Protein 2PH7 (pdb70)

Nearest PDB structures (foldseek):
  2ph7-assembly1_A  TM=1.004E+00  e=4.718E-42  Archaeoglobus fulgidus DSM 4304
  2ph7-assembly2_B  TM=9.922E-01  e=2.867E-37  Archaeoglobus fulgidus DSM 4304
  6vjm-assembly1_A  TM=3.193E-01  e=5.168E+00  Homo sapiens
  2ph7-assembly2_B  TM=1.005E+00  e=1.019E-39  Archaeoglobus fulgidus DSM 4304
  2ph7-assembly1_A  TM=9.956E-01  e=1.550E-36  Archaeoglobus fulgidus DSM 4304

Solvent-accessible surface area: 22217 Å² total

Foldseek 3Di:
DQVQLLVVLPVCPPAFKAALLLSLQSSLVSVCVVPPCQLVDDCVSSVVSSCVADCCHFDDWDDDPPTIMTGDDPRDDDPVSVVVNVVSNVQRVVLVVLQVLCVLVPVLQPPFPWTGRCIWGHDPNAIEAEHEDALQSCLVCVVSQLVCVPDRHGYEYEHEDDDDDCSLVVCCVPPQVVCVVSQYWYWYAHSVVSFIATPHHDHPDVVSVVRHDD/DLVQLLVQVLCCPPAFKAALLLLLQSSLVSVPLCDPCQLQDDPVSSVVSSVVQLSQQPDWDDDDPTIITGHPPRDDDPVSVVVRVVSNVVSCVQVVLQVLCVLVPLLQPPFDWTGRCTWTHDPNAIEAEHEHALQSCLVCVVSQLVCVVDDHAYEYEHEDDPDDVSLVVCCVPPQVVCQVSQYWYWYAHSVVSFIATPHHDDPPVVSVVSHDD

Secondary structure (DSSP, 8-state):
--HHHHHHHH--TT-S-B-HHHHHHHHHHHHHH--GGGGG--HHHHHHHHTTS------EEEEETTEEEEE-SS----HHHHHHHHHHHHHHHHHHHHTT--HHHHHHTTTSEEE----EEESSS-EEEEEE--HHHHHHTHHHHH---SSSSEEEEEEE--SSSHHHHHHHHHHHHHHHHHT-EEEEEETTTTEEEEEE---S-GGGGGGS--/--HHHHHHHH--TT-S-B-HHHHHHHHHHHHHH--GGGGG--HHHHHHHHTTT-----EEEEETTEEEEE-TTPPP-HHHHHHHHHHHHHHHHHHHHS---HHHHHHTTTSEEE----EEESSS-EEEEEE--HHHHHHTHHHHH---SSSSEEEEEEE--SSSHHHHHHHHHHHHHHHHHT-EEEEEETTTTEEEEEE---S-GGGGGGS--

B-factor: mean 48.29, std 9.59, range [26.82, 80.54]

InterPro domains:
  IPR023291 Af2093, N-terminal [G3DSA:1.10.3400.10] (1-130)
  IPR049264 Domain of unknown function DUF6846 [PF20897] (4-95)
  IPR049265 Domain of unknown function DUF6834 [PF20755] (97-226)
  IPR049266 AF2093-like, C-terminal domain superfamily [G3DSA:3.40.50.10670] (131-226)
  IPR049429 AF2093-like [cd22184] (4-238)

Structure (mmCIF, N/CA/C/O backbone):
data_2PH7
#
_entry.id   2PH7
#
_cell.length_a   206.536
_cell.length_b   206.536
_cell.length_c   206.536
_cell.angle_alpha   90.00
_cell.angle_beta   90.00
_cell.angle_gamma   90.00
#
_symmetry.space_group_name_H-M   'F 2 3'
#
loop_
_entity.id
_entity.type
_entity.pdbx_description
1 polymer 'Uncharacterized protein AF_2093'
2 water water
#
loop_
_atom_site.group_PDB
_atom_site.id
_atom_site.type_symbol
_atom_site.label_atom_id
_atom_site.label_alt_id
_atom_site.label_comp_id
_atom_site.label_asym_id
_atom_site.label_entity_id
_atom_site.label_seq_id
_atom_site.pdbx_PDB_ins_code
_atom_site.Cartn_x
_atom_site.Cartn_y
_atom_site.Cartn_z
_atom_site.occupancy
_atom_site.B_iso_or_equiv
_atom_site.auth_seq_id
_atom_site.auth_comp_id
_atom_site.auth_asym_id
_atom_site.auth_atom_id
_atom_site.pdbx_PDB_model_num
ATOM 1 N N . GLY A 1 1 ? 97.787 76.916 50.996 1.00 74.59 0 GLY A N 1
ATOM 2 C CA . GLY A 1 1 ? 97.092 76.011 50.028 1.00 75.06 0 GLY A CA 1
ATOM 3 C C . GLY A 1 1 ? 96.010 76.738 49.243 1.00 75.14 0 GLY A C 1
ATOM 4 O O . GLY A 1 1 ? 95.754 77.918 49.500 1.00 75.43 0 GLY A O 1
ATOM 13 N N . ASP A 1 3 ? 96.382 72.993 46.591 1.00 73.19 2 ASP A N 1
ATOM 14 C CA . ASP A 1 3 ? 96.852 72.501 45.297 1.00 72.51 2 ASP A CA 1
ATOM 15 C C . ASP A 1 3 ? 95.825 72.770 44.190 1.00 71.67 2 ASP A C 1
ATOM 16 O O . ASP A 1 3 ? 96.201 73.066 43.056 1.00 71.67 2 ASP A O 1
ATOM 21 N N . VAL A 1 4 ? 94.541 72.676 44.543 1.00 70.47 3 VAL A N 1
ATOM 22 C CA . VAL A 1 4 ? 93.419 72.928 43.635 1.00 69.34 3 VAL A CA 1
ATOM 23 C C . VAL A 1 4 ? 93.377 74.395 43.178 1.00 68.59 3 VAL A C 1
ATOM 24 O O . VAL A 1 4 ? 93.151 74.676 42.004 1.00 68.37 3 VAL A O 1
ATOM 28 N N . GLU A 1 5 ? 93.611 75.314 44.112 1.00 67.73 4 GLU A N 1
ATOM 29 C CA . GLU A 1 5 ? 93.581 76.753 43.842 1.00 67.09 4 GLU A CA 1
ATOM 30 C C . GLU A 1 5 ? 94.746 77.215 42.955 1.00 66.35 4 GLU A C 1
ATOM 31 O O . GLU A 1 5 ? 94.596 78.162 42.185 1.00 66.05 4 GLU A O 1
ATOM 37 N N . ILE A 1 6 ? 95.897 76.546 43.084 1.00 65.69 5 ILE A N 1
ATOM 38 C CA . ILE A 1 6 ? 97.082 76.781 42.236 1.00 64.91 5 ILE A CA 1
ATOM 39 C C . ILE A 1 6 ? 96.833 76.280 40.815 1.00 64.67 5 ILE A C 1
ATOM 40 O O . ILE A 1 6 ? 97.165 76.964 39.849 1.00 64.53 5 ILE A O 1
ATOM 45 N N . VAL A 1 7 ? 96.239 75.091 40.708 1.00 64.49 6 VAL A N 1
ATOM 46 C CA . VAL A 1 7 ? 95.822 74.504 39.430 1.00 64.32 6 VAL A CA 1
ATOM 47 C C . VAL A 1 7 ? 94.754 75.356 38.736 1.00 64.46 6 VAL A C 1
ATOM 48 O O . VAL A 1 7 ? 94.637 75.329 37.511 1.00 64.78 6 VAL A O 1
ATOM 52 N N . GLU A 1 8 ? 93.990 76.116 39.516 1.00 64.39 7 GLU A N 1
ATOM 53 C CA . GLU A 1 8 ? 92.989 77.029 38.963 1.00 64.54 7 GLU A CA 1
ATOM 54 C C . GLU A 1 8 ? 93.620 78.318 38.447 1.00 64.21 7 GLU A C 1
ATOM 55 O O . GLU A 1 8 ? 93.187 78.862 37.436 1.00 64.01 7 GLU A O 1
ATOM 61 N N . GLU A 1 9 ? 94.648 78.794 39.147 1.00 64.12 8 GLU A N 1
ATOM 62 C CA . GLU A 1 9 ? 95.409 79.970 38.729 1.00 64.11 8 GLU A CA 1
ATOM 63 C C . GLU A 1 9 ? 96.234 79.700 37.465 1.00 63.91 8 GLU A C 1
ATOM 64 O O . GLU A 1 9 ? 96.319 80.553 36.573 1.00 63.64 8 GLU A O 1
ATOM 70 N N . LEU A 1 10 ? 96.824 78.504 37.403 1.00 63.90 9 LEU A N 1
ATOM 71 C CA . LEU A 1 10 ? 97.606 78.039 36.257 1.00 63.93 9 LEU A CA 1
ATOM 72 C C . LEU A 1 10 ? 96.737 77.918 35.012 1.00 64.11 9 LEU A C 1
ATOM 73 O O . LEU A 1 10 ? 97.170 78.265 33.907 1.00 64.14 9 LEU A O 1
ATOM 78 N N . SER A 1 11 ? 95.508 77.440 35.202 1.00 64.29 10 SER A N 1
ATOM 79 C CA . SER A 1 11 ? 94.550 77.262 34.108 1.00 64.46 10 SER A CA 1
ATOM 80 C C . SER A 1 11 ? 94.000 78.579 33.552 1.00 64.88 10 SER A C 1
ATOM 81 O O . SER A 1 11 ? 93.431 78.599 32.456 1.00 65.25 10 SER A O 1
ATOM 84 N N . LYS A 1 12 ? 94.163 79.666 34.307 1.00 65.18 11 LYS A N 1
ATOM 85 C CA . LYS A 1 12 ? 93.801 81.012 33.846 1.00 65.63 11 LYS A CA 1
ATOM 86 C C . LYS A 1 12 ? 94.871 81.591 32.915 1.00 65.55 11 LYS A C 1
ATOM 87 O O . LYS A 1 12 ? 94.554 82.266 31.931 1.00 65.73 11 LYS A O 1
ATOM 101 N N . LEU A 1 14 ? 96.860 79.959 31.019 1.00 64.63 13 LEU A N 1
ATOM 102 C CA . LEU A 1 14 ? 97.029 79.123 29.835 1.00 64.37 13 LEU A CA 1
ATOM 103 C C . LEU A 1 14 ? 95.764 79.011 28.993 1.00 64.32 13 LEU A C 1
ATOM 104 O O . LEU A 1 14 ? 95.663 78.140 28.123 1.00 64.49 13 LEU A O 1
ATOM 109 N N . ALA A 1 15 ? 94.806 79.901 29.245 1.00 64.20 14 ALA A N 1
ATOM 110 C CA . ALA A 1 15 ? 93.534 79.891 28.526 1.00 63.80 14 ALA A CA 1
ATOM 111 C C . ALA A 1 15 ? 93.720 80.297 27.061 1.00 63.42 14 ALA A C 1
ATOM 112 O O . ALA A 1 15 ? 94.287 81.356 26.764 1.00 63.56 14 ALA A O 1
ATOM 114 N N . GLY A 1 16 ? 93.252 79.436 26.157 1.00 62.77 15 GLY A N 1
ATOM 115 C CA . GLY A 1 16 ? 93.306 79.703 24.717 1.00 61.88 15 GLY A CA 1
ATOM 116 C C . GLY A 1 16 ? 94.548 79.156 24.031 1.00 60.95 15 GLY A C 1
ATOM 117 O O . GLY A 1 16 ? 94.664 79.222 22.799 1.00 61.27 15 GLY A O 1
ATOM 118 N N . ARG A 1 17 ? 95.473 78.624 24.833 1.00 59.60 16 ARG A N 1
ATOM 119 C CA . ARG A 1 17 ? 96.709 78.026 24.342 1.00 57.97 16 ARG A CA 1
ATOM 120 C C . ARG A 1 17 ? 96.465 76.668 23.697 1.00 57.29 16 ARG A C 1
ATOM 121 O O . ARG A 1 17 ? 95.741 75.831 24.244 1.00 57.42 16 ARG A O 1
ATOM 129 N N . LYS A 1 18 ? 97.074 76.450 22.532 1.00 56.15 17 LYS A N 1
ATOM 130 C CA . LYS A 1 18 ? 96.903 75.189 21.811 1.00 55.04 17 LYS A CA 1
ATOM 131 C C . LYS A 1 18 ? 98.084 74.232 22.006 1.00 53.80 17 LYS A C 1
ATOM 132 O O . LYS A 1 18 ? 98.009 73.064 21.622 1.00 53.88 17 LYS A O 1
ATOM 138 N N . ALA A 1 19 ? 99.169 74.731 22.594 1.00 52.22 18 ALA A N 1
ATOM 139 C CA . ALA A 1 19 ? 100.338 73.902 22.905 1.00 50.63 18 ALA A CA 1
ATOM 140 C C . ALA A 1 19 ? 101.140 74.450 24.093 1.00 49.35 18 ALA A C 1
ATOM 141 O O . ALA A 1 19 ? 101.279 75.661 24.250 1.00 49.13 18 ALA A O 1
ATOM 143 N N . VAL A 1 20 ? 101.653 73.544 24.920 1.00 47.83 19 VAL A N 1
ATOM 144 C CA . VAL A 1 20 ? 102.478 73.892 26.077 1.00 46.92 19 VAL A CA 1
ATOM 145 C C . VAL A 1 20 ? 103.562 72.843 26.252 1.00 46.76 19 VAL A C 1
ATOM 146 O O . VAL A 1 20 ? 103.529 71.790 25.621 1.00 46.53 19 VAL A O 1
ATOM 150 N N . THR A 1 21 ? 104.529 73.142 27.109 1.00 46.68 20 THR A N 1
ATOM 151 C CA . THR A 1 21 ? 105.518 72.159 27.521 1.00 46.63 20 THR A CA 1
ATOM 152 C C . THR A 1 21 ? 105.382 71.956 29.022 1.00 47.06 20 THR A C 1
ATOM 153 O O . THR A 1 21 ? 104.803 72.797 29.709 1.00 46.50 20 THR A O 1
ATOM 157 N N . GLU A 1 22 ? 105.902 70.825 29.503 1.00 47.70 21 GLU A N 1
ATOM 158 C CA . GLU A 1 22 ? 105.969 70.492 30.916 1.00 48.25 21 GLU A CA 1
ATOM 159 C C . GLU A 1 22 ? 106.805 71.492 31.698 1.00 48.18 21 GLU A C 1
ATOM 160 O O . GLU A 1 22 ? 106.480 71.806 32.842 1.00 48.41 21 GLU A O 1
ATOM 166 N N . GLU A 1 23 ? 107.889 71.973 31.096 1.00 47.94 22 GLU A N 1
ATOM 167 C CA . GLU A 1 23 ? 108.769 72.935 31.771 1.00 47.84 22 GLU A CA 1
ATOM 168 C C . GLU A 1 23 ? 108.129 74.317 31.928 1.00 47.28 22 GLU A C 1
ATOM 169 O O . GLU A 1 23 ? 108.346 74.982 32.944 1.00 47.04 22 GLU A O 1
ATOM 175 N N . GLU A 1 24 ? 107.324 74.725 30.949 1.00 46.38 23 GLU A N 1
ATOM 176 C CA . GLU A 1 24 ? 106.519 75.927 31.093 1.00 46.41 23 GLU A CA 1
ATOM 177 C C . GLU A 1 24 ? 105.463 75.793 32.201 1.00 46.71 23 GLU A C 1
ATOM 178 O O . GLU A 1 24 ? 105.247 76.732 32.967 1.00 46.78 23 GLU A O 1
ATOM 184 N N . ILE A 1 25 ? 104.804 74.638 32.272 1.00 46.94 24 ILE A N 1
ATOM 185 C CA . ILE A 1 25 ? 103.765 74.406 33.271 1.00 46.99 24 ILE A CA 1
ATOM 186 C C . ILE A 1 25 ? 104.414 74.433 34.640 1.00 47.07 24 ILE A C 1
ATOM 187 O O . ILE A 1 25 ? 103.944 75.126 35.528 1.00 47.22 24 ILE A O 1
ATOM 192 N N . ARG A 1 26 ? 105.511 73.695 34.776 1.00 47.17 25 ARG A N 1
ATOM 193 C CA . ARG A 1 26 ? 106.311 73.623 35.998 1.00 47.47 25 ARG A CA 1
ATOM 194 C C . ARG A 1 26 ? 106.791 74.980 36.526 1.00 47.32 25 ARG A C 1
ATOM 195 O O . ARG A 1 26 ? 106.749 75.219 37.719 1.00 47.65 25 ARG A O 1
ATOM 203 N N . ARG A 1 27 ? 107.242 75.860 35.637 1.00 47.42 26 ARG A N 1
ATOM 204 C CA . ARG A 1 27 ? 107.714 77.195 36.018 1.00 46.95 26 ARG A CA 1
ATOM 205 C C . ARG A 1 27 ? 106.578 78.117 36.508 1.00 46.78 26 ARG A C 1
ATOM 206 O O . ARG A 1 27 ? 106.750 78.873 37.484 1.00 46.68 26 ARG A O 1
ATOM 214 N N . LYS A 1 28 ? 105.434 78.052 35.827 1.00 45.77 27 LYS A N 1
ATOM 215 C CA . LYS A 1 28 ? 104.290 78.893 36.142 1.00 45.03 27 LYS A CA 1
ATOM 216 C C . LYS A 1 28 ? 103.560 78.375 37.371 1.00 44.68 27 LYS A C 1
ATOM 217 O O . LYS A 1 28 ? 102.882 79.139 38.056 1.00 44.63 27 LYS A O 1
ATOM 223 N N . ALA A 1 29 ? 103.731 77.082 37.646 1.00 44.36 28 ALA A N 1
ATOM 224 C CA . ALA A 1 29 ? 103.199 76.422 38.843 1.00 43.94 28 ALA A CA 1
ATOM 225 C C . ALA A 1 29 ? 103.892 76.895 40.130 1.00 43.65 28 ALA A C 1
ATOM 226 O O . ALA A 1 29 ? 103.268 76.960 41.190 1.00 43.30 28 ALA A O 1
ATOM 228 N N . ILE A 1 30 ? 105.187 77.195 40.023 1.00 43.33 29 ILE A N 1
ATOM 229 C CA . ILE A 1 30 ? 105.983 77.714 41.128 1.00 42.96 29 ILE A CA 1
ATOM 230 C C . ILE A 1 30 ? 105.567 79.155 41.411 1.00 43.42 29 ILE A C 1
ATOM 231 O O . ILE A 1 30 ? 105.480 79.568 42.565 1.00 43.61 29 ILE A O 1
ATOM 236 N N . ARG A 1 31 ? 105.279 79.897 40.348 1.00 43.62 30 ARG A N 1
ATOM 237 C CA . ARG A 1 31 ? 104.846 81.287 40.449 1.00 43.95 30 ARG A CA 1
ATOM 238 C C . ARG A 1 31 ? 103.411 81.460 40.968 1.00 44.36 30 ARG A C 1
ATOM 239 O O . ARG A 1 31 ? 103.106 82.470 41.607 1.00 44.67 30 ARG A O 1
ATOM 247 N N . CYS A 1 32 ? 102.536 80.504 40.660 1.00 45.00 31 CYS A N 1
ATOM 248 C CA . CYS A 1 32 ? 101.168 80.481 41.201 1.00 45.63 31 CYS A CA 1
ATOM 249 C C . CYS A 1 32 ? 101.182 80.025 42.651 1.00 45.25 31 CYS A C 1
ATOM 250 O O . CYS A 1 32 ? 100.442 80.558 43.466 1.00 45.08 31 CYS A O 1
ATOM 253 N N . ALA A 1 33 ? 102.026 79.040 42.959 1.00 45.03 32 ALA A N 1
ATOM 254 C CA . ALA A 1 33 ? 102.253 78.625 44.334 1.00 45.53 32 ALA A CA 1
ATOM 255 C C . ALA A 1 33 ? 102.692 79.795 45.219 1.00 46.07 32 ALA A C 1
ATOM 256 O O . ALA A 1 33 ? 102.224 79.909 46.342 1.00 46.29 32 ALA A O 1
ATOM 258 N N . LEU A 1 34 ? 103.568 80.662 44.704 1.00 46.61 33 LEU A N 1
ATOM 259 C CA . LEU A 1 34 ? 103.963 81.900 45.391 1.00 47.33 33 LEU A CA 1
ATOM 260 C C . LEU A 1 34 ? 102.795 82.871 45.610 1.00 47.92 33 LEU A C 1
ATOM 261 O O . LEU A 1 34 ? 102.614 83.392 46.704 1.00 47.70 33 LEU A O 1
ATOM 266 N N . LYS A 1 35 ? 102.032 83.125 44.550 1.00 49.04 34 LYS A N 1
ATOM 267 C CA . LYS A 1 35 ? 100.895 84.032 44.584 1.00 50.21 34 LYS A CA 1
ATOM 268 C C . LYS A 1 35 ? 99.885 83.627 45.665 1.00 51.03 34 LYS A C 1
ATOM 269 O O . LYS A 1 35 ? 99.323 84.478 46.353 1.00 51.27 34 LYS A O 1
ATOM 275 N N . ILE A 1 36 ? 99.692 82.321 45.822 1.00 51.91 35 ILE A N 1
ATOM 276 C CA . ILE A 1 36 ? 98.706 81.769 46.738 1.00 53.03 35 ILE A CA 1
ATOM 277 C C . ILE A 1 36 ? 99.228 81.516 48.163 1.00 53.80 35 ILE A C 1
ATOM 278 O O . ILE A 1 36 ? 98.465 81.588 49.124 1.00 54.07 35 ILE A O 1
ATOM 291 N N . GLY A 1 38 ? 102.595 82.821 49.392 1.00 54.99 37 GLY A N 1
ATOM 292 C CA . GLY A 1 38 ? 103.610 83.765 49.851 1.00 55.01 37 GLY A CA 1
ATOM 293 C C . GLY A 1 38 ? 104.723 83.108 50.655 1.00 54.82 37 GLY A C 1
ATOM 294 O O . GLY A 1 38 ? 105.323 82.134 50.211 1.00 54.63 37 GLY A O 1
ATOM 295 N N . ALA A 1 39 ? 104.966 83.630 51.855 1.00 55.10 38 ALA A N 1
ATOM 296 C CA . ALA A 1 39 ? 106.031 83.149 52.747 1.00 55.13 38 ALA A CA 1
ATOM 297 C C . ALA A 1 39 ? 105.990 81.652 53.076 1.00 55.18 38 ALA A C 1
ATOM 298 O O . ALA A 1 39 ? 107.034 81.054 53.325 1.00 55.36 38 ALA A O 1
ATOM 300 N N . ARG A 1 40 ? 104.794 81.055 53.075 1.00 55.45 39 ARG A N 1
ATOM 301 C CA . ARG A 1 40 ? 104.611 79.611 53.352 1.00 55.43 39 ARG A CA 1
ATOM 302 C C . ARG A 1 40 ? 105.238 78.708 52.285 1.00 55.44 39 ARG A C 1
ATOM 303 O O . ARG A 1 40 ? 105.300 77.489 52.451 1.00 55.18 39 ARG A O 1
ATOM 306 N N . LEU A 1 41 ? 105.693 79.317 51.190 1.00 55.74 40 LEU A N 1
ATOM 307 C CA . LEU A 1 41 ? 106.394 78.612 50.122 1.00 55.99 40 LEU A CA 1
ATOM 308 C C . LEU A 1 41 ? 107.723 77.995 50.600 1.00 56.53 40 LEU A C 1
ATOM 309 O O . LEU A 1 41 ? 108.211 77.037 49.997 1.00 56.20 40 LEU A O 1
ATOM 314 N N . VAL A 1 42 ? 108.290 78.532 51.687 1.00 57.32 41 VAL A N 1
ATOM 315 C CA . VAL A 1 42 ? 109.509 77.960 52.288 1.00 58.43 41 VAL A CA 1
ATOM 316 C C . VAL A 1 42 ? 109.308 76.511 52.765 1.00 58.83 41 VAL A C 1
ATOM 317 O O . VAL A 1 42 ? 110.257 75.725 52.783 1.00 58.89 41 VAL A O 1
ATOM 321 N N . G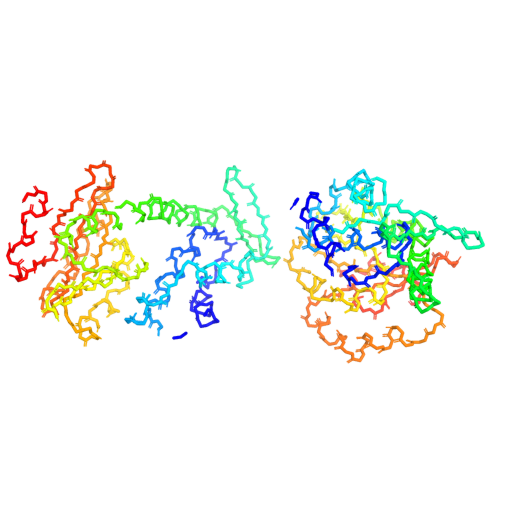LY A 1 43 ? 108.071 76.170 53.127 1.00 59.59 42 GLY A N 1
ATOM 322 C CA . GLY A 1 43 ? 107.725 74.826 53.600 1.00 60.56 42 GLY A CA 1
ATOM 323 C C . GLY A 1 43 ? 107.287 73.840 52.529 1.00 61.26 42 GLY A C 1
ATOM 324 O O . GLY A 1 43 ? 107.140 72.645 52.803 1.00 61.33 42 GLY A O 1
ATOM 325 N N . ILE A 1 44 ? 107.082 74.338 51.312 1.00 62.01 43 ILE A N 1
ATOM 326 C CA . ILE A 1 44 ? 106.654 73.520 50.172 1.00 62.79 43 ILE A CA 1
ATOM 327 C C . ILE A 1 44 ? 107.766 72.612 49.628 1.00 63.41 43 ILE A C 1
ATOM 328 O O . ILE A 1 44 ? 108.902 73.055 49.430 1.00 63.61 43 ILE A O 1
ATOM 333 N N . ASP A 1 45 ? 107.432 71.342 49.396 1.00 64.00 44 ASP A N 1
ATOM 334 C CA . ASP A 1 45 ? 108.358 70.408 48.744 1.00 64.70 44 ASP A CA 1
ATOM 335 C C . ASP A 1 45 ? 108.101 70.311 47.240 1.00 64.74 44 ASP A C 1
ATOM 336 O O . ASP A 1 45 ? 107.075 70.784 46.741 1.00 64.95 44 ASP A O 1
ATOM 341 N N . ALA A 1 46 ? 109.041 69.704 46.523 1.00 64.77 45 ALA A N 1
ATOM 342 C CA . ALA A 1 46 ? 108.920 69.533 45.075 1.00 64.77 45 ALA A CA 1
ATOM 343 C C . ALA A 1 46 ? 107.698 68.698 44.662 1.00 64.66 45 ALA A C 1
ATOM 344 O O . ALA A 1 46 ? 107.285 68.740 43.504 1.00 64.73 45 ALA A O 1
ATOM 346 N N . GLU A 1 47 ? 107.124 67.961 45.613 1.00 64.50 46 GLU A N 1
ATOM 347 C CA . GLU A 1 47 ? 105.998 67.069 45.340 1.00 64.49 46 GLU A CA 1
ATOM 348 C C . GLU A 1 47 ? 104.680 67.800 45.112 1.00 64.19 46 GLU A C 1
ATOM 349 O O . GLU A 1 47 ? 103.798 67.283 44.431 1.00 64.36 46 GLU A O 1
ATOM 355 N N . LEU A 1 48 ? 104.548 69.000 45.674 1.00 63.88 47 LEU A N 1
ATOM 356 C CA . LEU A 1 48 ? 103.394 69.842 45.384 1.00 63.37 47 LEU A CA 1
ATOM 357 C C . LEU A 1 48 ? 103.429 70.245 43.919 1.00 63.00 47 LEU A C 1
ATOM 358 O O . LEU A 1 48 ? 102.425 70.137 43.228 1.00 63.15 47 LEU A O 1
ATOM 363 N N . ILE A 1 49 ? 104.595 70.701 43.462 1.00 62.75 48 ILE A N 1
ATOM 364 C CA . ILE A 1 49 ? 104.788 71.145 42.085 1.00 62.44 48 ILE A CA 1
ATOM 365 C C . ILE A 1 49 ? 104.645 69.990 41.092 1.00 62.57 48 ILE A C 1
ATOM 366 O O . ILE A 1 49 ? 104.112 70.186 40.009 1.00 62.23 48 ILE A O 1
ATOM 371 N N . GLU A 1 50 ? 105.092 68.792 41.475 1.00 62.97 49 GLU A N 1
ATOM 372 C CA . GLU A 1 50 ? 104.880 67.586 40.664 1.00 63.77 49 GLU A CA 1
ATOM 373 C C . GLU A 1 50 ? 103.395 67.323 40.459 1.00 63.71 49 GLU A C 1
ATOM 374 O O . GLU A 1 50 ? 102.959 67.028 39.348 1.00 63.97 49 GLU A O 1
ATOM 380 N N . ASP A 1 51 ? 102.627 67.425 41.540 1.00 63.64 50 ASP A N 1
ATOM 381 C CA . ASP A 1 51 ? 101.199 67.143 41.504 1.00 63.63 50 ASP A CA 1
ATOM 382 C C . ASP A 1 51 ? 100.400 68.185 40.729 1.00 62.99 50 ASP A C 1
ATOM 383 O O . ASP A 1 51 ? 99.447 67.849 40.025 1.00 62.82 50 ASP A O 1
ATOM 388 N N . VAL A 1 52 ? 100.810 69.443 40.854 1.00 62.45 51 VAL A N 1
ATOM 389 C CA . VAL A 1 52 ? 100.205 70.546 40.112 1.00 61.87 51 VAL A CA 1
ATOM 390 C C . VAL A 1 52 ? 100.460 70.393 38.611 1.00 61.65 51 VAL A C 1
ATOM 391 O O . VAL A 1 52 ? 99.526 70.481 37.817 1.00 61.67 51 VAL A O 1
ATOM 395 N N . THR A 1 53 ? 101.713 70.144 38.228 1.00 61.13 52 THR A N 1
ATOM 396 C CA . THR A 1 53 ? 102.057 70.010 36.808 1.00 60.63 52 THR A CA 1
ATOM 397 C C . THR A 1 53 ? 101.328 68.841 36.167 1.00 60.07 52 THR A C 1
ATOM 398 O O . THR A 1 53 ? 100.819 68.972 35.062 1.00 60.02 52 THR A O 1
ATOM 402 N N . CYS A 1 54 ? 101.268 67.711 36.872 1.00 59.30 53 CYS A N 1
ATOM 403 C CA . CYS A 1 54 ? 100.510 66.532 36.418 1.00 58.68 53 CYS A CA 1
ATOM 404 C C . CYS A 1 54 ? 98.999 66.746 36.422 1.00 56.96 53 CYS A C 1
ATOM 405 O O . CYS A 1 54 ? 98.241 65.826 36.090 1.00 57.43 53 CYS A O 1
ATOM 408 N N . SER A 1 55 ? 98.573 67.965 36.803 1.00 54.86 54 SER A N 1
ATOM 409 C CA . SER A 1 55 ? 97.187 68.397 36.628 1.00 54.26 54 SER A CA 1
ATOM 410 C C . SER A 1 55 ? 96.853 68.572 35.063 1.00 55.05 54 SER A C 1
ATOM 411 O O . SER A 1 55 ? 95.672 68.696 34.673 1.00 55.34 54 SER A O 1
ATOM 414 N N . LEU A 1 56 ? 97.881 68.811 34.301 1.00 55.88 55 LEU A N 1
ATOM 415 C CA . LEU A 1 56 ? 97.691 69.653 33.182 1.00 56.24 55 LEU A CA 1
ATOM 416 C C . LEU A 1 56 ? 98.235 68.872 32.085 1.00 56.74 55 LEU A C 1
ATOM 417 O O . LEU A 1 56 ? 98.166 69.294 30.985 1.00 56.72 55 LEU A O 1
ATOM 422 N N . ILE A 1 57 ? 98.762 67.698 32.382 1.00 35.34 56 ILE A N 1
ATOM 423 C CA . ILE A 1 57 ? 99.602 67.029 31.305 1.00 33.72 56 ILE A CA 1
ATOM 424 C C . ILE A 1 57 ? 99.668 65.732 32.097 1.00 33.51 56 ILE A C 1
ATOM 425 O O . ILE A 1 57 ? 100.357 65.651 33.048 1.00 32.75 56 ILE A O 1
ATOM 430 N N . ASP A 1 58 ? 98.757 64.702 31.959 1.00 32.75 57 ASP A N 1
ATOM 431 C CA . ASP A 1 58 ? 98.863 63.351 32.594 1.00 32.96 57 ASP A CA 1
ATOM 432 C C . ASP A 1 58 ? 97.888 63.288 33.772 1.00 32.91 57 ASP A C 1
ATOM 433 O O . ASP A 1 58 ? 96.668 63.592 33.580 1.00 32.23 57 ASP A O 1
ATOM 438 N N . LEU A 1 66 ? 90.653 72.895 31.811 1.00 66.93 65 LEU A N 1
ATOM 439 C CA . LEU A 1 66 ? 91.697 72.873 30.791 1.00 66.98 65 LEU A CA 1
ATOM 440 C C . LEU A 1 66 ? 92.664 71.706 31.026 1.00 66.78 65 LEU A C 1
ATOM 441 O O . LEU A 1 66 ? 93.079 71.449 32.169 1.00 66.72 65 LEU A O 1
ATOM 446 N N . HIS A 1 67 ? 93.022 71.016 29.938 1.00 66.20 66 HIS A N 1
ATOM 447 C CA . HIS A 1 67 ? 93.727 69.736 30.018 1.00 65.48 66 HIS A CA 1
ATOM 448 C C . HIS A 1 67 ? 94.499 69.422 28.729 1.00 64.75 66 HIS A C 1
ATOM 449 O O . HIS A 1 67 ? 93.908 69.111 27.688 1.00 64.85 66 HIS A O 1
ATOM 456 N N . PHE A 1 68 ? 95.825 69.499 28.812 1.00 63.57 67 PHE A N 1
ATOM 457 C CA . PHE A 1 68 ? 96.699 69.222 27.675 1.00 62.10 67 PHE A CA 1
ATOM 458 C C . PHE A 1 68 ? 97.140 67.766 27.734 1.00 61.70 67 PHE A C 1
ATOM 459 O O . PHE A 1 68 ? 98.224 67.445 28.212 1.00 61.62 67 PHE A O 1
ATOM 467 N N . SER A 1 69 ? 96.278 66.882 27.246 1.00 61.55 68 SER A N 1
ATOM 468 C CA . SER A 1 69 ? 96.493 65.437 27.367 1.00 61.28 68 SER A CA 1
ATOM 469 C C . SER A 1 69 ? 97.372 64.831 26.275 1.00 60.66 68 SER A C 1
ATOM 470 O O . SER A 1 69 ? 98.103 63.871 26.529 1.00 60.49 68 SER A O 1
ATOM 473 N N . GLU A 1 70 ? 97.300 65.392 25.070 1.00 59.74 69 GLU A N 1
ATOM 474 C CA . GLU A 1 70 ? 97.889 64.746 23.899 1.00 58.98 69 GLU A CA 1
ATOM 475 C C . GLU A 1 70 ? 99.263 65.273 23.465 1.00 57.78 69 GLU A C 1
ATOM 476 O O . GLU A 1 70 ? 99.454 66.476 23.278 1.00 57.61 69 GLU A O 1
ATOM 482 N N . LYS A 1 71 ? 100.205 64.340 23.314 1.00 56.37 70 LYS A N 1
ATOM 483 C CA . LYS A 1 71 ? 101.617 64.622 23.042 1.00 55.20 70 LYS A CA 1
ATOM 484 C C . LYS A 1 71 ? 101.986 64.754 21.551 1.00 54.40 70 LYS A C 1
ATOM 485 O O . LYS A 1 71 ? 101.561 63.948 20.720 1.00 54.62 70 LYS A O 1
ATOM 491 N N . VAL A 1 72 ? 102.790 65.766 21.234 1.00 53.10 71 VAL A N 1
ATOM 492 C CA . VAL A 1 72 ? 103.445 65.897 19.922 1.00 51.78 71 VAL A CA 1
ATOM 493 C C . VAL A 1 72 ? 104.923 66.253 20.102 1.00 50.54 71 VAL A C 1
ATOM 494 O O . VAL A 1 72 ? 105.259 67.271 20.690 1.00 50.12 71 VAL A O 1
ATOM 498 N N . LYS A 1 73 ? 105.798 65.393 19.598 1.00 49.52 72 LYS A N 1
ATOM 499 C CA . LYS A 1 73 ? 107.237 65.572 19.739 1.00 48.58 72 LYS A CA 1
ATOM 500 C C . LYS A 1 73 ? 107.808 66.327 18.538 1.00 47.82 72 LYS A C 1
ATOM 501 O O . LYS A 1 73 ? 107.636 65.903 17.395 1.00 47.48 72 LYS A O 1
ATOM 507 N N . ILE A 1 74 ? 108.451 67.464 18.814 1.00 47.10 73 ILE A N 1
ATOM 508 C CA . ILE A 1 74 ? 109.109 68.288 17.795 1.00 46.36 73 ILE A CA 1
ATOM 509 C C . ILE A 1 74 ? 110.574 68.422 18.174 1.00 46.30 73 ILE A C 1
ATOM 510 O O . ILE A 1 74 ? 110.906 69.079 19.164 1.00 46.38 73 ILE A O 1
ATOM 515 N N . GLY A 1 75 ? 111.442 67.789 17.387 1.00 45.93 74 GLY A N 1
ATOM 516 C CA . GLY A 1 75 ? 112.823 67.563 17.786 1.00 45.88 74 GLY A CA 1
ATOM 517 C C . GLY A 1 75 ? 112.921 66.864 19.129 1.00 46.20 74 GLY A C 1
ATOM 518 O O . GLY A 1 75 ? 112.328 65.811 19.332 1.00 45.82 74 GLY A O 1
ATOM 519 N N . ASP A 1 76 ? 113.671 67.475 20.042 1.00 46.58 75 ASP A N 1
ATOM 520 C CA . ASP A 1 76 ? 113.879 66.961 21.394 1.00 47.01 75 ASP A CA 1
ATOM 521 C C . ASP A 1 76 ? 112.888 67.556 22.419 1.00 46.75 75 ASP A C 1
ATOM 522 O O . ASP A 1 76 ? 113.040 67.346 23.618 1.00 46.66 75 ASP A O 1
ATOM 527 N N . VAL A 1 77 ? 111.884 68.285 21.938 1.00 46.31 76 VAL A N 1
ATOM 528 C CA . VAL A 1 77 ? 110.927 68.971 22.800 1.00 46.06 76 VAL A CA 1
ATOM 529 C C . VAL A 1 77 ? 109.539 68.313 22.729 1.00 46.00 76 VAL A C 1
ATOM 530 O O . VAL A 1 77 ? 108.964 68.148 21.642 1.00 45.59 76 VAL A O 1
ATOM 534 N N . LEU A 1 78 ? 109.012 67.942 23.893 1.00 45.54 77 LEU A N 1
ATOM 535 C CA . LEU A 1 78 ? 107.671 67.396 23.984 1.00 45.59 77 LEU A CA 1
ATOM 536 C C . LEU A 1 78 ? 106.637 68.487 24.246 1.00 45.61 77 LEU A C 1
ATOM 537 O O . LEU A 1 78 ? 106.634 69.117 25.303 1.00 45.14 77 LEU A O 1
ATOM 542 N N . PHE A 1 79 ? 105.769 68.702 23.265 1.00 45.88 78 PHE A N 1
ATOM 543 C CA . PHE A 1 79 ? 104.633 69.606 23.408 1.00 46.61 78 PHE A CA 1
ATOM 544 C C . PHE A 1 79 ? 103.363 68.835 23.801 1.00 47.33 78 PHE A C 1
ATOM 545 O O . PHE A 1 79 ? 103.262 67.617 23.580 1.00 47.04 78 PHE A O 1
ATOM 553 N N . TYR A 1 80 ? 102.408 69.554 24.390 1.00 47.92 79 TYR A N 1
ATOM 554 C CA . TYR A 1 80 ? 101.125 68.982 24.779 1.00 48.69 79 TYR A CA 1
ATOM 555 C C . TYR A 1 80 ? 99.986 69.855 24.273 1.00 50.01 79 TYR A C 1
ATOM 556 O O . TYR A 1 80 ? 100.048 71.084 24.372 1.00 49.98 79 TYR A O 1
ATOM 565 N N . HIS A 1 81 ? 98.944 69.222 23.736 1.00 51.62 80 HIS A N 1
ATOM 566 C CA . HIS A 1 81 ? 97.770 69.961 23.272 1.00 53.85 80 HIS A CA 1
ATOM 567 C C . HIS A 1 81 ? 96.449 69.327 23.742 1.00 55.12 80 HIS A C 1
ATOM 568 O O . HIS A 1 81 ? 96.424 68.152 24.111 1.00 54.84 80 HIS A O 1
ATOM 575 N N . PRO A 1 82 ? 95.358 70.120 23.767 1.00 56.82 81 PRO A N 1
ATOM 576 C CA . PRO A 1 82 ? 94.017 69.606 24.090 1.00 58.57 81 PRO A CA 1
ATOM 577 C C . PRO A 1 82 ? 93.515 68.520 23.120 1.00 60.41 81 PRO A C 1
ATOM 578 O O . PRO A 1 82 ? 94.243 68.135 22.207 1.00 61.09 81 PRO A O 1
ATOM 582 N N . HIS A 1 83 ? 92.287 68.034 23.320 1.00 62.43 82 HIS A N 1
ATOM 583 C CA . HIS A 1 83 ? 91.853 66.749 22.744 1.00 63.94 82 HIS A CA 1
ATOM 584 C C . HIS A 1 83 ? 91.701 66.692 21.217 1.00 64.55 82 HIS A C 1
ATOM 585 O O . HIS A 1 83 ? 92.326 65.846 20.559 1.00 64.80 82 HIS A O 1
ATOM 592 N N . VAL A 1 84 ? 90.856 67.552 20.655 1.00 65.11 83 VAL A N 1
ATOM 593 C CA . VAL A 1 84 ? 90.800 67.693 19.198 1.00 65.65 83 VAL A CA 1
ATOM 594 C C . VAL A 1 84 ? 91.022 69.158 18.845 1.00 65.88 83 VAL A C 1
ATOM 595 O O . VAL A 1 84 ? 90.428 69.702 17.912 1.00 66.28 83 VAL A O 1
ATOM 599 N N . ILE A 1 85 ? 91.885 69.798 19.623 1.00 66.13 84 ILE A N 1
ATOM 600 C CA . ILE A 1 85 ? 92.379 71.124 19.287 1.00 66.12 84 ILE A CA 1
ATOM 601 C C . ILE A 1 85 ? 93.756 70.916 18.672 1.00 66.02 84 ILE A C 1
ATOM 602 O O . ILE A 1 85 ? 94.611 70.245 19.256 1.00 66.20 84 ILE A O 1
ATOM 607 N N . LYS A 1 86 ? 93.946 71.465 17.476 1.00 65.77 85 LYS A N 1
ATOM 608 C CA . LYS A 1 86 ? 95.151 71.222 16.698 1.00 65.43 85 LYS A CA 1
ATOM 609 C C . LYS A 1 86 ? 96.068 72.444 16.714 1.00 64.82 85 LYS A C 1
ATOM 610 O O . LYS A 1 86 ? 95.678 73.522 16.242 1.00 64.87 85 LYS A O 1
ATOM 616 N N . PRO A 1 87 ? 97.287 72.283 17.271 1.00 64.22 86 PRO A N 1
ATOM 617 C CA . PRO A 1 87 ? 98.248 73.389 17.269 1.00 63.71 86 PRO A CA 1
ATOM 618 C C . PRO A 1 87 ? 98.796 73.687 15.869 1.00 63.33 86 PRO A C 1
ATOM 619 O O . PRO A 1 87 ? 99.278 72.783 15.174 1.00 63.19 86 PRO A O 1
ATOM 623 N N . GLU A 1 88 ? 98.680 74.950 15.462 1.00 62.69 87 GLU A N 1
ATOM 624 C CA . GLU A 1 88 ? 99.292 75.438 14.232 1.00 62.02 87 GLU A CA 1
ATOM 625 C C . GLU A 1 88 ? 100.689 76.003 14.525 1.00 61.51 87 GLU A C 1
ATOM 626 O O . GLU A 1 88 ? 101.127 76.023 15.674 1.00 61.25 87 GLU A O 1
ATOM 628 N N . LYS A 1 89 ? 101.383 76.453 13.481 1.00 60.98 88 LYS A N 1
ATOM 629 C CA . LYS A 1 89 ? 102.738 76.993 13.602 1.00 60.25 88 LYS A CA 1
ATOM 630 C C . LYS A 1 89 ? 102.843 78.059 14.701 1.00 59.78 88 LYS A C 1
ATOM 631 O O . LYS A 1 89 ? 103.743 77.997 15.540 1.00 60.04 88 LYS A O 1
ATOM 637 N N . GLU A 1 90 ? 101.911 79.013 14.696 1.00 59.06 89 GLU A N 1
ATOM 638 C CA . GLU A 1 90 ? 101.912 80.140 15.637 1.00 58.41 89 GLU A CA 1
ATOM 639 C C . GLU A 1 90 ? 101.828 79.746 17.118 1.00 57.54 89 GLU A C 1
ATOM 640 O O . GLU A 1 90 ? 102.402 80.422 17.974 1.00 57.56 89 GLU A O 1
ATOM 643 N N . ASP A 1 91 ? 101.116 78.654 17.398 1.00 56.58 90 ASP A N 1
ATOM 644 C CA . ASP A 1 91 ? 100.955 78.114 18.751 1.00 55.32 90 ASP A CA 1
ATOM 645 C C . ASP A 1 91 ? 102.203 77.385 19.218 1.00 54.31 90 ASP A C 1
ATOM 646 O O . ASP A 1 91 ? 102.550 77.449 20.393 1.00 54.28 90 ASP A O 1
ATOM 651 N N . PHE A 1 92 ? 102.849 76.668 18.300 1.00 53.18 91 PHE A N 1
ATOM 652 C CA . PHE A 1 92 ? 104.134 76.034 18.564 1.00 52.31 91 PHE A CA 1
ATOM 653 C C . PHE A 1 92 ? 105.212 77.081 18.825 1.00 52.15 91 PHE A C 1
ATOM 654 O O . PHE A 1 92 ? 106.051 76.898 19.702 1.00 51.92 91 PHE A O 1
ATOM 662 N N . GLU A 1 93 ? 105.181 78.165 18.049 1.00 52.01 92 GLU A N 1
ATOM 663 C CA . GLU A 1 93 ? 106.139 79.268 18.182 1.00 52.20 92 GLU A CA 1
ATOM 664 C C . GLU A 1 93 ? 106.065 79.969 19.544 1.00 51.51 92 GLU A C 1
ATOM 665 O O . GLU A 1 93 ? 107.094 80.353 20.102 1.00 51.36 92 GLU A O 1
ATOM 671 N N . GLN A 1 94 ? 104.848 80.131 20.063 1.00 51.07 93 GLN A N 1
ATOM 672 C CA . GLN A 1 94 ? 104.639 80.704 21.390 1.00 50.30 93 GLN A CA 1
ATOM 673 C C . GLN A 1 94 ? 104.995 79.710 22.481 1.00 49.61 93 GLN A C 1
ATOM 674 O O . GLN A 1 94 ? 105.656 80.070 23.454 1.00 49.99 93 GLN A O 1
ATOM 680 N N . ALA A 1 95 ? 104.557 78.460 22.315 1.00 48.57 94 ALA A N 1
ATOM 681 C CA . ALA A 1 95 ? 104.931 77.371 23.218 1.00 47.46 94 ALA A CA 1
ATOM 682 C C . ALA A 1 95 ? 106.450 77.198 23.305 1.00 46.74 94 ALA A C 1
ATOM 683 O O . ALA A 1 95 ? 106.981 76.861 24.363 1.00 46.73 94 ALA A O 1
ATOM 685 N N . TYR A 1 96 ? 107.131 77.445 22.187 1.00 46.10 95 TYR A N 1
ATOM 686 C CA . TYR A 1 96 ? 108.580 77.306 22.077 1.00 45.58 95 TYR A CA 1
ATOM 687 C C . TYR A 1 96 ? 109.331 78.462 22.748 1.00 45.78 95 TYR A C 1
ATOM 688 O O . TYR A 1 96 ? 110.325 78.250 23.449 1.00 45.24 95 TYR A O 1
ATOM 697 N N . PHE A 1 97 ? 108.834 79.678 22.537 1.00 46.32 96 PHE A N 1
ATOM 698 C CA . PHE A 1 97 ? 109.342 80.859 23.224 1.00 46.99 96 PHE A CA 1
ATOM 699 C C . PHE A 1 97 ? 109.232 80.711 24.749 1.00 46.82 96 PHE A C 1
ATOM 700 O O . PHE A 1 97 ? 110.124 81.118 25.486 1.00 47.43 96 PHE A O 1
ATOM 708 N N . GLU A 1 98 ? 108.139 80.116 25.206 1.00 46.61 97 GLU A N 1
ATOM 709 C CA . GLU A 1 98 ? 107.913 79.888 26.624 1.00 46.54 97 GLU A CA 1
ATOM 710 C C . GLU A 1 98 ? 108.758 78.754 27.165 1.00 46.11 97 GLU A C 1
ATOM 711 O O . GLU A 1 98 ? 109.139 78.776 28.329 1.00 46.38 97 GLU A O 1
ATOM 717 N N . TYR A 1 99 ? 109.043 77.763 26.321 1.00 45.63 98 TYR A N 1
ATOM 718 C CA . TYR A 1 99 ? 109.897 76.633 26.695 1.00 45.06 98 TYR A CA 1
ATOM 719 C C . TYR A 1 99 ? 111.348 77.078 26.935 1.00 45.66 98 TYR A C 1
ATOM 720 O O . TYR A 1 99 ? 111.996 76.611 27.874 1.00 44.64 98 TYR A O 1
ATOM 729 N N . LYS A 1 100 ? 111.842 77.965 26.067 1.00 46.89 99 LYS A N 1
ATOM 730 C CA . LYS A 1 100 ? 113.203 78.499 26.168 1.00 48.50 99 LYS A CA 1
ATOM 731 C C . LYS A 1 100 ? 113.363 79.259 27.482 1.00 49.03 99 LYS A C 1
ATOM 732 O O . LYS A 1 100 ? 114.256 78.952 28.273 1.00 49.15 99 LYS A O 1
ATOM 738 N N . GLN A 1 101 ? 112.470 80.226 27.703 1.00 49.99 100 GLN A N 1
ATOM 739 C CA . GLN A 1 101 ? 112.371 80.987 28.950 1.00 50.77 100 GLN A CA 1
ATOM 740 C C . GLN A 1 101 ? 112.369 80.106 30.190 1.00 50.77 100 GLN A C 1
ATOM 741 O O . GLN A 1 101 ? 113.066 80.400 31.159 1.00 51.39 100 GLN A O 1
ATOM 747 N N . SER A 1 102 ? 111.581 79.032 30.147 1.00 50.59 101 SER A N 1
ATOM 748 C CA . SER A 1 102 ? 111.365 78.162 31.296 1.00 50.27 101 SER A CA 1
ATOM 749 C C . SER A 1 102 ? 112.550 77.263 31.559 1.00 50.83 101 SER A C 1
ATOM 750 O O . SER A 1 102 ? 112.885 76.997 32.715 1.00 50.77 101 SER A O 1
ATOM 753 N N . LYS A 1 103 ? 113.175 76.798 30.478 1.00 51.43 102 LYS A N 1
ATOM 754 C CA . LYS A 1 103 ? 114.301 75.886 30.559 1.00 52.07 102 LYS A CA 1
ATOM 755 C C . LYS A 1 103 ? 115.520 76.631 31.074 1.00 52.06 102 LYS A C 1
ATOM 756 O O . LYS A 1 103 ? 116.314 76.083 31.825 1.00 52.36 102 LYS A O 1
ATOM 762 N N . LYS A 1 104 ? 115.656 77.885 30.662 1.00 52.29 103 LYS A N 1
ATOM 763 C CA . LYS A 1 104 ? 116.739 78.742 31.116 1.00 52.60 103 LYS A CA 1
ATOM 764 C C . LYS A 1 104 ? 116.699 78.922 32.642 1.00 52.63 103 LYS A C 1
ATOM 765 O O . LYS A 1 104 ? 117.714 78.718 33.308 1.00 53.15 103 LYS A O 1
ATOM 771 N N . PHE A 1 105 ? 115.532 79.274 33.187 1.00 52.25 104 PHE A N 1
ATOM 772 C CA . PHE A 1 105 ? 115.314 79.305 34.643 1.00 51.90 104 PHE A CA 1
ATOM 773 C C . PHE A 1 105 ? 115.614 77.973 35.324 1.00 51.73 104 PHE A C 1
ATOM 774 O O . PHE A 1 105 ? 116.374 77.924 36.299 1.00 51.82 104 PHE A O 1
ATOM 782 N N . LEU A 1 106 ? 115.008 76.905 34.803 1.00 51.59 105 LEU A N 1
ATOM 783 C CA . LEU A 1 106 ? 115.154 75.541 35.333 1.00 51.29 105 LEU A CA 1
ATOM 784 C C . LEU A 1 106 ? 116.565 74.975 35.281 1.00 51.24 105 LEU A C 1
ATOM 785 O O . LEU A 1 106 ? 116.956 74.215 36.172 1.00 51.53 105 LEU A O 1
ATOM 790 N N . ASP A 1 107 ? 117.313 75.322 34.238 1.00 51.26 106 ASP A N 1
ATOM 791 C CA . ASP A 1 107 ? 118.727 74.938 34.137 1.00 51.82 106 ASP A CA 1
ATOM 792 C C . ASP A 1 107 ? 119.593 75.701 35.143 1.00 51.48 106 ASP A C 1
ATOM 793 O O . ASP A 1 107 ? 120.524 75.136 35.724 1.00 51.61 106 ASP A O 1
A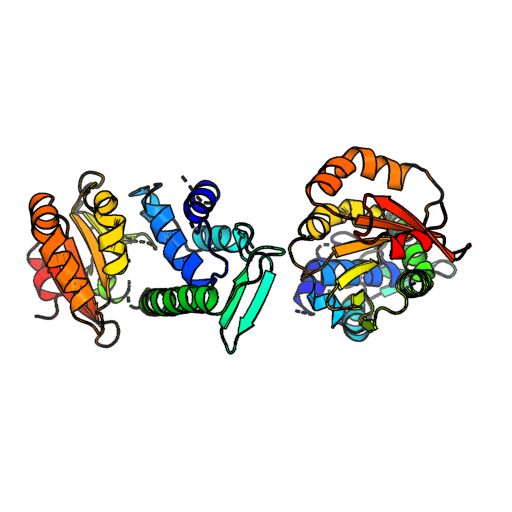TOM 798 N N . ALA A 1 108 ? 119.270 76.977 35.343 1.00 51.16 107 ALA A N 1
ATOM 799 C CA . ALA A 1 108 ? 119.985 77.836 36.288 1.00 50.93 107 ALA A CA 1
ATOM 800 C C . ALA A 1 108 ? 119.604 77.568 37.745 1.00 51.06 107 ALA A C 1
ATOM 801 O O . ALA A 1 108 ? 120.390 77.838 38.640 1.00 50.93 107 ALA A O 1
ATOM 803 N N . PHE A 1 109 ? 118.410 77.019 37.970 1.00 51.42 108 PHE A N 1
ATOM 804 C CA . PHE A 1 109 ? 117.814 76.936 39.310 1.00 51.96 108 PHE A CA 1
ATOM 805 C C . PHE A 1 109 ? 118.754 76.464 40.433 1.00 52.49 108 PHE A C 1
ATOM 806 O O . PHE A 1 109 ? 118.886 77.144 41.453 1.00 52.59 108 PHE A O 1
ATOM 814 N N . ASP A 1 110 ? 119.402 75.317 40.250 1.00 53.00 109 ASP A N 1
ATOM 815 C CA . ASP A 1 110 ? 120.214 74.719 41.318 1.00 53.56 109 ASP A CA 1
ATOM 816 C C . ASP A 1 110 ? 121.542 75.426 41.550 1.00 53.51 109 ASP A C 1
ATOM 817 O O . ASP A 1 110 ? 122.060 75.423 42.667 1.00 53.41 109 ASP A O 1
ATOM 822 N N . ILE A 1 111 ? 122.077 76.041 40.499 1.00 53.73 110 ILE A N 1
ATOM 823 C CA . ILE A 1 111 ? 123.285 76.859 40.616 1.00 53.72 110 ILE A CA 1
ATOM 824 C C . ILE A 1 111 ? 122.993 78.145 41.394 1.00 53.81 110 ILE A C 1
ATOM 825 O O . ILE A 1 111 ? 123.819 78.586 42.204 1.00 53.83 110 ILE A O 1
ATOM 838 N N . ARG A 1 113 ? 120.746 78.487 43.781 1.00 53.17 112 ARG A N 1
ATOM 839 C CA . ARG A 1 113 ? 120.652 78.123 45.190 1.00 53.41 112 ARG A CA 1
ATOM 840 C C . ARG A 1 113 ? 122.013 77.775 45.799 1.00 53.26 112 ARG A C 1
ATOM 841 O O . ARG A 1 113 ? 122.192 77.884 47.005 1.00 53.60 112 ARG A O 1
ATOM 849 N N . GLU A 1 114 ? 122.960 77.363 44.962 1.00 53.04 113 GLU A N 1
ATOM 850 C CA . GLU A 1 114 ? 124.328 77.112 45.396 1.00 52.84 113 GLU A CA 1
ATOM 851 C C . GLU A 1 114 ? 125.056 78.428 45.672 1.00 52.04 113 GLU A C 1
ATOM 852 O O . GLU A 1 114 ? 125.665 78.598 46.719 1.00 52.14 113 GLU A O 1
ATOM 858 N N . VAL A 1 115 ? 124.988 79.337 44.705 1.00 51.29 114 VAL A N 1
ATOM 859 C CA . VAL A 1 115 ? 125.603 80.656 44.780 1.00 50.68 114 VAL A CA 1
ATOM 860 C C . VAL A 1 115 ? 125.019 81.504 45.928 1.00 50.22 114 VAL A C 1
ATOM 861 O O . VAL A 1 115 ? 125.746 82.223 46.609 1.00 50.20 114 VAL A O 1
ATOM 865 N N . THR A 1 116 ? 123.714 81.380 46.152 1.00 49.58 115 THR A N 1
ATOM 866 C CA . THR A 1 116 ? 123.019 82.125 47.202 1.00 48.66 115 THR A CA 1
ATOM 867 C C . THR A 1 116 ? 123.335 81.570 48.594 1.00 48.18 115 THR A C 1
ATOM 868 O O . THR A 1 116 ? 123.487 82.330 49.539 1.00 47.88 115 THR A O 1
ATOM 872 N N . ASP A 1 117 ? 123.456 80.252 48.706 1.00 48.07 116 ASP A N 1
ATOM 873 C CA . ASP A 1 117 ? 123.942 79.616 49.935 1.00 48.26 116 ASP A CA 1
ATOM 874 C C . ASP A 1 117 ? 125.350 80.072 50.309 1.00 48.39 116 ASP A C 1
ATOM 875 O O . ASP A 1 117 ? 125.616 80.368 51.457 1.00 48.83 116 ASP A O 1
ATOM 880 N N . ARG A 1 118 ? 126.238 80.107 49.320 1.00 48.60 117 ARG A N 1
ATOM 881 C CA . ARG A 1 118 ? 127.619 80.553 49.472 1.00 48.67 117 ARG A CA 1
ATOM 882 C C . ARG A 1 118 ? 127.700 82.027 49.902 1.00 48.03 117 ARG A C 1
ATOM 883 O O . ARG A 1 118 ? 128.556 82.402 50.703 1.00 47.92 117 ARG A O 1
ATOM 888 N N . PHE A 1 119 ? 126.812 82.854 49.357 1.00 47.71 118 PHE A N 1
ATOM 889 C CA . PHE A 1 119 ? 126.700 84.261 49.752 1.00 47.08 118 PHE A CA 1
ATOM 890 C C . PHE A 1 119 ? 126.294 84.363 51.225 1.00 47.65 118 PHE A C 1
ATOM 891 O O . PHE A 1 119 ? 126.792 85.227 51.960 1.00 47.50 118 PHE A O 1
ATOM 899 N N . PHE A 1 120 ? 125.405 83.457 51.632 1.00 48.12 119 PHE A N 1
ATOM 900 C CA . PHE A 1 120 ? 124.820 83.435 52.965 1.00 48.91 119 PHE A CA 1
ATOM 901 C C . PHE A 1 120 ? 125.429 82.332 53.816 1.00 49.85 119 PHE A C 1
ATOM 902 O O . PHE A 1 120 ? 124.712 81.527 54.398 1.00 50.07 119 PHE A O 1
ATOM 910 N N . GLU A 1 121 ? 126.749 82.260 53.886 1.00 51.47 120 GLU A N 1
ATOM 911 C CA . GLU A 1 121 ? 127.341 81.371 54.882 1.00 52.98 120 GLU A CA 1
ATOM 912 C C . GLU A 1 121 ? 127.751 82.178 56.122 1.00 52.86 120 GLU A C 1
ATOM 913 O O . GLU A 1 121 ? 127.989 83.385 56.033 1.00 53.01 120 GLU A O 1
ATOM 919 N N . GLY A 1 122 ? 127.734 81.558 57.297 1.00 52.86 121 GLY A N 1
ATOM 920 C CA . GLY A 1 122 ? 126.967 80.355 57.522 1.00 53.21 121 GLY A CA 1
ATOM 921 C C . GLY A 1 122 ? 125.684 80.807 58.212 1.00 53.28 121 GLY A C 1
ATOM 922 O O . GLY A 1 122 ? 125.560 80.732 59.439 1.00 53.33 121 GLY A O 1
ATOM 923 N N . TYR A 1 123 ? 124.753 81.324 57.411 1.00 53.24 122 TYR A N 1
ATOM 924 C CA . TYR A 1 123 ? 123.363 81.384 57.829 1.00 53.06 122 TYR A CA 1
ATOM 925 C C . TYR A 1 123 ? 122.849 79.966 57.681 1.00 53.72 122 TYR A C 1
ATOM 926 O O . TYR A 1 123 ? 123.272 79.247 56.776 1.00 54.11 122 TYR A O 1
ATOM 935 N N . GLU A 1 124 ? 121.966 79.549 58.581 1.00 54.36 123 GLU A N 1
ATOM 936 C CA . GLU A 1 124 ? 121.235 78.298 58.395 1.00 55.01 123 GLU A CA 1
ATOM 937 C C . GLU A 1 124 ? 120.199 78.492 57.279 1.00 55.35 123 GLU A C 1
ATOM 938 O O . GLU A 1 124 ? 119.665 79.591 57.107 1.00 54.98 123 GLU A O 1
ATOM 940 N N . ALA A 1 125 ? 119.926 77.422 56.529 1.00 55.77 124 ALA A N 1
ATOM 941 C CA . ALA A 1 125 ? 119.088 77.491 55.335 1.00 55.83 124 ALA A CA 1
ATOM 942 C C . ALA A 1 125 ? 118.000 76.421 55.296 1.00 56.24 124 ALA A C 1
ATOM 943 O O . ALA A 1 125 ? 118.242 75.256 55.616 1.00 56.59 124 ALA A O 1
ATOM 945 N N . GLU A 1 126 ? 116.802 76.836 54.896 1.00 56.27 125 GLU A N 1
ATOM 946 C CA . GLU A 1 126 ? 115.662 75.941 54.699 1.00 56.44 125 GLU A CA 1
ATOM 947 C C . GLU A 1 126 ? 114.811 76.419 53.514 1.00 55.82 125 GLU A C 1
ATOM 948 O O . GLU A 1 126 ? 114.644 77.625 53.292 1.00 55.29 125 GLU A O 1
ATOM 954 N N . GLY A 1 127 ? 114.282 75.461 52.762 1.00 55.32 126 GLY A N 1
ATOM 955 C CA . GLY A 1 127 ? 113.409 75.754 51.637 1.00 54.96 126 GLY A CA 1
ATOM 956 C C . GLY A 1 127 ? 114.055 75.534 50.284 1.00 54.66 126 GLY A C 1
ATOM 957 O O . GLY A 1 127 ? 115.284 75.574 50.149 1.00 54.75 126 GLY A O 1
ATOM 958 N N . ARG A 1 128 ? 113.210 75.314 49.281 1.00 54.24 127 ARG A N 1
ATOM 959 C CA . ARG A 1 128 ? 113.647 75.119 47.907 1.00 53.74 127 ARG A CA 1
ATOM 960 C C . ARG A 1 128 ? 113.240 76.293 46.999 1.00 53.29 127 ARG A C 1
ATOM 961 O O . ARG A 1 128 ? 114.097 76.922 46.383 1.00 53.02 127 ARG A O 1
ATOM 969 N N . TYR A 1 129 ? 111.942 76.585 46.933 1.00 53.08 128 TYR A N 1
ATOM 970 C CA . TYR A 1 129 ? 111.413 77.545 45.958 1.00 52.74 128 TYR A CA 1
ATOM 971 C C . TYR A 1 129 ? 111.472 78.951 46.513 1.00 52.81 128 TYR A C 1
ATOM 972 O O . TYR A 1 129 ? 111.726 79.913 45.783 1.00 52.87 128 TYR A O 1
ATOM 989 N N . ARG A 1 131 ? 113.726 80.282 49.780 1.00 52.60 130 ARG A N 1
ATOM 990 C CA . ARG A 1 131 ? 114.760 79.841 50.700 1.00 52.35 130 ARG A CA 1
ATOM 991 C C . ARG A 1 131 ? 114.970 80.907 51.774 1.00 52.19 130 ARG A C 1
ATOM 992 O O . ARG A 1 131 ? 115.146 82.094 51.471 1.00 52.22 130 ARG A O 1
ATOM 1000 N N . LYS A 1 132 ? 114.899 80.468 53.027 1.00 52.01 131 LYS A N 1
ATOM 1001 C CA . LYS A 1 132 ? 115.045 81.335 54.186 1.00 51.57 131 LYS A CA 1
ATOM 1002 C C . LYS A 1 132 ? 116.413 81.137 54.834 1.00 51.45 131 LYS A C 1
ATOM 1003 O O . LYS A 1 132 ? 116.762 80.026 55.229 1.00 50.76 131 LYS A O 1
ATOM 1009 N N . TYR A 1 133 ? 117.170 82.229 54.937 1.00 51.73 132 TYR A N 1
ATOM 1010 C CA . TYR A 1 133 ? 118.485 82.235 55.578 1.00 52.36 132 TYR A CA 1
ATOM 1011 C C . TYR A 1 133 ? 118.457 82.977 56.912 1.00 53.07 132 TYR A C 1
ATOM 1012 O O . TYR A 1 133 ? 118.027 84.127 56.983 1.00 52.75 132 TYR A O 1
ATOM 1021 N N . THR A 1 134 ? 118.931 82.314 57.960 1.00 54.27 133 THR A N 1
ATOM 1022 C CA . THR A 1 134 ? 118.931 82.873 59.317 1.00 55.63 133 THR A CA 1
ATOM 1023 C C . THR A 1 134 ? 120.263 82.645 60.050 1.00 56.01 133 THR A C 1
ATOM 1024 O O . THR A 1 134 ? 120.762 81.520 60.092 1.00 55.98 133 THR A O 1
ATOM 1028 N N . LYS A 1 135 ? 120.830 83.708 60.626 1.00 56.77 134 LYS A N 1
ATOM 1029 C CA . LYS A 1 135 ? 122.109 83.594 61.354 1.00 57.39 134 LYS A CA 1
ATOM 1030 C C . LYS A 1 135 ? 122.047 83.905 62.863 1.00 57.76 134 LYS A C 1
ATOM 1031 O O . LYS A 1 135 ? 122.245 83.004 63.690 1.00 58.35 134 LYS A O 1
ATOM 1037 N N . ASP A 1 136 ? 121.803 85.162 63.226 1.00 57.73 135 ASP A N 1
ATOM 1038 C CA . ASP A 1 136 ? 121.667 85.522 64.647 1.00 57.62 135 ASP A CA 1
ATOM 1039 C C . ASP A 1 136 ? 120.308 86.178 64.868 1.00 57.14 135 ASP A C 1
ATOM 1040 O O . ASP A 1 136 ? 120.222 87.354 65.243 1.00 56.93 135 ASP A O 1
ATOM 1045 N N . GLY A 1 137 ? 119.251 85.409 64.607 1.00 56.63 136 GLY A N 1
ATOM 1046 C CA . GLY A 1 137 ? 117.883 85.923 64.610 1.00 55.90 136 GLY A CA 1
ATOM 1047 C C . GLY A 1 137 ? 117.580 86.879 63.465 1.00 55.21 136 GLY A C 1
ATOM 1048 O O . GLY A 1 137 ? 116.536 87.537 63.463 1.00 55.29 136 GLY A O 1
ATOM 1049 N N . ARG A 1 138 ? 118.502 86.960 62.505 1.00 54.28 137 ARG A N 1
ATOM 1050 C CA . ARG A 1 138 ? 118.364 87.810 61.319 1.00 53.32 137 ARG A CA 1
ATOM 1051 C C . ARG A 1 138 ? 118.015 86.947 60.107 1.00 52.43 137 ARG A C 1
ATOM 1052 O O . ARG A 1 138 ? 118.675 85.929 59.849 1.00 52.32 137 ARG A O 1
ATOM 1056 N N . ASN A 1 139 ? 116.985 87.363 59.367 1.00 50.91 138 ASN A N 1
ATOM 1057 C CA . ASN A 1 139 ? 116.445 86.560 58.269 1.00 49.34 138 ASN A CA 1
ATOM 1058 C C . ASN A 1 139 ? 116.503 87.217 56.891 1.00 47.54 138 ASN A C 1
ATOM 1059 O O . ASN A 1 139 ? 116.256 88.405 56.750 1.00 47.22 138 ASN A O 1
ATOM 1064 N N . TYR A 1 140 ? 116.847 86.418 55.888 1.00 45.60 1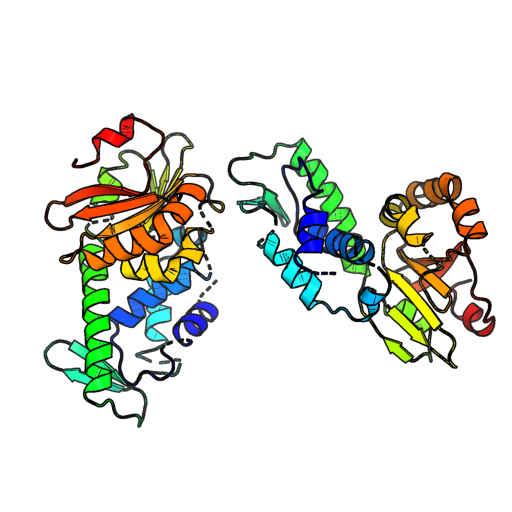39 TYR A N 1
ATOM 1065 C CA . TYR A 1 140 ? 116.698 86.791 54.487 1.00 43.63 139 TYR A CA 1
ATOM 1066 C C . TYR A 1 140 ? 115.788 85.765 53.825 1.00 42.69 139 TYR A C 1
ATOM 1067 O O . TYR A 1 140 ? 115.799 84.579 54.187 1.00 41.83 139 TYR A O 1
ATOM 1076 N N . TYR A 1 141 ? 114.965 86.232 52.893 1.00 41.60 140 TYR A N 1
ATOM 1077 C CA . TYR A 1 141 ? 114.075 85.346 52.162 1.00 41.12 140 TYR A CA 1
ATOM 1078 C C . TYR A 1 141 ? 114.346 85.489 50.681 1.00 40.34 140 TYR A C 1
ATOM 1079 O O . TYR A 1 141 ? 114.143 86.568 50.114 1.00 39.91 140 TYR A O 1
ATOM 1088 N N . ALA A 1 142 ? 114.822 84.403 50.071 1.00 39.32 141 ALA A N 1
ATOM 1089 C CA . ALA A 1 142 ? 115.195 84.406 48.649 1.00 38.68 141 ALA A CA 1
ATOM 1090 C C . ALA A 1 142 ? 114.182 83.643 47.784 1.00 38.07 141 ALA A C 1
ATOM 1091 O O . ALA A 1 142 ? 113.948 82.453 47.985 1.00 37.53 141 ALA A O 1
ATOM 1093 N N . PHE A 1 143 ? 113.562 84.348 46.841 1.00 37.19 142 PHE A N 1
ATOM 1094 C CA . PHE A 1 143 ? 112.716 83.704 45.855 1.00 36.38 142 PHE A CA 1
ATOM 1095 C C . PHE A 1 143 ? 113.474 83.597 44.539 1.00 35.93 142 PHE A C 1
ATOM 1096 O O . PHE A 1 143 ? 114.028 84.572 44.056 1.00 36.53 142 PHE A O 1
ATOM 1104 N N . PHE A 1 144 ? 113.494 82.412 43.951 1.00 35.76 143 PHE A N 1
ATOM 1105 C CA . PHE A 1 144 ? 114.199 82.214 42.678 1.00 35.29 143 PHE A CA 1
ATOM 1106 C C . PHE A 1 144 ? 113.272 82.363 41.481 1.00 34.88 143 PHE A C 1
ATOM 1107 O O . PHE A 1 144 ? 112.249 81.687 41.387 1.00 34.72 143 PHE A O 1
ATOM 1115 N N . SER A 1 145 ? 113.621 83.278 40.585 1.00 34.50 144 SER A N 1
ATOM 1116 C CA . SER A 1 145 ? 112.789 83.573 39.417 1.00 34.44 144 SER A CA 1
ATOM 1117 C C . SER A 1 145 ? 113.640 83.973 38.187 1.00 34.49 144 SER A C 1
ATOM 1118 O O . SER A 1 145 ? 114.807 83.599 38.081 1.00 33.99 144 SER A O 1
ATOM 1121 N N . THR A 1 146 ? 113.039 84.719 37.263 1.00 34.67 145 THR A N 1
ATOM 1122 C CA . THR A 1 146 ? 113.759 85.380 36.179 1.00 35.22 145 THR A CA 1
ATOM 1123 C C . THR A 1 146 ? 113.229 86.797 36.158 1.00 35.92 145 THR A C 1
ATOM 1124 O O . THR A 1 146 ? 112.187 87.066 36.761 1.00 36.62 145 THR A O 1
ATOM 1128 N N . ILE A 1 147 ? 113.936 87.707 35.492 1.00 36.18 146 ILE A N 1
ATOM 1129 C CA . ILE A 1 147 ? 113.524 89.110 35.486 1.00 36.45 146 ILE A CA 1
ATOM 1130 C C . ILE A 1 147 ? 112.233 89.371 34.696 1.00 37.20 146 ILE A C 1
ATOM 1131 O O . ILE A 1 147 ? 111.477 90.284 35.035 1.00 37.60 146 ILE A O 1
ATOM 1136 N N . ASP A 1 148 ? 111.984 88.583 33.653 1.00 38.05 147 ASP A N 1
ATOM 1137 C CA . ASP A 1 148 ? 110.738 88.712 32.887 1.00 38.85 147 ASP A CA 1
ATOM 1138 C C . ASP A 1 148 ? 109.559 88.269 33.741 1.00 38.29 147 ASP A C 1
ATOM 1139 O O . ASP A 1 148 ? 108.558 88.961 33.778 1.00 38.51 147 ASP A O 1
ATOM 1144 N N . ASP A 1 149 ? 109.686 87.127 34.423 1.00 38.28 148 ASP A N 1
ATOM 1145 C CA . ASP A 1 149 ? 108.688 86.703 35.424 1.00 38.48 148 ASP A CA 1
ATOM 1146 C C . ASP A 1 149 ? 108.490 87.755 36.519 1.00 38.37 148 ASP A C 1
ATOM 1147 O O . ASP A 1 149 ? 107.361 88.144 36.783 1.00 38.89 148 ASP A O 1
ATOM 1152 N N . THR A 1 150 ? 109.589 88.215 37.129 1.00 38.27 149 THR A N 1
ATOM 1153 C CA . THR A 1 150 ? 109.563 89.232 38.188 1.00 37.91 149 THR A CA 1
ATOM 1154 C C . THR A 1 150 ? 108.865 90.483 37.716 1.00 38.39 149 THR A C 1
ATOM 1155 O O . THR A 1 150 ? 108.157 91.120 38.483 1.00 39.08 149 THR A O 1
ATOM 1159 N N . PHE A 1 151 ? 109.070 90.837 36.450 1.00 39.08 150 PHE A N 1
ATOM 1160 C CA . PHE A 1 151 ? 108.357 91.950 35.820 1.00 39.42 150 PHE A CA 1
ATOM 1161 C C . PHE A 1 151 ? 106.836 91.731 35.874 1.00 40.18 150 PHE A C 1
ATOM 1162 O O . PHE A 1 151 ? 106.074 92.645 36.228 1.00 40.48 150 PHE A O 1
ATOM 1170 N N . GLU A 1 152 ? 106.400 90.518 35.542 1.00 40.93 151 GLU A N 1
ATOM 1171 C CA . GLU A 1 152 ? 104.968 90.213 35.456 1.00 42.02 151 GLU A CA 1
ATOM 1172 C C . GLU A 1 152 ? 104.357 90.032 36.835 1.00 42.06 151 GLU A C 1
ATOM 1173 O O . GLU A 1 152 ? 103.211 90.436 37.073 1.00 42.09 151 GLU A O 1
ATOM 1179 N N . ASP A 1 153 ? 105.138 89.419 37.725 1.00 41.78 152 ASP A N 1
ATOM 1180 C CA . ASP A 1 153 ? 104.731 89.104 39.079 1.00 41.55 152 ASP A CA 1
ATOM 1181 C C . ASP A 1 153 ? 105.086 90.207 40.076 1.00 41.46 152 ASP A C 1
ATOM 1182 O O . ASP A 1 153 ? 105.132 89.951 41.277 1.00 41.48 152 ASP A O 1
ATOM 1187 N N . VAL A 1 154 ? 105.331 91.420 39.585 1.00 41.42 153 VAL A N 1
ATOM 1188 C CA . VAL A 1 154 ? 105.889 92.498 40.409 1.00 41.33 153 VAL A CA 1
ATOM 1189 C C . VAL A 1 154 ? 105.019 92.888 41.622 1.00 41.75 153 VAL A C 1
ATOM 1190 O O . VAL A 1 154 ? 105.547 93.170 42.706 1.00 40.82 153 VAL A O 1
ATOM 1194 N N . ASP A 1 155 ? 103.698 92.884 41.433 1.00 42.11 154 ASP A N 1
ATOM 1195 C CA . ASP A 1 155 ? 102.762 93.137 42.524 1.00 42.55 154 ASP A CA 1
ATOM 1196 C C . ASP A 1 155 ? 102.865 92.129 43.660 1.00 41.65 154 ASP A C 1
ATOM 1197 O O . ASP A 1 155 ? 102.737 92.501 44.818 1.00 41.81 154 ASP A O 1
ATOM 1202 N N . ILE A 1 156 ? 103.096 90.865 43.327 1.00 40.95 155 ILE A N 1
ATOM 1203 C CA . ILE A 1 156 ? 103.351 89.830 44.330 1.00 40.63 155 ILE A CA 1
ATOM 1204 C C . ILE A 1 156 ? 104.596 90.158 45.167 1.00 40.68 155 ILE A C 1
ATOM 1205 O O . ILE A 1 156 ? 104.544 90.140 46.404 1.00 40.78 155 ILE A O 1
ATOM 1210 N N . HIS A 1 157 ? 105.688 90.501 44.480 1.00 39.98 156 HIS A N 1
ATOM 1211 C CA . HIS A 1 157 ? 106.987 90.748 45.104 1.00 39.07 156 HIS A CA 1
ATOM 1212 C C . HIS A 1 157 ? 107.034 92.001 45.953 1.00 39.63 156 HIS A C 1
ATOM 1213 O O . HIS A 1 157 ? 107.735 92.039 46.965 1.00 39.33 156 HIS A O 1
ATOM 1220 N N . LEU A 1 158 ? 106.297 93.022 45.524 1.00 40.54 157 LEU A N 1
ATOM 1221 C CA . LEU A 1 158 ? 106.199 94.272 46.265 1.00 41.47 157 LEU A CA 1
ATOM 1222 C C . LEU A 1 158 ? 105.480 94.077 47.604 1.00 42.51 157 LEU A C 1
ATOM 1223 O O . LEU A 1 158 ? 105.853 94.684 48.597 1.00 43.09 157 LEU A O 1
ATOM 1228 N N . ARG A 1 159 ? 104.465 93.217 47.611 1.00 43.56 158 ARG A N 1
ATOM 1229 C CA . ARG A 1 159 ? 103.719 92.872 48.811 1.00 44.67 158 ARG A CA 1
ATOM 1230 C C . ARG A 1 159 ? 104.490 91.905 49.709 1.00 44.46 158 ARG A C 1
ATOM 1231 O O . ARG A 1 159 ? 104.299 91.891 50.919 1.00 44.47 158 ARG A O 1
ATOM 1247 N N . VAL A 1 161 ? 107.623 91.894 50.550 1.00 44.10 160 VAL A N 1
ATOM 1248 C CA . VAL A 1 161 ? 108.633 92.512 51.400 1.00 45.04 160 VAL A CA 1
ATOM 1249 C C . VAL A 1 16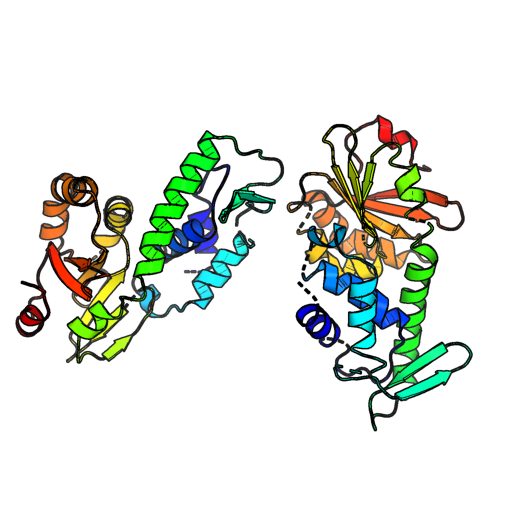1 ? 108.117 92.843 52.823 1.00 45.55 160 VAL A C 1
ATOM 1250 O O . VAL A 1 161 ? 108.882 92.794 53.789 1.00 45.07 160 VAL A O 1
ATOM 1254 N N . ASP A 1 162 ? 106.819 93.122 52.940 1.00 46.28 161 ASP A N 1
ATOM 1255 C CA . ASP A 1 162 ? 106.216 93.463 54.218 1.00 47.11 161 ASP A CA 1
ATOM 1256 C C . ASP A 1 162 ? 105.691 92.247 54.968 1.00 47.19 161 ASP A C 1
ATOM 1257 O O . ASP A 1 162 ? 105.338 92.356 56.141 1.00 47.52 161 ASP A O 1
ATOM 1262 N N . GLU A 1 163 ? 105.671 91.095 54.301 1.00 47.02 162 GLU A N 1
ATOM 1263 C CA . GLU A 1 163 ? 105.065 89.876 54.837 1.00 47.34 162 GLU A CA 1
ATOM 1264 C C . GLU A 1 163 ? 106.030 88.895 55.505 1.00 47.41 162 GLU A C 1
ATOM 1265 O O . GLU A 1 163 ? 105.611 87.821 55.969 1.00 48.02 162 GLU A O 1
ATOM 1271 N N . VAL A 1 164 ? 107.311 89.253 55.554 1.00 47.16 163 VAL A N 1
ATOM 1272 C CA . VAL A 1 164 ? 108.338 88.382 56.138 1.00 46.68 163 VAL A CA 1
ATOM 1273 C C . VAL A 1 164 ? 109.097 89.111 57.245 1.00 47.06 163 VAL A C 1
ATOM 1274 O O . VAL A 1 164 ? 109.306 90.323 57.165 1.00 47.12 163 VAL A O 1
ATOM 1278 N N . ASP A 1 165 ? 109.479 88.388 58.294 1.00 47.66 164 ASP A N 1
ATOM 1279 C CA . ASP A 1 165 ? 110.324 88.988 59.328 1.00 48.27 164 ASP A CA 1
ATOM 1280 C C . ASP A 1 165 ? 111.787 88.883 58.915 1.00 47.56 164 ASP A C 1
ATOM 1281 O O . ASP A 1 165 ? 112.550 88.053 59.411 1.00 48.08 164 ASP A O 1
ATOM 1286 N N . GLY A 1 166 ? 112.161 89.743 57.981 1.00 46.80 165 GLY A N 1
ATOM 1287 C CA . GLY A 1 166 ? 113.497 89.740 57.417 1.00 45.32 165 GLY A CA 1
ATOM 1288 C C . GLY A 1 166 ? 113.472 90.418 56.072 1.00 44.06 165 GLY A C 1
ATOM 1289 O O . GLY A 1 166 ? 112.462 91.021 55.700 1.00 43.88 165 GLY A O 1
ATOM 1290 N N . ASP A 1 167 ? 114.583 90.325 55.346 1.00 42.92 166 ASP A N 1
ATOM 1291 C CA . ASP A 1 167 ? 114.680 90.954 54.034 1.00 41.96 166 ASP A CA 1
ATOM 1292 C C . ASP A 1 167 ? 114.307 89.967 52.943 1.00 40.41 166 ASP A C 1
ATOM 1293 O O . ASP A 1 167 ? 114.757 88.822 52.950 1.00 40.32 166 ASP A O 1
ATOM 1298 N N . TYR A 1 168 ? 113.465 90.430 52.030 1.00 38.41 167 TYR A N 1
ATOM 1299 C CA . TYR A 1 168 ? 113.022 89.647 50.898 1.00 36.94 167 TYR A CA 1
ATOM 1300 C C . TYR A 1 168 ? 113.862 89.983 49.645 1.00 36.25 167 TYR A C 1
ATOM 1301 O O . TYR A 1 168 ? 114.052 91.150 49.282 1.00 35.49 167 TYR A O 1
ATOM 1310 N N . VAL A 1 169 ? 114.373 88.941 49.006 1.00 35.55 168 VAL A N 1
ATOM 1311 C CA . VAL A 1 169 ? 115.177 89.115 47.798 1.00 35.49 168 VAL A CA 1
ATOM 1312 C C . VAL A 1 169 ? 114.744 88.177 46.676 1.00 34.75 168 VAL A C 1
ATOM 1313 O O . VAL A 1 169 ? 114.522 86.983 46.891 1.00 34.42 168 VAL A O 1
ATOM 1317 N N . VAL A 1 170 ? 114.580 88.741 45.488 1.00 34.37 169 VAL A N 1
ATOM 1318 C CA . VAL A 1 170 ? 114.344 87.934 44.304 1.00 34.22 169 VAL A CA 1
ATOM 1319 C C . VAL A 1 170 ? 115.672 87.671 43.605 1.00 34.65 169 VAL A C 1
ATOM 1320 O O . VAL A 1 170 ? 116.378 88.603 43.212 1.00 34.49 169 VAL A O 1
ATOM 1324 N N . ILE A 1 171 ? 116.014 86.395 43.476 1.00 35.44 170 ILE A N 1
ATOM 1325 C CA . ILE A 1 171 ? 117.242 85.983 42.803 1.00 36.70 170 ILE A CA 1
ATOM 1326 C C . ILE A 1 171 ? 116.911 85.549 41.361 1.00 37.20 170 ILE A C 1
ATOM 1327 O O . ILE A 1 171 ? 116.073 84.674 41.149 1.00 37.19 170 ILE A O 1
ATOM 1332 N N . VAL A 1 172 ? 117.545 86.207 40.387 1.00 37.63 171 VAL A N 1
ATOM 1333 C CA . VAL A 1 172 ? 117.320 85.948 38.957 1.00 38.08 171 VAL A CA 1
ATOM 1334 C C . VAL A 1 172 ? 118.661 85.720 38.230 1.00 39.06 171 VAL A C 1
ATOM 1335 O O . VAL A 1 172 ? 119.716 86.206 38.694 1.00 39.27 171 VAL A O 1
ATOM 1339 N N . PRO A 1 173 ? 118.641 84.959 37.106 1.00 39.51 172 PRO A N 1
ATOM 1340 C CA . PRO A 1 173 ? 119.880 84.799 36.353 1.00 39.79 172 PRO A CA 1
ATOM 1341 C C . PRO A 1 173 ? 120.219 86.015 35.498 1.00 40.36 172 PRO A C 1
ATOM 1342 O O . PRO A 1 173 ? 119.361 86.868 35.247 1.00 40.10 172 PRO A O 1
ATOM 1346 N N . THR A 1 174 ? 121.472 86.078 35.053 1.00 41.65 173 THR A N 1
ATOM 1347 C CA . THR A 1 174 ? 121.876 86.994 33.986 1.00 42.91 173 THR A CA 1
ATOM 1348 C C . THR A 1 174 ? 121.146 86.680 32.690 1.00 43.55 173 THR A C 1
ATOM 1349 O O . THR A 1 174 ? 120.768 85.533 32.435 1.00 43.47 173 THR A O 1
ATOM 1353 N N . GLU A 1 175 ? 120.955 87.717 31.885 1.00 44.91 174 GLU A N 1
ATOM 1354 C CA . GLU A 1 175 ? 120.328 87.595 30.587 1.00 46.77 174 GLU A CA 1
ATOM 1355 C C . GLU A 1 175 ? 121.353 87.892 29.477 1.00 47.79 174 GLU A C 1
ATOM 1356 O O . GLU A 1 175 ? 122.438 88.414 29.746 1.00 47.99 174 GLU A O 1
ATOM 1362 N N . ASN A 1 176 ? 121.021 87.528 28.241 1.00 48.95 175 ASN A N 1
ATOM 1363 C CA . ASN A 1 176 ? 121.879 87.831 27.097 1.00 50.08 175 ASN A CA 1
ATOM 1364 C C . ASN A 1 176 ? 121.632 89.209 26.480 1.00 49.94 175 ASN A C 1
ATOM 1365 O O . ASN A 1 176 ? 122.562 89.828 25.983 1.00 50.76 175 ASN A O 1
ATOM 1370 N N . GLU A 1 177 ? 120.387 89.677 26.497 1.00 49.47 176 GLU A N 1
ATOM 1371 C CA . GLU A 1 177 ? 120.060 91.003 25.985 1.00 48.97 176 GLU A CA 1
ATOM 1372 C C . GLU A 1 177 ? 119.975 92.008 27.138 1.00 48.52 176 GLU A C 1
ATOM 1373 O O . GLU A 1 177 ? 120.157 91.648 28.297 1.00 48.22 176 GLU A O 1
ATOM 1377 N N . LEU A 1 178 ? 119.704 93.268 26.808 1.00 47.87 177 LEU A N 1
ATOM 1378 C CA . LEU A 1 178 ? 119.608 94.313 27.815 1.00 47.64 177 LEU A CA 1
ATOM 1379 C C . LEU A 1 178 ? 118.156 94.552 28.240 1.00 47.31 177 LEU A C 1
ATOM 1380 O O . LEU A 1 178 ? 117.877 94.850 29.407 1.00 47.45 177 LEU A O 1
ATOM 1385 N N . ASN A 1 179 ? 117.252 94.404 27.279 1.00 46.55 178 ASN A N 1
ATOM 1386 C CA . ASN A 1 179 ? 115.851 94.761 27.435 1.00 46.29 178 ASN A CA 1
ATOM 1387 C C . ASN A 1 179 ? 115.146 94.189 28.678 1.00 44.92 178 ASN A C 1
ATOM 1388 O O . ASN A 1 179 ? 114.460 94.945 29.368 1.00 44.75 178 ASN A O 1
ATOM 1393 N N . PRO A 1 180 ? 115.327 92.878 28.981 1.00 43.55 179 PRO A N 1
ATOM 1394 C CA . PRO A 1 180 ? 114.673 92.326 30.172 1.00 42.52 179 PRO A CA 1
ATOM 1395 C C . PRO A 1 180 ? 114.938 93.142 31.455 1.00 41.32 179 PRO A C 1
ATOM 1396 O O . PRO A 1 180 ? 113.985 93.546 32.115 1.00 41.33 179 PRO A O 1
ATOM 1400 N N . PHE A 1 181 ? 116.205 93.401 31.783 1.00 39.77 180 PHE A N 1
ATOM 1401 C CA . PHE A 1 181 ? 116.533 94.217 32.952 1.00 38.39 180 PHE A CA 1
ATOM 1402 C C . PHE A 1 181 ? 116.246 95.690 32.744 1.00 38.77 180 PHE A C 1
ATOM 1403 O O . PHE A 1 181 ? 115.864 96.383 33.696 1.00 38.93 180 PHE A O 1
ATOM 1411 N N . LEU A 1 182 ? 116.418 96.171 31.512 1.00 38.65 181 LEU A N 1
ATOM 1412 C CA . LEU A 1 182 ? 116.188 97.587 31.208 1.00 39.09 181 LEU A CA 1
ATOM 1413 C C . LEU A 1 182 ? 114.719 97.997 31.309 1.00 39.05 181 LEU A C 1
ATOM 1414 O O . LEU A 1 182 ? 114.408 99.090 31.779 1.00 38.97 181 LEU A O 1
ATOM 1419 N N . LYS A 1 183 ? 113.808 97.138 30.863 1.00 39.46 182 LYS A N 1
ATOM 1420 C CA . LYS A 1 183 ? 112.390 97.500 30.925 1.00 39.79 182 LYS A CA 1
ATOM 1421 C C . LYS A 1 183 ? 111.881 97.462 32.368 1.00 38.98 182 LYS A C 1
ATOM 1422 O O . LYS A 1 183 ? 111.093 98.306 32.754 1.00 39.13 182 LYS A O 1
ATOM 1428 N N . PHE A 1 184 ? 112.386 96.526 33.170 1.00 38.94 183 PHE A N 1
ATOM 1429 C CA . PHE A 1 184 ? 112.109 96.522 34.612 1.00 39.17 183 PHE A CA 1
ATOM 1430 C C . PHE A 1 184 ? 112.572 97.798 35.311 1.00 39.41 183 PHE A C 1
ATOM 1431 O O . PHE A 1 184 ? 111.838 98.368 36.109 1.00 39.60 183 PHE A O 1
ATOM 1439 N N . PHE A 1 185 ? 113.793 98.231 35.017 1.00 40.03 184 PHE A N 1
ATOM 1440 C CA . PHE A 1 185 ? 114.348 99.446 35.589 1.00 40.75 184 PHE A CA 1
ATOM 1441 C C . PHE A 1 185 ? 113.474 100.651 35.297 1.00 41.18 184 PHE A C 1
ATOM 1442 O O . PHE A 1 185 ? 113.150 101.403 36.194 1.00 41.20 184 PHE A O 1
ATOM 1450 N N . LYS A 1 186 ? 113.098 100.817 34.035 1.00 42.29 185 LYS A N 1
ATOM 1451 C CA . LYS A 1 186 ? 112.293 101.948 33.583 1.00 43.30 185 LYS A CA 1
ATOM 1452 C C . LYS A 1 186 ? 110.908 101.948 34.230 1.00 43.49 185 LYS A C 1
ATOM 1453 O O . LYS A 1 186 ? 110.422 102.983 34.696 1.00 43.45 185 LYS A O 1
ATOM 1459 N N . GLN A 1 187 ? 110.285 100.772 34.268 1.00 43.91 186 GLN A N 1
ATOM 1460 C CA . GLN A 1 187 ? 108.919 100.627 34.774 1.00 44.06 186 GLN A CA 1
ATOM 1461 C C . GLN A 1 187 ? 108.802 100.541 36.291 1.00 43.50 186 GLN A C 1
ATOM 1462 O O . GLN A 1 187 ? 107.877 101.107 36.863 1.00 43.06 186 GLN A O 1
ATOM 1468 N N . TYR A 1 188 ? 109.726 99.826 36.935 1.00 43.33 187 TYR A N 1
ATOM 1469 C CA . TYR A 1 188 ? 109.528 99.418 38.333 1.00 43.28 187 TYR A CA 1
ATOM 1470 C C . TYR A 1 188 ? 110.656 99.668 39.330 1.00 43.30 187 TYR A C 1
ATOM 1471 O O . TYR A 1 188 ? 110.517 99.301 40.485 1.00 43.29 187 TYR A O 1
ATOM 1480 N N . SER A 1 189 ? 111.759 100.283 38.914 1.00 43.97 188 SER A N 1
ATOM 1481 C CA . SER A 1 189 ? 112.893 100.434 39.830 1.00 44.20 188 SER A CA 1
ATOM 1482 C C . SER A 1 189 ? 112.528 101.326 41.016 1.00 44.47 188 SER A C 1
ATOM 1483 O O . SER A 1 189 ? 112.859 100.998 42.159 1.00 44.29 188 SER A O 1
ATOM 1486 N N . GLU A 1 190 ? 111.830 102.428 40.737 1.00 44.84 189 GLU A N 1
ATOM 1487 C CA . GLU A 1 190 ? 111.376 103.358 41.775 1.00 45.95 189 GLU A CA 1
ATOM 1488 C C . GLU A 1 190 ? 110.338 102.762 42.729 1.00 45.64 189 GLU A C 1
ATOM 1489 O O . GLU A 1 190 ? 110.370 103.057 43.927 1.00 45.85 189 GLU A O 1
ATOM 1495 N N . ASP A 1 191 ? 109.425 101.943 42.198 1.00 45.04 190 ASP A N 1
ATOM 1496 C CA . ASP A 1 191 ? 108.453 101.207 43.012 1.00 44.39 190 ASP A CA 1
ATOM 1497 C C . ASP A 1 191 ? 109.140 100.157 43.873 1.00 43.89 190 ASP A C 1
ATOM 1498 O O . ASP A 1 191 ? 108.747 99.921 45.011 1.00 43.44 190 ASP A O 1
ATOM 1503 N N . ALA A 1 192 ? 110.149 99.503 43.305 1.00 43.62 191 ALA A N 1
ATOM 1504 C CA . ALA A 1 192 ? 110.966 98.543 44.039 1.00 43.55 191 ALA A CA 1
ATOM 1505 C C . ALA A 1 192 ? 111.739 99.215 45.195 1.00 43.40 191 ALA A C 1
ATOM 1506 O O . ALA A 1 192 ? 111.710 98.729 46.310 1.00 43.33 191 ALA A O 1
ATOM 1508 N N . LYS A 1 193 ? 112.412 100.327 44.911 1.00 43.80 192 LYS A N 1
ATOM 1509 C CA . LYS A 1 193 ? 113.144 101.112 45.916 1.00 44.46 192 LYS A CA 1
ATOM 1510 C C . LYS A 1 193 ? 112.230 101.558 47.062 1.00 44.38 192 LYS A C 1
ATOM 1511 O O . LYS A 1 193 ? 112.552 101.359 48.236 1.00 44.72 192 LYS A O 1
ATOM 1517 N N . ARG A 1 194 ? 111.102 102.171 46.706 1.00 43.68 193 ARG A N 1
ATOM 1518 C CA . ARG A 1 194 ? 110.105 102.631 47.664 1.00 43.48 193 ARG A CA 1
ATOM 1519 C C . ARG A 1 194 ? 109.533 101.507 48.536 1.00 42.43 193 ARG A C 1
ATOM 1520 O O . ARG A 1 194 ? 109.213 101.728 49.704 1.00 42.88 193 ARG A O 1
ATOM 1528 N N . ALA A 1 195 ? 109.431 100.302 47.984 1.00 40.74 194 ALA A N 1
ATOM 1529 C CA . ALA A 1 195 ? 108.952 99.144 48.738 1.00 39.09 194 ALA A CA 1
ATOM 1530 C C . ALA A 1 195 ? 110.071 98.403 49.483 1.00 38.19 194 ALA A C 1
ATOM 1531 O O . ALA A 1 195 ? 109.805 97.581 50.365 1.00 38.01 194 ALA A O 1
ATOM 1533 N N . GLY A 1 196 ? 111.315 98.675 49.108 1.00 37.14 195 GLY A N 1
ATOM 1534 C CA . GLY A 1 196 ? 112.460 97.938 49.642 1.00 35.66 195 GLY A CA 1
ATOM 1535 C C . GLY A 1 196 ? 112.631 96.538 49.091 1.00 34.72 195 GLY A C 1
ATOM 1536 O O . GLY A 1 196 ? 113.165 95.659 49.772 1.00 34.54 195 GLY A O 1
ATOM 1537 N N . LEU A 1 197 ? 112.175 96.321 47.860 1.00 33.86 196 LEU A N 1
ATOM 1538 C CA . LEU A 1 197 ? 112.407 95.059 47.166 1.00 33.08 196 LEU A CA 1
ATOM 1539 C C . LEU A 1 197 ? 113.859 94.975 46.670 1.00 32.98 196 LEU A C 1
ATOM 1540 O O . LEU A 1 197 ? 114.354 95.886 46.037 1.00 32.93 196 LEU A O 1
ATOM 1545 N N . LYS A 1 198 ? 114.526 93.880 47.003 1.00 33.04 197 LYS A N 1
ATOM 1546 C CA . LYS A 1 198 ? 115.857 93.590 46.513 1.00 33.51 197 LYS A CA 1
ATOM 1547 C C . LYS A 1 198 ? 115.799 92.540 45.390 1.00 33.29 197 LYS A C 1
ATOM 1548 O O . LYS A 1 198 ? 115.037 91.571 45.462 1.00 33.67 197 LYS A O 1
ATOM 1554 N N . ILE A 1 199 ? 116.585 92.761 44.345 1.00 32.74 198 ILE A N 1
ATOM 1555 C CA . ILE A 1 199 ? 116.736 91.815 43.253 1.00 32.35 198 ILE A CA 1
ATOM 1556 C C . ILE A 1 199 ? 118.226 91.672 42.972 1.00 32.20 198 ILE A C 1
ATOM 1557 O O . ILE A 1 199 ? 118.898 92.649 42.609 1.00 31.77 198 ILE A O 1
ATOM 1562 N N . TRP A 1 200 ? 118.728 90.452 43.139 1.00 32.12 199 TRP A N 1
ATOM 1563 C CA . TRP A 1 200 ? 120.135 90.136 42.886 1.00 32.58 199 TRP A CA 1
ATOM 1564 C C . TRP A 1 200 ? 120.317 89.157 41.714 1.00 33.72 199 TRP A C 1
ATOM 1565 O O . TRP A 1 200 ? 119.508 88.252 41.500 1.00 33.18 199 TRP A O 1
ATOM 1576 N N . VAL A 1 201 ? 121.406 89.347 40.975 1.00 35.06 200 VAL A N 1
ATOM 1577 C CA . VAL A 1 201 ? 121.622 88.656 39.707 1.00 36.14 200 VAL A CA 1
ATOM 1578 C C . VAL A 1 201 ? 122.755 87.627 39.814 1.00 37.20 200 VAL A C 1
ATOM 1579 O O . VAL A 1 201 ? 123.894 87.984 40.136 1.00 37.73 200 VAL A O 1
ATOM 1583 N N . VAL A 1 202 ? 122.428 86.360 39.547 1.00 38.03 201 VAL A N 1
ATOM 1584 C CA . VAL A 1 202 ? 123.402 85.260 39.526 1.00 38.87 201 VAL A CA 1
ATOM 1585 C C . VAL A 1 202 ? 123.890 84.957 38.086 1.00 40.18 201 VAL A C 1
ATOM 1586 O O . VAL A 1 202 ? 123.080 84.747 37.175 1.00 39.76 201 VAL A O 1
ATOM 1590 N N . ASN A 1 203 ? 125.212 84.965 37.890 1.00 41.73 202 ASN A N 1
ATOM 1591 C CA . ASN A 1 203 ? 125.822 84.401 36.693 1.00 42.92 202 ASN A CA 1
ATOM 1592 C C . ASN A 1 203 ? 126.018 82.894 36.906 1.00 43.92 202 ASN A C 1
ATOM 1593 O O . ASN A 1 203 ? 126.897 82.485 37.665 1.00 44.26 202 ASN A O 1
ATOM 1598 N N . PRO A 1 204 ? 125.191 82.058 36.250 1.00 44.86 203 PRO A N 1
ATOM 1599 C CA . PRO A 1 204 ? 125.314 80.611 36.479 1.00 45.82 203 PRO A CA 1
ATOM 1600 C C . PRO A 1 204 ? 126.602 80.017 35.893 1.00 46.94 203 PRO A C 1
ATOM 1601 O O . PRO A 1 204 ? 127.033 78.952 36.319 1.00 47.28 203 PRO A O 1
ATOM 1605 N N . ASP A 1 205 ? 127.196 80.712 34.926 1.00 48.29 204 ASP A N 1
ATOM 1606 C CA . ASP A 1 205 ? 128.438 80.290 34.288 1.00 49.73 204 ASP A CA 1
ATOM 1607 C C . ASP A 1 205 ? 129.617 80.563 35.217 1.00 49.88 204 ASP A C 1
ATOM 1608 O O . ASP A 1 205 ? 130.372 79.647 35.554 1.00 50.39 204 ASP A O 1
ATOM 1613 N N . GLU A 1 206 ? 129.745 81.819 35.646 1.00 49.92 205 GLU A N 1
ATOM 1614 C CA . GLU A 1 206 ? 130.838 82.271 36.504 1.00 49.90 205 GLU A CA 1
ATOM 1615 C C . GLU A 1 206 ? 130.621 81.989 37.993 1.00 49.40 205 GLU A C 1
ATOM 1616 O O . GLU A 1 206 ? 131.523 82.212 38.809 1.00 49.55 205 GLU A O 1
ATOM 1622 N N . LYS A 1 207 ? 129.429 81.501 38.333 1.00 48.75 206 LYS A N 1
ATOM 1623 C CA . LYS A 1 207 ? 129.000 81.255 39.716 1.00 48.19 206 LYS A CA 1
ATOM 1624 C C . LYS A 1 207 ? 129.130 82.453 40.658 1.00 47.37 206 LYS A C 1
ATOM 1625 O O . LYS A 1 207 ? 129.557 82.333 41.804 1.00 47.17 206 LYS A O 1
ATOM 1631 N N . THR A 1 208 ? 128.733 83.615 40.152 1.00 46.33 207 THR A N 1
ATOM 1632 C CA . THR A 1 208 ? 128.821 84.853 40.901 1.00 45.35 207 THR A CA 1
ATOM 1633 C C . THR A 1 208 ? 127.420 85.436 41.165 1.00 44.71 207 THR A C 1
ATOM 1634 O O . THR A 1 208 ? 126.442 85.030 40.536 1.00 44.23 207 THR A O 1
ATOM 1638 N N . ILE A 1 209 ? 127.341 86.369 42.118 1.00 44.19 208 ILE A N 1
ATOM 1639 C CA . ILE A 1 209 ? 126.098 87.082 42.450 1.00 43.07 208 ILE A CA 1
ATOM 1640 C C . ILE A 1 209 ? 126.369 88.578 42.574 1.00 43.28 208 ILE A C 1
ATOM 1641 O O . ILE A 1 209 ? 127.398 88.987 43.092 1.00 43.36 208 ILE A O 1
ATOM 1646 N N . ASP A 1 210 ? 125.433 89.386 42.091 1.00 43.41 209 ASP A N 1
ATOM 1647 C CA . ASP A 1 210 ? 125.589 90.830 42.056 1.00 43.41 209 ASP A CA 1
ATOM 1648 C C . ASP A 1 210 ? 124.233 91.533 42.269 1.00 42.49 209 ASP A C 1
ATOM 1649 O O . ASP A 1 210 ? 123.212 91.037 41.817 1.00 42.41 209 ASP A O 1
ATOM 1653 N N . PRO A 1 211 ? 124.216 92.684 42.978 1.00 41.97 210 PRO A N 1
ATOM 1654 C CA . PRO A 1 211 ? 122.923 93.357 43.150 1.00 41.12 210 PRO A CA 1
ATOM 1655 C C . PRO A 1 211 ? 122.475 94.125 41.916 1.00 40.26 210 PRO A C 1
ATOM 1656 O O . PRO A 1 211 ? 123.265 94.836 41.300 1.00 40.58 210 PRO A O 1
ATOM 1660 N N . PHE A 1 212 ? 121.213 93.955 41.545 1.00 39.11 211 PHE A N 1
ATOM 1661 C CA . PHE A 1 212 ? 120.600 94.789 40.527 1.00 37.57 211 PHE A CA 1
ATOM 1662 C C . PHE A 1 212 ? 119.880 95.931 41.253 1.00 37.59 211 PHE A C 1
ATOM 1663 O O . PHE A 1 212 ? 120.093 97.115 40.946 1.00 37.07 211 PHE A O 1
ATOM 1671 N N . ILE A 1 213 ? 119.035 95.560 42.218 1.00 37.43 212 ILE A N 1
ATOM 1672 C CA . ILE A 1 213 ? 118.325 96.523 43.058 1.00 37.97 212 ILE A CA 1
ATOM 1673 C C . ILE A 1 213 ? 118.396 96.112 44.521 1.00 38.29 212 ILE A C 1
ATOM 1674 O O . ILE A 1 213 ? 117.978 95.015 44.879 1.00 38.44 212 ILE A O 1
ATOM 1679 N N . GLY A 1 214 ? 118.922 96.992 45.369 1.00 38.89 213 GLY A N 1
ATOM 1680 C CA . GLY A 1 214 ? 118.844 96.780 46.817 1.00 39.42 213 GLY A CA 1
ATOM 1681 C C . GLY A 1 214 ? 120.049 96.052 47.366 1.00 40.16 213 GLY A C 1
ATOM 1682 O O . GLY A 1 214 ? 120.694 95.283 46.657 1.00 41.03 213 GLY A O 1
ATOM 1683 N N . TYR A 1 215 ? 120.345 96.291 48.637 1.00 40.42 214 TYR A N 1
ATOM 1684 C CA . TYR A 1 215 ? 121.525 95.737 49.294 1.00 40.77 214 TYR A CA 1
ATOM 1685 C C . TYR A 1 215 ? 121.144 95.124 50.620 1.00 40.97 214 TYR A C 1
ATOM 1686 O O . TYR A 1 215 ? 120.119 95.482 51.178 1.00 41.58 214 TYR A O 1
ATOM 1695 N N . PRO A 1 216 ? 121.968 94.194 51.135 1.00 41.42 215 PRO A N 1
ATOM 1696 C CA . PRO A 1 216 ? 121.747 93.707 52.488 1.00 41.68 215 PRO A CA 1
ATOM 1697 C C . PRO A 1 216 ? 122.036 94.830 53.503 1.00 42.23 215 PRO A C 1
ATOM 1698 O O . PRO A 1 216 ? 122.563 95.874 53.138 1.00 42.32 215 PRO A O 1
ATOM 1702 N N . LYS A 1 217 ? 121.672 94.643 54.758 1.00 43.36 216 LYS A N 1
ATOM 1703 C CA . LYS A 1 217 ? 121.935 95.696 55.744 1.00 44.74 216 LYS A CA 1
ATOM 1704 C C . LYS A 1 217 ? 122.982 95.267 56.782 1.00 45.03 216 LYS A C 1
ATOM 1705 O O . LYS A 1 217 ? 122.818 95.431 57.986 1.00 45.64 216 LYS A O 1
ATOM 1711 N N . A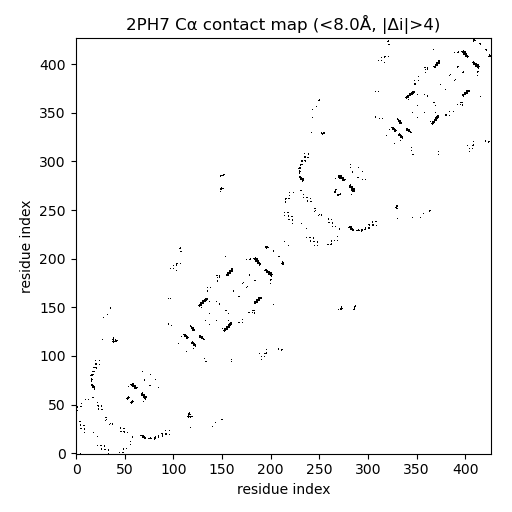SP A 1 218 ? 124.060 94.706 56.258 1.00 45.31 217 ASP A N 1
ATOM 1712 C CA . ASP A 1 218 ? 125.166 94.177 57.025 1.00 45.69 217 ASP A CA 1
ATOM 1713 C C . ASP A 1 218 ? 126.380 94.187 56.103 1.00 45.37 217 ASP A C 1
ATOM 1714 O O . ASP A 1 218 ? 126.387 93.489 55.086 1.00 45.09 217 ASP A O 1
ATOM 1719 N N . PHE A 1 219 ? 127.390 94.986 56.446 1.00 45.36 218 PHE A N 1
ATOM 1720 C CA . PHE A 1 219 ? 128.588 95.103 55.606 1.00 45.60 218 PHE A CA 1
ATOM 1721 C C . PHE A 1 219 ? 129.359 93.787 55.429 1.00 45.64 218 PHE A C 1
ATOM 1722 O O . PHE A 1 219 ? 130.105 93.635 54.470 1.00 45.86 218 PHE A O 1
ATOM 1730 N N . ARG A 1 220 ? 129.146 92.849 56.348 1.00 45.96 219 ARG A N 1
ATOM 1731 C CA . ARG A 1 220 ? 129.788 91.545 56.340 1.00 46.41 219 ARG A CA 1
ATOM 1732 C C . ARG A 1 220 ? 129.307 90.626 55.228 1.00 46.83 219 ARG A C 1
ATOM 1733 O O . ARG A 1 220 ? 129.908 89.574 54.998 1.00 47.39 219 ARG A O 1
ATOM 1741 N N . LEU A 1 221 ? 128.221 91.006 54.561 1.00 46.84 220 LEU A N 1
ATOM 1742 C CA . LEU A 1 221 ? 127.671 90.237 53.450 1.00 46.72 220 LEU A CA 1
ATOM 1743 C C . LEU A 1 221 ? 128.110 90.792 52.117 1.00 47.23 220 LEU A C 1
ATOM 1744 O O . LEU A 1 221 ? 128.062 90.090 51.113 1.00 47.37 220 LEU A O 1
ATOM 1749 N N . LEU A 1 222 ? 128.538 92.053 52.110 1.00 47.87 221 LEU A N 1
ATOM 1750 C CA . LEU A 1 222 ? 128.926 92.749 50.886 1.00 48.47 221 LEU A CA 1
ATOM 1751 C C . LEU A 1 222 ? 130.142 92.122 50.199 1.00 49.41 221 LEU A C 1
ATOM 1752 O O . LEU A 1 222 ? 130.358 92.320 49.000 1.00 49.49 221 LEU A O 1
ATOM 1757 N N . LYS A 1 223 ? 130.930 91.381 50.981 1.00 50.51 222 LYS A N 1
ATOM 1758 C CA . LYS A 1 223 ? 132.057 90.578 50.500 1.00 51.73 222 LYS A CA 1
ATOM 1759 C C . LYS A 1 223 ? 131.657 89.596 49.407 1.00 51.89 222 LYS A C 1
ATOM 1760 O O . LYS A 1 223 ? 132.448 89.300 48.513 1.00 51.92 222 LYS A O 1
ATOM 1766 N N . GLY A 1 224 ? 130.432 89.085 49.511 1.00 51.90 223 GLY A N 1
ATOM 1767 C CA . GLY A 1 224 ? 129.952 88.014 48.664 1.00 52.11 223 GLY A CA 1
ATOM 1768 C C . GLY A 1 224 ? 129.532 88.381 47.259 1.00 52.42 223 GLY A C 1
ATOM 1769 O O . GLY A 1 224 ? 129.277 87.488 46.455 1.00 52.28 223 GLY A O 1
ATOM 1770 N N . PHE A 1 225 ? 129.446 89.676 46.959 1.00 53.03 224 PHE A N 1
ATOM 1771 C CA . PHE A 1 225 ? 129.140 90.126 45.600 1.00 54.07 224 PHE A CA 1
ATOM 1772 C C . PHE A 1 225 ? 130.397 90.164 44.717 1.00 55.51 224 PHE A C 1
ATOM 1773 O O . PHE A 1 225 ? 131.513 90.383 45.207 1.00 55.17 224 PHE A O 1
ATOM 1781 N N . LYS A 1 226 ? 130.178 89.945 43.417 1.00 56.99 225 LYS A N 1
ATOM 1782 C CA . LYS A 1 226 ? 131.198 89.963 42.371 1.00 58.37 225 LYS A CA 1
ATOM 1783 C C . LYS A 1 226 ? 131.827 91.346 42.207 1.00 59.26 225 LYS A C 1
ATOM 1784 O O . LYS A 1 226 ? 133.029 91.499 42.400 1.00 60.09 225 LYS A O 1
ATOM 1790 N N . ASN A 1 227 ? 131.019 92.336 41.823 1.00 60.21 226 ASN A N 1
ATOM 1791 C CA . ASN A 1 227 ? 131.486 93.714 41.599 1.00 61.03 226 ASN A CA 1
ATOM 1792 C C . ASN A 1 227 ? 130.856 94.695 42.597 1.00 61.13 226 ASN A C 1
ATOM 1793 O O . ASN A 1 227 ? 131.126 94.641 43.801 1.00 61.15 226 ASN A O 1
ATOM 1798 N N . GLY B 1 1 ? 80.212 106.777 50.626 1.00 54.21 0 GLY B N 1
ATOM 1799 C CA . GLY B 1 1 ? 81.681 106.551 50.561 1.00 55.39 0 GLY B CA 1
ATOM 1800 C C . GLY B 1 1 ? 81.980 105.251 49.850 1.00 55.86 0 GLY B C 1
ATOM 1801 O O . GLY B 1 1 ? 81.193 104.830 49.003 1.00 56.52 0 GLY B O 1
ATOM 1810 N N . ASP B 1 3 ? 85.082 101.460 50.081 1.00 53.13 2 ASP B N 1
ATOM 1811 C CA . ASP B 1 3 ? 86.101 100.694 50.809 1.00 52.01 2 ASP B CA 1
ATOM 1812 C C . ASP B 1 3 ? 87.439 101.409 51.080 1.00 50.36 2 ASP B C 1
ATOM 1813 O O . ASP B 1 3 ? 88.042 101.186 52.125 1.00 50.71 2 ASP B O 1
ATOM 1818 N N . VAL B 1 4 ? 87.880 102.282 50.175 1.00 48.12 3 VAL B N 1
ATOM 1819 C CA . VAL B 1 4 ? 89.116 103.052 50.388 1.00 46.01 3 VAL B CA 1
ATOM 1820 C C . VAL B 1 4 ? 89.020 103.999 51.595 1.00 44.57 3 VAL B C 1
ATOM 1821 O O . VAL B 1 4 ? 89.924 104.047 52.422 1.00 44.30 3 VAL B O 1
ATOM 1825 N N . GLU B 1 5 ? 87.917 104.734 51.688 1.00 43.26 4 GLU B N 1
ATOM 1826 C CA . GLU B 1 5 ? 87.656 105.658 52.801 1.00 41.86 4 GLU B CA 1
ATOM 1827 C C . GLU B 1 5 ? 87.488 104.933 54.148 1.00 40.61 4 GLU B C 1
ATOM 1828 O O . GLU B 1 5 ? 87.911 105.435 55.183 1.00 40.29 4 GLU B O 1
ATOM 1834 N N . ILE B 1 6 ? 86.860 103.763 54.122 1.00 39.35 5 ILE B N 1
ATOM 1835 C CA . ILE B 1 6 ? 86.735 102.919 55.308 1.00 38.63 5 ILE B CA 1
ATOM 1836 C C . ILE B 1 6 ? 88.106 102.436 55.801 1.00 37.91 5 ILE B C 1
ATOM 1837 O O . ILE B 1 6 ? 88.365 102.445 56.995 1.00 37.55 5 ILE B O 1
ATOM 1842 N N . VAL B 1 7 ? 88.975 102.037 54.878 1.00 37.39 6 VAL B N 1
ATOM 1843 C CA . VAL B 1 7 ? 90.343 101.653 55.221 1.00 37.38 6 VAL B CA 1
ATOM 1844 C C . VAL B 1 7 ? 91.107 102.809 55.883 1.00 37.66 6 VAL B C 1
ATOM 1845 O O . VAL B 1 7 ? 91.779 102.605 56.897 1.00 38.34 6 VAL B O 1
ATOM 1849 N N . GLU B 1 8 ? 90.979 104.021 55.345 1.00 37.81 7 GLU B N 1
ATOM 1850 C CA . GLU B 1 8 ? 91.628 105.203 55.944 1.00 38.37 7 GLU B CA 1
ATOM 1851 C C . GLU B 1 8 ? 91.086 105.539 57.339 1.00 37.92 7 GLU B C 1
ATOM 1852 O O . GLU B 1 8 ? 91.800 106.031 58.200 1.00 37.37 7 GLU B O 1
ATOM 1858 N N . GLU B 1 9 ? 89.806 105.284 57.538 1.00 38.60 8 GLU B N 1
ATOM 1859 C CA . GLU B 1 9 ? 89.153 105.573 58.795 1.00 39.93 8 GLU B CA 1
ATOM 1860 C C . GLU B 1 9 ? 89.592 104.529 59.841 1.00 40.06 8 GLU B C 1
ATOM 1861 O O . GLU B 1 9 ? 89.935 104.879 60.969 1.00 39.51 8 GLU B O 1
ATOM 1867 N N . LEU B 1 10 ? 89.619 103.262 59.422 1.00 40.53 9 LEU B N 1
ATOM 1868 C CA . LEU B 1 10 ? 90.169 102.162 60.213 1.00 41.61 9 LEU B CA 1
ATOM 1869 C C . LEU B 1 10 ? 91.621 102.364 60.655 1.00 41.90 9 LEU B C 1
ATOM 1870 O O . LEU B 1 10 ? 91.929 102.121 61.815 1.00 41.91 9 LEU B O 1
ATOM 1875 N N . SER B 1 11 ? 92.494 102.794 59.736 1.00 42.61 10 SER B N 1
ATOM 1876 C CA . SER B 1 11 ? 93.901 103.119 60.055 1.00 43.53 10 SER B CA 1
ATOM 1877 C C . SER B 1 11 ? 94.011 104.190 61.112 1.00 43.77 10 SER B C 1
ATOM 1878 O O . SER B 1 11 ? 94.937 104.194 61.913 1.00 44.11 10 SER B O 1
ATOM 1881 N N . LYS B 1 12 ? 93.075 105.125 61.083 1.00 44.70 11 LYS B N 1
ATOM 1882 C CA . LYS B 1 12 ? 93.033 106.180 62.069 1.00 45.41 11 LYS B CA 1
ATOM 1883 C C . LYS B 1 12 ? 92.652 105.595 63.426 1.00 45.20 11 LYS B C 1
ATOM 1884 O O . LYS B 1 12 ? 93.296 105.908 64.417 1.00 45.96 11 LYS B O 1
ATOM 1898 N N . LEU B 1 14 ? 93.170 102.554 64.422 1.00 43.08 13 LEU B N 1
ATOM 1899 C CA . LEU B 1 14 ? 94.168 101.580 64.839 1.00 41.98 13 LEU B CA 1
ATOM 1900 C C . LEU B 1 14 ? 95.564 102.166 65.007 1.00 42.07 13 LEU B C 1
ATOM 1901 O O . LEU B 1 14 ? 96.538 101.431 65.159 1.00 41.87 13 LEU B O 1
ATOM 1906 N N . ALA B 1 15 ? 95.645 103.495 64.997 1.00 42.31 14 ALA B N 1
ATOM 1907 C CA . ALA B 1 15 ? 96.908 104.229 65.128 1.00 42.15 14 ALA B CA 1
ATOM 1908 C C . ALA B 1 15 ? 97.695 103.780 66.344 1.00 42.04 14 ALA B C 1
ATOM 1909 O O . ALA B 1 15 ? 97.177 103.817 67.460 1.00 42.56 14 ALA B O 1
ATOM 1911 N N . GLY B 1 16 ? 98.939 103.352 66.125 1.00 41.70 15 GLY B N 1
ATOM 1912 C CA . GLY B 1 16 ? 99.847 103.012 67.226 1.00 40.67 15 GLY B CA 1
ATOM 1913 C C . GLY B 1 16 ? 99.762 101.594 67.778 1.00 40.62 15 GLY B C 1
ATOM 1914 O O . GLY B 1 16 ? 100.473 101.274 68.743 1.00 40.49 15 GLY B O 1
ATOM 1915 N N . ARG B 1 17 ? 98.909 100.754 67.167 1.00 39.49 16 ARG B N 1
ATOM 1916 C CA . ARG B 1 17 ? 98.652 99.384 67.618 1.00 38.58 16 ARG B CA 1
ATOM 1917 C C . ARG B 1 17 ? 99.658 98.395 67.059 1.00 38.64 16 ARG B C 1
ATOM 1918 O O . ARG B 1 17 ? 99.998 98.441 65.874 1.00 38.83 16 ARG B O 1
ATOM 1926 N N . LYS B 1 18 ? 100.132 97.482 67.902 1.00 38.13 17 LYS B N 1
ATOM 1927 C CA . LYS B 1 18 ? 101.170 96.557 67.453 1.00 37.73 17 LYS B CA 1
ATOM 1928 C C . LYS B 1 18 ? 100.629 95.201 67.046 1.00 37.09 17 LYS B C 1
ATOM 1929 O O . LYS B 1 18 ? 101.363 94.388 66.484 1.00 37.19 17 LYS B O 1
ATOM 1935 N N . ALA B 1 19 ? 99.344 94.974 67.317 1.00 36.28 18 ALA B N 1
ATOM 1936 C CA . ALA B 1 19 ? 98.695 93.676 67.110 1.00 35.33 18 ALA B CA 1
ATOM 1937 C C . ALA B 1 19 ? 97.192 93.868 66.949 1.00 34.61 18 ALA B C 1
ATOM 1938 O O . ALA B 1 19 ? 96.578 94.600 67.715 1.00 34.28 18 ALA B O 1
ATOM 1940 N N . VAL B 1 20 ? 96.622 93.231 65.929 1.00 33.57 19 VAL B N 1
ATOM 1941 C CA . VAL B 1 20 ? 95.188 93.254 65.667 1.00 33.05 19 VAL B CA 1
ATOM 1942 C C . VAL B 1 20 ? 94.769 91.869 65.180 1.00 32.93 19 VAL B C 1
ATOM 1943 O O . VAL B 1 20 ? 95.608 91.034 64.859 1.00 33.01 19 VAL B O 1
ATOM 1947 N N . THR B 1 21 ? 93.460 91.646 65.123 1.00 32.56 20 THR B N 1
ATOM 1948 C CA . THR B 1 21 ? 92.880 90.423 64.615 1.00 31.93 20 THR B CA 1
ATOM 1949 C C . THR B 1 21 ? 91.912 90.792 63.501 1.00 32.19 20 THR B C 1
ATOM 1950 O O . THR B 1 21 ? 91.419 91.912 63.427 1.00 31.31 20 THR B O 1
ATOM 1954 N N . GLU B 1 22 ? 91.642 89.839 62.628 1.00 33.12 21 GLU B N 1
ATOM 1955 C CA . GLU B 1 22 ? 90.641 90.022 61.602 1.00 34.84 21 GLU B CA 1
ATOM 1956 C C . GLU B 1 22 ? 89.255 90.352 62.174 1.00 35.03 21 GLU B C 1
ATOM 1957 O O . GLU B 1 22 ? 88.537 91.196 61.612 1.00 35.66 21 GLU B O 1
ATOM 1963 N N . GLU B 1 23 ? 88.880 89.690 63.274 1.00 35.02 22 GLU B N 1
ATOM 1964 C CA . GLU B 1 23 ? 87.583 89.920 63.903 1.00 35.33 22 GLU B CA 1
ATOM 1965 C C . GLU B 1 23 ? 87.398 91.381 64.296 1.00 34.87 22 GLU B C 1
ATOM 1966 O O . GLU B 1 23 ? 86.325 91.945 64.082 1.00 35.64 22 GLU B O 1
ATOM 1972 N N . GLU B 1 24 ? 88.435 91.984 64.871 1.00 34.01 23 GLU B N 1
ATOM 1973 C CA . GLU B 1 24 ? 88.410 93.392 65.251 1.00 34.37 23 GLU B CA 1
ATOM 1974 C C . GLU B 1 24 ? 88.284 94.365 64.059 1.00 35.04 23 GLU B C 1
ATOM 1975 O O . GLU B 1 24 ? 87.554 95.354 64.142 1.00 35.46 23 GLU B O 1
ATOM 1981 N N . ILE B 1 25 ? 89.005 94.080 62.971 1.00 35.47 24 ILE B N 1
ATOM 1982 C CA . ILE B 1 25 ? 88.836 94.772 61.688 1.00 35.96 24 ILE B CA 1
ATOM 1983 C C . ILE B 1 25 ? 87.410 94.671 61.149 1.00 36.24 24 ILE B C 1
ATOM 1984 O O . ILE B 1 25 ? 86.825 95.676 60.775 1.00 36.52 24 ILE B O 1
ATOM 1989 N N . ARG B 1 26 ? 86.848 93.470 61.123 1.00 36.57 25 ARG B N 1
ATOM 1990 C CA . ARG B 1 26 ? 85.471 93.300 60.674 1.00 37.23 25 ARG B CA 1
ATOM 1991 C C . ARG B 1 26 ? 84.475 94.130 61.471 1.00 37.37 25 ARG B C 1
ATOM 1992 O O . ARG B 1 26 ? 83.649 94.827 60.886 1.00 38.76 25 ARG B O 1
ATOM 2000 N N . ARG B 1 27 ? 84.541 94.047 62.795 1.00 37.21 26 ARG B N 1
ATOM 2001 C CA . ARG B 1 27 ? 83.662 94.831 63.664 1.00 36.93 26 ARG B CA 1
ATOM 2002 C C . ARG B 1 27 ? 83.812 96.347 63.445 1.00 36.63 26 ARG B C 1
ATOM 2003 O O . ARG B 1 27 ? 82.820 97.071 63.375 1.00 36.58 26 ARG B O 1
ATOM 2011 N N . LYS B 1 28 ? 85.052 96.817 63.351 1.00 36.40 27 LYS B N 1
ATOM 2012 C CA . LYS B 1 28 ? 85.318 98.241 63.220 1.00 36.02 27 LYS B CA 1
ATOM 2013 C C . LYS B 1 28 ? 85.094 98.772 61.800 1.00 36.45 27 LYS B C 1
ATOM 2014 O O . LYS B 1 28 ? 84.729 99.927 61.638 1.00 36.40 27 LYS B O 1
ATOM 2020 N N . ALA B 1 29 ? 85.281 97.927 60.787 1.00 36.78 28 ALA B N 1
ATOM 2021 C CA . ALA B 1 29 ? 84.912 98.281 59.411 1.00 37.66 28 ALA B CA 1
ATOM 2022 C C . ALA B 1 29 ? 83.457 98.741 59.332 1.00 38.28 28 ALA B C 1
ATOM 2023 O O . ALA B 1 29 ? 83.149 99.752 58.700 1.00 38.93 28 ALA B O 1
ATOM 2025 N N . ILE B 1 30 ? 82.571 98.004 59.997 1.00 38.92 29 ILE B N 1
ATOM 2026 C CA . ILE B 1 30 ? 81.148 98.313 60.024 1.00 39.00 29 ILE B CA 1
ATOM 2027 C C . ILE B 1 30 ? 80.882 99.673 60.662 1.00 39.08 29 ILE B C 1
ATOM 2028 O O . ILE B 1 30 ? 80.087 100.460 60.146 1.00 39.04 29 ILE B O 1
ATOM 2033 N N . ARG B 1 31 ? 81.557 99.953 61.770 1.00 38.77 30 ARG B N 1
ATOM 2034 C CA . ARG B 1 31 ? 81.390 101.234 62.457 1.00 38.80 30 ARG B CA 1
ATOM 2035 C C . ARG B 1 31 ? 81.918 102.420 61.627 1.00 38.97 30 ARG B C 1
ATOM 2036 O O . ARG B 1 31 ? 81.350 103.510 61.650 1.00 39.01 30 ARG B O 1
ATOM 2044 N N . CYS B 1 32 ? 83.030 102.195 60.931 1.00 38.95 31 CYS B N 1
ATOM 2045 C CA . CYS B 1 32 ? 83.638 103.179 60.043 1.00 39.01 31 CYS B CA 1
ATOM 2046 C C . CYS B 1 32 ? 82.769 103.404 58.816 1.00 38.70 31 CYS B C 1
ATOM 2047 O O . CYS B 1 32 ? 82.614 104.526 58.382 1.00 38.90 31 CYS B O 1
ATOM 2050 N N . ALA B 1 33 ? 82.201 102.331 58.278 1.00 38.69 32 ALA B N 1
ATOM 2051 C CA . ALA B 1 33 ? 81.260 102.408 57.160 1.00 39.18 32 ALA B CA 1
ATOM 2052 C C . ALA B 1 33 ? 80.042 103.277 57.451 1.00 39.92 32 ALA B C 1
ATOM 2053 O O . ALA B 1 33 ? 79.563 103.993 56.565 1.00 40.17 32 ALA B O 1
ATOM 2055 N N . LEU B 1 34 ? 79.543 103.219 58.688 1.00 40.40 33 LEU B N 1
ATOM 2056 C CA . LEU B 1 34 ? 78.416 104.058 59.121 1.00 40.47 33 LEU B CA 1
ATOM 2057 C C . LEU B 1 34 ? 78.749 105.556 59.140 1.00 40.65 33 LEU B C 1
ATOM 2058 O O . LEU B 1 34 ? 77.974 106.366 58.631 1.00 40.48 33 LEU B O 1
ATOM 2063 N N . LYS B 1 35 ? 79.882 105.912 59.749 1.00 40.76 34 LYS B N 1
ATOM 2064 C CA . LYS B 1 35 ? 80.325 107.306 59.876 1.00 41.36 34 LYS B CA 1
ATOM 2065 C C . LYS B 1 35 ? 80.476 108.011 58.513 1.00 41.33 34 LYS B C 1
ATOM 2066 O O . LYS B 1 35 ? 80.207 109.198 58.387 1.00 41.48 34 LYS B O 1
ATOM 2072 N N . ILE B 1 36 ? 80.892 107.244 57.513 1.00 41.43 35 ILE B N 1
ATOM 2073 C CA . ILE B 1 36 ? 81.156 107.709 56.163 1.00 41.93 35 ILE B CA 1
ATOM 2074 C C . ILE B 1 36 ? 79.902 107.687 55.272 1.00 42.58 35 ILE B C 1
ATOM 2075 O O . ILE B 1 36 ? 79.694 108.595 54.465 1.00 42.82 35 ILE B O 1
ATOM 2088 N N . GLY B 1 38 ? 76.417 106.830 56.396 1.00 43.80 37 GLY B N 1
ATOM 2089 C CA . GLY B 1 38 ? 75.103 107.042 57.008 1.00 44.39 37 GLY B CA 1
ATOM 2090 C C . GLY B 1 38 ? 74.083 106.028 56.519 1.00 44.95 37 GLY B C 1
ATOM 2091 O O . GLY B 1 38 ? 74.350 104.829 56.533 1.00 44.71 37 GLY B O 1
ATOM 2092 N N . ALA B 1 39 ? 72.934 106.508 56.039 1.00 45.85 38 ALA B N 1
ATOM 2093 C CA . ALA B 1 39 ? 71.837 105.615 55.638 1.00 46.55 38 ALA B CA 1
ATOM 2094 C C . ALA B 1 39 ? 72.097 104.885 54.322 1.00 47.13 38 ALA B C 1
ATOM 2095 O O . ALA B 1 39 ? 71.389 103.934 53.990 1.00 47.20 38 ALA B O 1
ATOM 2097 N N . ARG B 1 40 ? 73.120 105.317 53.587 1.00 47.75 39 ARG B N 1
ATOM 2098 C CA . ARG B 1 40 ? 73.550 104.620 52.377 1.00 48.39 39 ARG B CA 1
ATOM 2099 C C . ARG B 1 40 ? 74.049 103.215 52.693 1.00 48.88 39 ARG B C 1
ATOM 2100 O O . ARG B 1 40 ? 74.119 102.360 51.809 1.00 48.58 39 ARG B O 1
ATOM 2108 N N . LEU B 1 41 ? 74.345 102.972 53.973 1.00 49.63 40 LEU B N 1
ATOM 2109 C CA . LEU B 1 41 ? 74.742 101.650 54.454 1.00 50.26 40 LEU B CA 1
ATOM 2110 C C . LEU B 1 41 ? 73.695 100.548 54.229 1.00 51.33 40 LEU B C 1
ATOM 2111 O O . LEU B 1 41 ? 74.051 99.373 54.127 1.00 51.50 40 LEU B O 1
ATOM 2116 N N . VAL B 1 42 ? 72.416 100.924 54.141 1.00 52.76 41 VAL B N 1
ATOM 2117 C CA . VAL B 1 42 ? 71.341 99.969 53.823 1.00 54.10 41 VAL B CA 1
ATOM 2118 C C . VAL B 1 42 ? 71.570 99.204 52.506 1.00 54.75 41 VAL B C 1
ATOM 2119 O O . VAL B 1 42 ? 71.181 98.044 52.389 1.00 54.96 41 VAL B O 1
ATOM 2123 N N . GLY B 1 43 ? 72.210 99.855 51.532 1.00 55.96 42 GLY B N 1
ATOM 2124 C CA . GLY B 1 43 ? 72.475 99.251 50.217 1.00 56.99 42 GLY B CA 1
ATOM 2125 C C . GLY B 1 43 ? 73.815 98.545 50.071 1.00 58.07 42 GLY B C 1
ATOM 2126 O O . GLY B 1 43 ? 74.259 98.270 48.958 1.00 58.06 42 GLY B O 1
ATOM 2127 N N . ILE B 1 44 ? 74.457 98.238 51.195 1.00 59.07 43 ILE B N 1
ATOM 2128 C CA . ILE B 1 44 ? 75.757 97.554 51.205 1.00 60.08 43 ILE B CA 1
ATOM 2129 C C . ILE B 1 44 ? 75.613 96.053 51.532 1.00 60.57 43 ILE B C 1
ATOM 2130 O O . ILE B 1 44 ? 74.752 95.658 52.332 1.00 60.41 43 ILE B O 1
ATOM 2135 N N . ASP B 1 45 ? 76.453 95.224 50.908 1.00 61.22 44 ASP B N 1
ATOM 2136 C CA . ASP B 1 45 ? 76.509 93.784 51.222 1.00 61.86 44 ASP B CA 1
ATOM 2137 C C . ASP B 1 45 ? 77.785 93.351 51.982 1.00 61.84 44 ASP B C 1
ATOM 2138 O O . ASP B 1 45 ? 78.607 94.188 52.372 1.00 61.84 44 ASP B O 1
ATOM 2143 N N . ALA B 1 46 ? 77.923 92.041 52.195 1.00 61.76 45 ALA B N 1
ATOM 2144 C CA . ALA B 1 46 ? 79.094 91.439 52.841 1.00 61.58 45 ALA B CA 1
ATOM 2145 C C . ALA B 1 46 ? 80.415 91.720 52.109 1.00 61.41 45 ALA B C 1
ATOM 2146 O O . ALA B 1 46 ? 81.479 91.808 52.735 1.00 61.24 45 ALA B O 1
ATOM 2148 N N . GLU B 1 47 ? 80.326 91.852 50.785 1.00 61.37 46 GLU B N 1
ATOM 2149 C CA . GLU B 1 47 ? 81.483 92.003 49.902 1.00 61.33 46 GLU B CA 1
ATOM 2150 C C . GLU B 1 47 ? 82.307 93.267 50.161 1.00 61.27 46 GLU B C 1
ATOM 2151 O O . GLU B 1 47 ? 83.537 93.242 50.025 1.00 61.39 46 GLU B O 1
ATOM 2154 N N . LEU B 1 48 ? 81.639 94.357 50.541 1.00 60.91 47 LEU B N 1
ATOM 2155 C CA . LEU B 1 48 ? 82.335 95.599 50.891 1.00 60.78 47 LEU B CA 1
ATOM 2156 C C . LEU B 1 48 ? 83.205 95.439 52.142 1.00 60.43 47 LEU B C 1
ATOM 2157 O O . LEU B 1 48 ? 84.331 95.929 52.181 1.00 60.12 47 LEU B O 1
ATOM 2162 N N . ILE B 1 49 ? 82.673 94.752 53.151 1.00 60.21 48 ILE B N 1
ATOM 2163 C CA . ILE B 1 49 ? 83.400 94.504 54.388 1.00 60.04 48 ILE B CA 1
ATOM 2164 C C . ILE B 1 49 ? 84.570 93.542 54.162 1.00 60.31 48 ILE B C 1
ATOM 2165 O O . ILE B 1 49 ? 85.613 93.698 54.781 1.00 60.18 48 ILE B O 1
ATOM 2170 N N . GLU B 1 50 ? 84.397 92.574 53.261 1.00 60.85 49 GLU B N 1
ATOM 2171 C CA . GLU B 1 50 ? 85.483 91.658 52.880 1.00 61.38 49 GLU B CA 1
ATOM 2172 C C . GLU B 1 50 ? 86.571 92.303 52.020 1.00 61.26 49 GLU B C 1
ATOM 2173 O O . GLU B 1 50 ? 87.757 92.009 52.199 1.00 61.41 49 GLU B O 1
ATOM 2179 N N . ASP B 1 51 ? 86.175 93.183 51.101 1.00 61.19 50 ASP B N 1
ATOM 2180 C CA . ASP B 1 51 ? 87.142 94.005 50.367 1.00 61.08 50 ASP B CA 1
ATOM 2181 C C . ASP B 1 51 ? 87.971 94.846 51.339 1.00 60.80 50 ASP B C 1
ATOM 2182 O O . ASP B 1 51 ? 89.183 95.003 51.151 1.00 61.02 50 ASP B O 1
ATOM 2187 N N . VAL B 1 52 ? 87.310 95.358 52.381 1.00 60.19 51 VAL B N 1
ATOM 2188 C CA . VAL B 1 52 ? 87.956 96.125 53.444 1.00 59.57 51 VAL B CA 1
ATOM 2189 C C . VAL B 1 52 ? 88.939 95.259 54.259 1.00 59.67 51 VAL B C 1
ATOM 2190 O O . VAL B 1 52 ? 89.993 95.744 54.664 1.00 59.04 51 VAL B O 1
ATOM 2194 N N . THR B 1 53 ? 88.604 93.985 54.480 1.00 59.99 52 THR B N 1
ATOM 2195 C CA . THR B 1 53 ? 89.475 93.090 55.255 1.00 60.84 52 THR B CA 1
ATOM 2196 C C . THR B 1 53 ? 90.732 92.679 54.493 1.00 61.04 52 THR B C 1
ATOM 2197 O O . THR B 1 53 ? 91.729 92.305 55.105 1.00 60.83 52 THR B O 1
ATOM 2201 N N . CYS B 1 54 ? 90.678 92.754 53.163 1.00 61.82 53 CYS B N 1
ATOM 2202 C CA . CYS B 1 54 ? 91.849 92.520 52.308 1.00 62.41 53 CYS B CA 1
ATOM 2203 C C . CYS B 1 54 ? 92.975 93.527 52.545 1.00 62.13 53 CYS B C 1
ATOM 2204 O O . CYS B 1 54 ? 94.142 93.210 52.328 1.00 61.85 53 CYS B O 1
ATOM 2207 N N . SER B 1 55 ? 92.632 94.728 53.002 1.00 62.17 54 SER B N 1
ATOM 2208 C CA . SER B 1 55 ? 93.641 95.694 53.437 1.00 62.78 54 SER B CA 1
ATOM 2209 C C . SER B 1 55 ? 94.513 95.121 54.554 1.00 63.00 54 SER B C 1
ATOM 2210 O O . SER B 1 55 ? 95.588 95.640 54.854 1.00 63.26 54 SER B O 1
ATOM 2213 N N . LEU B 1 56 ? 94.029 94.044 55.161 1.00 63.40 55 LEU B N 1
ATOM 2214 C CA . LEU B 1 56 ? 94.708 93.359 56.253 1.00 63.84 55 LEU B CA 1
ATOM 2215 C C . LEU B 1 56 ? 95.166 91.949 55.825 1.00 64.51 55 LEU B C 1
ATOM 2216 O O . LEU B 1 56 ? 96.261 91.514 56.185 1.00 64.65 55 LEU B O 1
ATOM 2221 N N . ILE B 1 57 ? 94.322 91.264 55.046 1.00 65.23 56 ILE B N 1
ATOM 2222 C CA . ILE B 1 57 ? 94.574 89.907 54.530 1.00 65.75 56 ILE B CA 1
ATOM 2223 C C . ILE B 1 57 ? 94.098 89.757 53.073 1.00 66.18 56 ILE B C 1
ATOM 2224 O O . ILE B 1 57 ? 94.544 90.468 52.162 1.00 66.48 56 ILE B O 1
ATOM 2229 N N . LEU B 1 66 ? 96.337 98.262 55.216 1.00 47.31 65 LEU B N 1
ATOM 2230 C CA . LEU B 1 66 ? 96.419 98.663 56.629 1.00 47.66 65 LEU B CA 1
ATOM 2231 C C . LEU B 1 66 ? 97.835 98.590 57.204 1.00 47.31 65 LEU B C 1
ATOM 2232 O O . LEU B 1 66 ? 98.116 99.201 58.228 1.00 47.54 65 LEU B O 1
ATOM 2237 N N . HIS B 1 67 ? 98.718 97.843 56.545 1.00 47.41 66 HIS B N 1
ATOM 2238 C CA . HIS B 1 67 ? 100.078 97.626 57.040 1.00 47.71 66 HIS B CA 1
ATOM 2239 C C . HIS B 1 67 ? 100.127 96.816 58.355 1.00 47.12 66 HIS B C 1
ATOM 2240 O O . HIS B 1 67 ? 100.878 97.151 59.262 1.00 48.02 66 HIS B O 1
ATOM 2247 N N . PHE B 1 68 ? 99.292 95.785 58.467 1.00 46.06 67 PHE B N 1
ATOM 2248 C CA . PHE B 1 68 ? 99.431 94.765 59.508 1.00 44.66 67 PHE B CA 1
ATOM 2249 C C . PHE B 1 68 ? 99.691 93.458 58.759 1.00 44.42 67 PHE B C 1
ATOM 2250 O O . PHE B 1 68 ? 98.891 92.534 58.784 1.00 44.35 67 PHE B O 1
ATOM 2258 N N . SER B 1 69 ? 100.833 93.400 58.086 1.00 44.41 68 SER B N 1
ATOM 2259 C CA . SER B 1 69 ? 101.098 92.367 57.079 1.00 44.50 68 SER B CA 1
ATOM 2260 C C . SER B 1 69 ? 101.834 91.118 57.578 1.00 44.09 68 SER B C 1
ATOM 2261 O O . SER B 1 69 ? 101.917 90.126 56.860 1.00 43.70 68 SER B O 1
ATOM 2264 N N . GLU B 1 70 ? 102.367 91.167 58.800 1.00 44.25 69 GLU B N 1
ATOM 2265 C CA . GLU B 1 70 ? 102.973 89.979 59.412 1.00 44.11 69 GLU B CA 1
ATOM 2266 C C . GLU B 1 70 ? 102.003 89.283 60.378 1.00 43.83 69 GLU B C 1
ATOM 2267 O O . GLU B 1 70 ? 101.168 89.923 61.017 1.00 43.55 69 GLU B O 1
ATOM 2273 N N . LYS B 1 71 ? 102.128 87.965 60.459 1.00 43.64 70 LYS B N 1
ATOM 2274 C CA . LYS B 1 71 ? 101.212 87.125 61.201 1.00 43.24 70 LYS B CA 1
ATOM 2275 C C . LYS B 1 71 ? 101.930 86.361 62.298 1.00 42.81 70 LYS B C 1
ATOM 2276 O O . LYS B 1 71 ? 102.989 85.782 62.080 1.00 43.37 70 LYS B O 1
ATOM 2282 N N . VAL B 1 72 ? 101.339 86.337 63.481 1.00 42.09 71 VAL B N 1
ATOM 2283 C CA . VAL B 1 72 ? 101.771 85.405 64.506 1.00 40.98 71 VAL B CA 1
ATOM 2284 C C . VAL B 1 72 ? 100.555 84.632 65.051 1.00 40.41 71 VAL B C 1
ATOM 2285 O O . VAL B 1 72 ? 99.541 85.220 65.455 1.00 40.20 71 VAL B O 1
ATOM 2289 N N . LYS B 1 73 ? 100.661 83.312 65.008 1.00 39.43 72 LYS B N 1
ATOM 2290 C CA . LYS B 1 73 ? 99.626 82.424 65.522 1.00 39.12 72 LYS B CA 1
ATOM 2291 C C . LYS B 1 73 ? 99.861 82.104 67.005 1.00 38.93 72 LYS B C 1
ATOM 2292 O O . LYS B 1 73 ? 100.861 81.483 67.374 1.00 38.71 72 LYS B O 1
ATOM 2298 N N . ILE B 1 74 ? 98.951 82.586 67.847 1.00 39.00 73 ILE B N 1
ATOM 2299 C CA . ILE B 1 74 ? 98.954 82.305 69.278 1.00 39.20 73 ILE B CA 1
ATOM 2300 C C . ILE B 1 74 ? 97.720 81.477 69.560 1.00 39.88 73 ILE B C 1
ATOM 2301 O O . ILE B 1 74 ? 96.606 81.988 69.505 1.00 40.34 73 ILE B O 1
ATOM 2306 N N . GLY B 1 75 ? 97.934 80.198 69.857 1.00 40.50 74 GLY B N 1
ATOM 2307 C CA . GLY B 1 75 ? 96.869 79.226 69.972 1.00 41.03 74 GLY B CA 1
ATOM 2308 C C . GLY B 1 75 ? 96.062 79.122 68.700 1.00 41.98 74 GLY B C 1
ATOM 2309 O O . GLY B 1 75 ? 96.607 78.961 67.608 1.00 41.95 74 GLY B O 1
ATOM 2310 N N . ASP B 1 76 ? 94.750 79.211 68.890 1.00 42.65 75 ASP B N 1
ATOM 2311 C CA . ASP B 1 76 ? 93.728 79.307 67.857 1.00 43.06 75 ASP B CA 1
ATOM 2312 C C . ASP B 1 76 ? 93.712 80.659 67.105 1.00 42.16 75 ASP B C 1
ATOM 2313 O O . ASP B 1 76 ? 93.154 80.746 66.021 1.00 42.49 75 ASP B O 1
ATOM 2318 N N . VAL B 1 77 ? 94.294 81.699 67.698 1.00 41.20 76 VAL B N 1
ATOM 2319 C CA . VAL B 1 77 ? 94.086 83.082 67.256 1.00 40.15 76 VAL B CA 1
ATOM 2320 C C . VAL B 1 77 ? 95.253 83.635 66.431 1.00 39.60 76 VAL B C 1
ATOM 2321 O O . VAL B 1 77 ? 96.400 83.669 66.889 1.00 39.17 76 VAL B O 1
ATOM 2325 N N . LEU B 1 78 ? 94.933 84.089 65.223 1.00 38.87 77 LEU B N 1
ATOM 2326 C CA . LEU B 1 78 ? 95.900 84.729 64.341 1.00 38.28 77 LEU B CA 1
ATOM 2327 C C . LEU B 1 78 ? 95.958 86.217 64.615 1.00 37.87 77 LEU B C 1
ATOM 2328 O O . LEU B 1 78 ? 94.977 86.936 64.432 1.00 38.10 77 LEU B O 1
ATOM 2333 N N . PHE B 1 79 ? 97.118 86.666 65.067 1.00 37.62 78 PHE B N 1
ATOM 2334 C CA . PHE B 1 79 ? 97.381 88.074 65.277 1.00 37.15 78 PHE B CA 1
ATOM 2335 C C . PHE B 1 79 ? 98.164 88.627 64.093 1.00 37.39 78 PHE B C 1
ATOM 2336 O O . PHE B 1 79 ? 99.003 87.936 63.487 1.00 36.86 78 PHE B O 1
ATOM 2344 N N . TYR B 1 80 ? 97.863 89.873 63.747 1.00 37.20 79 TYR B N 1
ATOM 2345 C CA . TYR B 1 80 ? 98.550 90.547 62.669 1.00 36.87 79 TYR B CA 1
ATOM 2346 C C . TYR B 1 80 ? 99.268 91.721 63.266 1.00 37.17 79 TYR B C 1
ATOM 2347 O O . TYR B 1 80 ? 98.745 92.379 64.160 1.00 37.37 79 TYR B O 1
ATOM 2356 N N . HIS B 1 81 ? 100.478 91.973 62.784 1.00 37.61 80 HIS B N 1
ATOM 2357 C CA . HIS B 1 81 ? 101.286 93.075 63.289 1.00 38.22 80 HIS B CA 1
ATOM 2358 C C . HIS B 1 81 ? 102.060 93.724 62.138 1.00 38.58 80 HIS B C 1
ATOM 2359 O O . HIS B 1 81 ? 102.215 93.109 61.078 1.00 38.69 80 HIS B O 1
ATOM 2366 N N . PRO B 1 82 ? 102.486 94.988 62.312 1.00 39.35 81 PRO B N 1
ATOM 2367 C CA . PRO B 1 82 ? 103.167 95.668 61.207 1.00 40.33 81 PRO B CA 1
ATOM 2368 C C . PRO B 1 82 ? 104.571 95.112 60.939 1.00 41.46 81 PRO B C 1
ATOM 2369 O O . PRO B 1 82 ? 105.176 94.469 61.811 1.00 41.93 81 PRO B O 1
ATOM 2373 N N . HIS B 1 83 ? 105.067 95.339 59.728 1.00 42.78 82 HIS B N 1
ATOM 2374 C CA . HIS B 1 83 ? 106.396 94.884 59.349 1.00 44.04 82 HIS B CA 1
ATOM 2375 C C . HIS B 1 83 ? 107.439 95.493 60.279 1.00 44.90 82 HIS B C 1
ATOM 2376 O O . HIS B 1 83 ? 107.412 96.694 60.558 1.00 45.14 82 HIS B O 1
ATOM 2383 N N . VAL B 1 84 ? 108.332 94.646 60.773 1.00 46.24 83 VAL B N 1
ATOM 2384 C CA . VAL B 1 84 ? 109.391 95.039 61.731 1.00 47.97 83 VAL B CA 1
ATOM 2385 C C . VAL B 1 84 ? 108.919 95.722 63.037 1.00 48.42 83 VAL B C 1
ATOM 2386 O O . VAL B 1 84 ? 109.716 96.353 63.728 1.00 49.77 83 VAL B O 1
ATOM 2390 N N . ILE B 1 85 ? 107.634 95.606 63.370 1.00 48.77 84 ILE B N 1
ATOM 2391 C CA . ILE B 1 85 ? 107.166 95.959 64.715 1.00 48.59 84 ILE B CA 1
ATOM 2392 C C . ILE B 1 85 ? 106.939 94.658 65.489 1.00 48.33 84 ILE B C 1
ATOM 2393 O O . ILE B 1 85 ? 106.158 93.801 65.066 1.00 48.50 84 ILE B O 1
ATOM 2398 N N . LYS B 1 86 ? 107.634 94.510 66.609 1.00 47.78 85 LYS B N 1
ATOM 2399 C CA . LYS B 1 86 ? 107.439 93.350 67.465 1.00 47.79 85 LYS B CA 1
ATOM 2400 C C . LYS B 1 86 ? 106.406 93.664 68.549 1.00 47.17 85 LYS B C 1
ATOM 2401 O O . LYS B 1 86 ? 106.634 94.554 69.380 1.00 47.20 85 LYS B O 1
ATOM 2403 N N . PRO B 1 87 ? 105.262 92.951 68.534 1.00 46.56 86 PRO B N 1
ATOM 2404 C CA . PRO B 1 87 ? 104.293 93.117 69.614 1.00 46.39 86 PRO B CA 1
ATOM 2405 C C . PRO B 1 87 ? 104.732 92.407 70.902 1.00 46.29 86 PRO B C 1
ATOM 2406 O O . PRO B 1 87 ? 105.218 91.266 70.869 1.00 45.26 86 PRO B O 1
ATOM 2410 N N . GLU B 1 88 ? 104.553 93.108 72.018 1.00 46.31 87 GLU B N 1
ATOM 2411 C CA . GLU B 1 88 ? 104.873 92.596 73.333 1.00 46.49 87 GLU B CA 1
ATOM 2412 C C . GLU B 1 88 ? 103.615 92.035 73.995 1.00 46.10 87 GLU B C 1
ATOM 2413 O O . GLU B 1 88 ? 102.540 92.075 73.404 1.00 46.09 87 GLU B O 1
ATOM 2419 N N . LYS B 1 89 ? 103.767 91.495 75.204 1.00 45.91 88 LYS B N 1
ATOM 2420 C CA . LYS B 1 89 ? 102.655 91.019 76.040 1.00 45.79 88 LYS B CA 1
ATOM 2421 C C . LYS B 1 89 ? 101.441 91.954 76.033 1.00 45.16 88 LYS B C 1
ATOM 2422 O O . LYS B 1 89 ? 100.328 91.535 75.695 1.00 45.11 88 LYS B O 1
ATOM 2428 N N . GLU B 1 90 ? 101.670 93.215 76.388 1.00 44.86 89 GLU B N 1
ATOM 2429 C CA . GLU B 1 90 ? 100.609 94.219 76.489 1.00 45.05 89 GLU B CA 1
ATOM 2430 C C . GLU B 1 90 ? 99.835 94.465 75.182 1.00 44.09 89 GLU B C 1
ATOM 2431 O O . GLU B 1 90 ? 98.627 94.684 75.210 1.00 44.47 89 GLU B O 1
ATOM 2437 N N . ASP B 1 91 ? 100.534 94.407 74.049 1.00 42.85 90 ASP B N 1
ATOM 2438 C CA . ASP B 1 91 ? 99.930 94.558 72.723 1.00 41.38 90 ASP B CA 1
ATOM 2439 C C . ASP B 1 91 ? 99.047 93.365 72.344 1.00 40.64 90 ASP B C 1
ATOM 2440 O O . ASP B 1 91 ? 97.978 93.534 71.758 1.00 40.15 90 ASP B O 1
ATOM 2445 N N . PHE B 1 92 ? 99.505 92.160 72.678 1.00 40.00 91 PHE B N 1
ATOM 2446 C CA . PHE B 1 92 ? 98.687 90.964 72.549 1.00 39.58 91 PHE B CA 1
ATOM 2447 C C . PHE B 1 92 ? 97.478 90.995 73.478 1.00 39.23 91 PHE B C 1
ATOM 2448 O O . PHE B 1 92 ? 96.411 90.529 73.112 1.00 39.27 91 PHE B O 1
ATOM 2456 N N . GLU B 1 93 ? 97.652 91.528 74.683 1.00 39.32 92 GLU B N 1
ATOM 2457 C CA . GLU B 1 93 ? 96.543 91.674 75.638 1.00 39.46 92 GLU B CA 1
ATOM 2458 C C . GLU B 1 93 ? 95.445 92.597 75.125 1.00 38.64 92 GLU B C 1
ATOM 2459 O O . GLU B 1 93 ? 94.267 92.235 75.153 1.00 38.36 92 GLU B O 1
ATOM 2465 N N . GLN B 1 94 ? 95.837 93.773 74.635 1.00 37.88 93 GLN B N 1
ATOM 2466 C CA . GLN B 1 94 ? 94.883 94.685 74.017 1.00 37.37 93 GLN B CA 1
ATOM 2467 C C . GLN B 1 94 ? 94.145 94.017 72.847 1.00 37.18 93 GLN B C 1
ATOM 2468 O O . GLN B 1 94 ? 92.913 94.070 72.788 1.00 37.37 93 GLN B O 1
ATOM 2474 N N . ALA B 1 95 ? 94.900 93.386 71.940 1.00 36.32 94 ALA B N 1
ATOM 2475 C CA . ALA B 1 95 ? 94.341 92.729 70.757 1.00 35.81 94 ALA B CA 1
ATOM 2476 C C . ALA B 1 95 ? 93.437 91.555 71.089 1.00 35.61 94 ALA B C 1
ATOM 2477 O O . ALA B 1 95 ? 92.464 91.316 70.387 1.00 35.76 94 ALA B O 1
ATOM 2479 N N . TYR B 1 96 ? 93.778 90.811 72.140 1.00 35.52 95 TYR B N 1
ATOM 2480 C CA . TYR B 1 96 ? 92.954 89.702 72.611 1.00 35.26 95 TYR B CA 1
ATOM 2481 C C . TYR B 1 96 ? 91.609 90.179 73.182 1.00 35.50 95 TYR B C 1
ATOM 2482 O O . TYR B 1 96 ? 90.566 89.622 72.880 1.00 35.23 95 TYR B O 1
ATOM 2491 N N . PHE B 1 97 ? 91.654 91.201 74.021 1.00 35.96 96 PHE B N 1
ATOM 2492 C CA . PHE B 1 97 ? 90.446 91.871 74.496 1.00 37.05 96 PHE B CA 1
ATOM 2493 C C . PHE B 1 97 ? 89.544 92.339 73.331 1.00 36.58 96 PHE B C 1
ATOM 2494 O O . PHE B 1 97 ? 88.346 92.083 73.339 1.00 36.74 96 PHE B O 1
ATOM 2502 N N . GLU B 1 98 ? 90.131 92.984 72.320 1.00 36.19 97 GLU B N 1
ATOM 2503 C CA . GLU B 1 98 ? 89.388 93.389 71.127 1.00 35.65 97 GLU B CA 1
ATOM 2504 C C . GLU B 1 98 ? 88.809 92.207 70.364 1.00 35.53 97 GLU B C 1
ATOM 2505 O O . GLU B 1 98 ? 87.652 92.229 69.932 1.00 35.57 97 GLU B O 1
ATOM 2511 N N . TYR B 1 99 ? 89.628 91.176 70.202 1.00 35.18 98 TYR B N 1
ATOM 2512 C CA . TYR B 1 99 ? 89.219 89.933 69.582 1.00 34.86 98 TYR B CA 1
ATOM 2513 C C . TYR B 1 99 ? 87.957 89.301 70.217 1.00 35.00 98 TYR B C 1
ATOM 2514 O O . TYR B 1 99 ? 87.004 88.976 69.505 1.00 34.39 98 TYR B O 1
ATOM 2523 N N . LYS B 1 100 ? 87.974 89.124 71.545 1.00 35.62 99 LYS B N 1
ATOM 2524 C CA . LYS B 1 100 ? 86.856 88.536 72.305 1.00 36.93 99 LYS B CA 1
ATOM 2525 C C . LYS B 1 100 ? 85.564 89.341 72.127 1.00 36.99 99 LYS B C 1
ATOM 2526 O O . LYS B 1 100 ? 84.517 88.774 71.817 1.00 36.83 99 LYS B O 1
ATOM 2532 N N . GLN B 1 101 ? 85.671 90.657 72.306 1.00 37.09 100 GLN B N 1
ATOM 2533 C CA . GLN B 1 101 ? 84.574 91.596 72.084 1.00 38.09 100 GLN B CA 1
ATOM 2534 C C . GLN B 1 101 ? 83.993 91.549 70.689 1.00 37.60 100 GLN B C 1
ATOM 2535 O O . GLN B 1 101 ? 82.777 91.612 70.511 1.00 38.06 100 GLN B O 1
ATOM 2541 N N . SER B 1 102 ? 84.873 91.473 69.696 1.00 37.13 101 SER B N 1
ATOM 2542 C CA . SER B 1 102 ? 84.459 91.457 68.293 1.00 36.39 101 SER B CA 1
ATOM 2543 C C . SER B 1 102 ? 83.824 90.135 67.917 1.00 36.64 101 SER B C 1
ATOM 2544 O O . SER B 1 102 ? 82.797 90.110 67.247 1.00 36.65 101 SER B O 1
ATOM 2547 N N . LYS B 1 103 ? 84.443 89.043 68.355 1.00 37.34 102 LYS B N 1
ATOM 2548 C CA . LYS B 1 103 ? 83.943 87.681 68.110 1.00 37.94 102 LYS B CA 1
ATOM 2549 C C . LYS B 1 103 ? 82.546 87.484 68.703 1.00 37.99 102 LYS B C 1
ATOM 2550 O O . LYS B 1 103 ? 81.692 86.828 68.112 1.00 38.11 102 LYS B O 1
ATOM 2556 N N . LYS B 1 104 ? 82.327 88.063 69.877 1.00 38.03 103 LYS B N 1
ATOM 2557 C CA . LYS B 1 104 ? 81.032 88.037 70.540 1.00 38.52 103 LYS B CA 1
ATOM 2558 C C . LYS B 1 104 ? 79.945 88.767 69.726 1.00 38.69 103 LYS B C 1
ATOM 2559 O O . LYS B 1 104 ? 78.853 88.215 69.533 1.00 38.90 103 LYS B O 1
ATOM 2565 N N . PHE B 1 105 ? 80.252 89.978 69.232 1.00 38.43 104 PHE B N 1
ATOM 2566 C CA . PHE B 1 105 ? 79.337 90.733 68.362 1.00 37.82 104 PHE B CA 1
ATOM 2567 C C . PHE B 1 105 ? 79.053 90.022 67.046 1.00 37.85 104 PHE B C 1
ATOM 2568 O O . PHE B 1 105 ? 77.891 89.985 66.593 1.00 37.34 104 PHE B O 1
ATOM 2576 N N . LEU B 1 106 ? 80.114 89.489 66.432 1.00 37.75 105 LEU B N 1
ATOM 2577 C CA . LEU B 1 106 ? 80.020 88.806 65.137 1.00 38.44 105 LEU B CA 1
ATOM 2578 C C . LEU B 1 106 ? 79.350 87.434 65.207 1.00 38.90 105 LEU B C 1
ATOM 2579 O O . LEU B 1 106 ? 78.658 87.036 64.269 1.00 38.44 105 LEU B O 1
ATOM 2584 N N . ASP B 1 107 ? 79.576 86.702 66.297 1.00 39.92 106 ASP B N 1
ATOM 2585 C CA . ASP B 1 107 ? 78.883 85.420 66.506 1.00 41.48 106 ASP B CA 1
ATOM 2586 C C . ASP B 1 107 ? 77.393 85.606 66.811 1.00 41.59 106 ASP B C 1
ATOM 2587 O O . ASP B 1 107 ? 76.616 84.675 66.629 1.00 41.86 106 ASP B O 1
ATOM 2592 N N . ALA B 1 108 ? 77.009 86.814 67.241 1.00 42.00 107 ALA B N 1
ATOM 2593 C CA . ALA B 1 108 ? 75.608 87.164 67.551 1.00 42.20 107 ALA B CA 1
ATOM 2594 C C . ALA B 1 108 ? 74.857 87.878 66.419 1.00 42.83 107 ALA B C 1
ATOM 2595 O O . ALA B 1 108 ? 73.639 87.920 66.423 1.00 43.11 107 ALA B O 1
ATOM 2597 N N . PHE B 1 109 ? 75.591 88.431 65.456 1.00 43.65 108 PHE B N 1
ATOM 2598 C CA . PHE B 1 109 ? 75.038 89.249 64.367 1.00 44.52 108 PHE B CA 1
ATOM 2599 C C . PHE B 1 109 ? 73.878 88.627 63.575 1.00 45.53 108 PHE B C 1
ATOM 2600 O O . PHE B 1 109 ? 72.883 89.306 63.311 1.00 45.87 108 PHE B O 1
ATOM 2608 N N . ASP B 1 110 ? 74.012 87.360 63.177 1.00 46.51 109 ASP B N 1
ATOM 2609 C CA . ASP B 1 110 ? 72.981 86.684 62.381 1.00 47.29 109 ASP B CA 1
ATOM 2610 C C . ASP B 1 110 ? 71.698 86.438 63.173 1.00 48.01 109 ASP B C 1
ATOM 2611 O O . ASP B 1 110 ? 70.596 86.547 62.622 1.00 48.11 109 ASP B O 1
ATOM 2616 N N . ILE B 1 111 ? 71.855 86.082 64.452 1.00 48.71 110 ILE B N 1
ATOM 2617 C CA . ILE B 1 111 ? 70.733 85.879 65.370 1.00 49.39 110 ILE B CA 1
ATOM 2618 C C . ILE B 1 111 ? 69.986 87.200 65.587 1.00 49.98 110 ILE B C 1
ATOM 2619 O O . ILE B 1 111 ? 68.765 87.250 65.438 1.00 50.24 110 ILE B O 1
ATOM 2632 N N . ARG B 1 113 ? 69.841 89.792 63.649 1.00 51.20 112 ARG B N 1
ATOM 2633 C CA . ARG B 1 113 ? 69.109 90.109 62.429 1.00 51.87 112 ARG B CA 1
ATOM 2634 C C . ARG B 1 113 ? 67.876 89.233 62.235 1.00 51.74 112 ARG B C 1
ATOM 2635 O O . ARG B 1 113 ? 66.873 89.686 61.694 1.00 51.65 112 ARG B O 1
ATOM 2643 N N . GLU B 1 114 ? 67.962 87.988 62.685 1.00 51.62 113 GLU B N 1
ATOM 2644 C CA . GLU B 1 114 ? 66.834 87.086 62.663 1.00 51.97 113 GLU B CA 1
ATOM 2645 C C . GLU B 1 114 ? 65.743 87.550 63.632 1.00 51.53 113 GLU B C 1
ATOM 2646 O O . GLU B 1 114 ? 64.575 87.672 63.246 1.00 51.67 113 GLU B O 1
ATOM 2652 N N . VAL B 1 115 ? 66.138 87.805 64.882 1.00 50.80 114 VAL B N 1
ATOM 2653 C CA . VAL B 1 115 ? 65.231 88.256 65.937 1.00 50.08 114 VAL B CA 1
ATOM 2654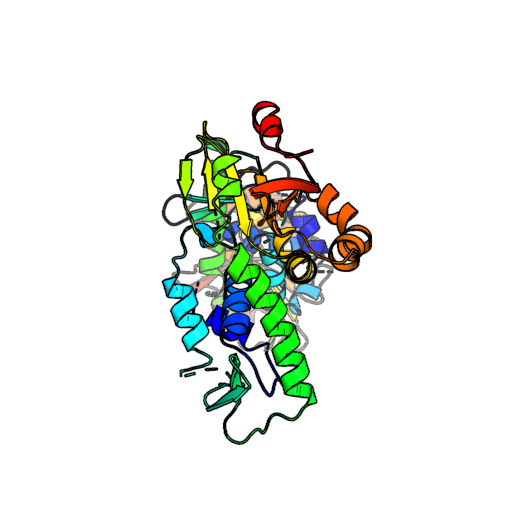 C C . VAL B 1 115 ? 64.586 89.599 65.600 1.00 50.36 114 VAL B C 1
ATOM 2655 O O . VAL B 1 115 ? 63.453 89.873 66.006 1.00 50.52 114 VAL B O 1
ATOM 2659 N N . THR B 1 116 ? 65.307 90.424 64.844 1.00 50.57 115 THR B N 1
ATOM 2660 C CA . THR B 1 116 ? 64.822 91.740 64.443 1.00 50.80 115 THR B CA 1
ATOM 2661 C C . THR B 1 116 ? 63.824 91.621 63.297 1.00 51.01 115 THR B C 1
ATOM 2662 O O . THR B 1 116 ? 62.849 92.361 63.248 1.00 50.73 115 THR B O 1
ATOM 2666 N N . ASP B 1 117 ? 64.085 90.685 62.385 1.00 51.70 116 ASP B N 1
ATOM 2667 C CA . ASP B 1 117 ? 63.177 90.364 61.295 1.00 52.41 116 ASP B CA 1
ATOM 2668 C C . ASP B 1 117 ? 61.866 89.832 61.861 1.00 52.72 116 ASP B C 1
ATOM 2669 O O . ASP B 1 117 ? 60.793 90.238 61.423 1.00 52.75 116 ASP B O 1
ATOM 2674 N N . ARG B 1 118 ? 61.965 88.920 62.830 1.00 52.89 117 ARG B N 1
ATOM 2675 C CA . ARG B 1 118 ? 60.792 88.362 63.495 1.00 53.20 117 ARG B CA 1
ATOM 2676 C C . ARG B 1 118 ? 59.965 89.472 64.153 1.00 53.26 117 ARG B C 1
ATOM 2677 O O . ARG B 1 118 ? 58.752 89.518 63.971 1.00 53.64 117 ARG B O 1
ATOM 2680 N N . PHE B 1 119 ? 60.627 90.376 64.884 1.00 53.32 118 PHE B N 1
ATOM 2681 C CA . PHE B 1 119 ? 59.973 91.544 65.503 1.00 53.05 118 PHE B CA 1
ATOM 2682 C C . PHE B 1 119 ? 59.219 92.385 64.480 1.00 53.85 118 PHE B C 1
ATOM 2683 O O . PHE B 1 119 ? 58.122 92.881 64.759 1.00 54.05 118 PHE B O 1
ATOM 2691 N N . PHE B 1 120 ? 59.814 92.524 63.294 1.00 54.84 119 PHE B N 1
ATOM 2692 C CA . PHE B 1 120 ? 59.279 93.363 62.226 1.00 55.62 119 PHE B CA 1
ATOM 2693 C C . PHE B 1 120 ? 58.529 92.610 61.120 1.00 56.88 119 PHE B C 1
ATOM 2694 O O . PHE B 1 120 ? 58.504 93.057 59.975 1.00 57.24 119 PHE B O 1
ATOM 2702 N N . GLU B 1 121 ? 57.917 91.475 61.445 1.00 58.27 120 GLU B N 1
ATOM 2703 C CA . GLU B 1 121 ? 56.999 90.833 60.493 1.00 59.79 120 GLU B CA 1
ATOM 2704 C C . GLU B 1 121 ? 55.604 91.457 60.618 1.00 59.67 120 GLU B C 1
ATOM 2705 O O . GLU B 1 121 ? 55.161 91.741 61.730 1.00 60.10 120 GLU B O 1
ATOM 2711 N N . GLY B 1 122 ? 54.939 91.696 59.501 1.00 59.68 121 GLY B N 1
ATOM 2712 C CA . GLY B 1 122 ? 55.532 91.595 58.187 1.00 59.43 121 GLY B CA 1
ATOM 2713 C C . GLY B 1 122 ? 55.765 92.947 57.559 1.00 59.25 121 GLY B C 1
ATOM 2714 O O . GLY B 1 122 ? 54.916 93.523 56.914 1.00 59.04 121 GLY B O 1
ATOM 2715 N N . TYR B 1 123 ? 56.962 93.449 57.776 1.00 58.94 122 TYR B N 1
ATOM 2716 C CA . TYR B 1 123 ? 57.522 94.532 56.983 1.00 58.31 122 TYR B CA 1
ATOM 2717 C C . TYR B 1 123 ? 58.383 93.884 55.898 1.00 58.51 122 TYR B C 1
ATOM 2718 O O . TYR B 1 123 ? 58.910 92.786 56.094 1.00 58.28 122 TYR B O 1
ATOM 2727 N N . GLU B 1 124 ? 58.509 94.549 54.750 1.00 58.66 123 GLU B N 1
ATOM 2728 C CA . GLU B 1 124 ? 59.523 94.172 53.762 1.00 58.49 123 GLU B CA 1
ATOM 2729 C C . GLU B 1 124 ? 60.883 94.697 54.248 1.00 58.24 123 GLU B C 1
ATOM 2730 O O . GLU B 1 124 ? 61.000 95.870 54.635 1.00 58.01 123 GLU B O 1
ATOM 2732 N N . ALA B 1 125 ? 61.888 93.818 54.246 1.00 57.78 124 ALA B N 1
ATOM 2733 C CA . ALA B 1 125 ? 63.202 94.114 54.826 1.00 57.55 124 ALA B CA 1
ATOM 2734 C C . ALA B 1 125 ? 64.313 94.214 53.781 1.00 57.47 124 ALA B C 1
ATOM 2735 O O . ALA B 1 125 ? 64.365 93.425 52.832 1.00 57.38 124 ALA B O 1
ATOM 2737 N N . GLU B 1 126 ? 65.200 95.189 53.987 1.00 57.07 125 GLU B N 1
ATOM 2738 C CA . GLU B 1 126 ? 66.258 95.535 53.048 1.00 56.66 125 GLU B CA 1
ATOM 2739 C C . GLU B 1 126 ? 67.519 95.948 53.800 1.00 55.95 125 GLU B C 1
ATOM 2740 O O . GLU B 1 126 ? 67.467 96.816 54.671 1.00 55.84 125 GLU B O 1
ATOM 2746 N N . GLY B 1 127 ? 68.647 95.327 53.458 1.00 55.33 126 GLY B N 1
ATOM 2747 C CA . GLY B 1 127 ? 69.947 95.696 54.028 1.00 54.20 126 GLY B CA 1
ATOM 2748 C C . GLY B 1 127 ? 70.595 94.659 54.928 1.00 53.35 126 GLY B C 1
ATOM 2749 O O . GLY B 1 127 ? 69.931 93.739 55.410 1.00 53.28 126 GLY B O 1
ATOM 2750 N N . ARG B 1 128 ? 71.900 94.811 55.150 1.00 52.61 127 ARG B N 1
ATOM 2751 C CA . ARG B 1 128 ? 72.654 93.880 55.999 1.00 51.73 127 ARG B CA 1
ATOM 2752 C C . ARG B 1 128 ? 73.149 94.501 57.308 1.00 50.93 127 ARG B C 1
ATOM 2753 O O . ARG B 1 128 ? 72.787 94.029 58.381 1.00 50.66 127 ARG B O 1
ATOM 2761 N N . TYR B 1 129 ? 73.955 95.561 57.216 1.00 50.16 128 TYR B N 1
ATOM 2762 C CA . TYR B 1 129 ? 74.556 96.195 58.399 1.00 49.43 128 TYR B CA 1
ATOM 2763 C C . TYR B 1 129 ? 73.685 97.303 58.928 1.00 49.90 128 TYR B C 1
ATOM 2764 O O . TYR B 1 129 ? 73.700 97.603 60.126 1.00 50.26 128 TYR B O 1
ATOM 2781 N N . ARG B 1 131 ? 69.576 97.641 58.399 1.00 50.76 130 ARG B N 1
ATOM 2782 C CA . ARG B 1 131 ? 68.328 97.089 57.879 1.00 51.06 130 ARG B CA 1
ATOM 2783 C C . ARG B 1 131 ? 67.209 98.133 57.853 1.00 51.23 130 ARG B C 1
ATOM 2784 O O . ARG B 1 131 ? 66.940 98.800 58.853 1.00 50.91 130 ARG B O 1
ATOM 2792 N N . LYS B 1 132 ? 66.565 98.267 56.698 1.00 51.55 131 LYS B N 1
ATOM 2793 C CA . LYS B 1 132 ? 65.402 99.133 56.551 1.00 51.93 131 LYS B CA 1
ATOM 2794 C C . LYS B 1 132 ? 64.129 98.288 56.579 1.00 52.09 131 LYS B C 1
ATOM 2795 O O . LYS B 1 132 ? 64.015 97.305 55.844 1.00 51.51 131 LYS B O 1
ATOM 2801 N N . TYR B 1 133 ? 63.191 98.665 57.443 1.00 52.62 132 TYR B N 1
ATOM 2802 C CA . TYR B 1 133 ? 61.914 97.956 57.556 1.00 53.61 132 TYR B CA 1
ATOM 2803 C C . TYR B 1 133 ? 60.744 98.874 57.219 1.00 54.49 132 TYR B C 1
ATOM 2804 O O . TYR B 1 133 ? 60.568 99.929 57.836 1.00 54.01 132 TYR B O 1
ATOM 2813 N N . THR B 1 134 ? 59.950 98.454 56.238 1.00 55.87 133 THR B N 1
ATOM 2814 C CA . THR B 1 134 ? 58.867 99.275 55.706 1.00 57.36 133 THR B CA 1
ATOM 2815 C C . THR B 1 134 ? 57.548 98.488 55.606 1.00 58.04 133 THR B C 1
ATOM 2816 O O . THR B 1 134 ? 57.528 97.338 55.155 1.00 57.96 133 THR B O 1
ATOM 2820 N N . LYS B 1 135 ? 56.462 99.112 56.063 1.00 59.20 134 LYS B N 1
ATOM 2821 C CA . LYS B 1 135 ? 55.151 98.461 56.142 1.00 60.39 134 LYS B CA 1
ATOM 2822 C C . LYS B 1 135 ? 54.133 99.150 55.235 1.00 61.18 134 LYS B C 1
ATOM 2823 O O . LYS B 1 135 ? 53.686 98.569 54.233 1.00 61.79 134 LYS B O 1
ATOM 2829 N N . ASP B 1 136 ? 53.772 100.383 55.588 1.00 61.70 135 ASP B N 1
ATOM 2830 C CA . ASP B 1 136 ? 52.812 101.167 54.811 1.00 61.88 135 ASP B CA 1
ATOM 2831 C C . ASP B 1 136 ? 53.374 102.563 54.604 1.00 61.92 135 ASP B C 1
ATOM 2832 O O . ASP B 1 136 ? 52.799 103.558 55.056 1.00 61.95 135 ASP B O 1
ATOM 2837 N N . GLY B 1 137 ? 54.520 102.620 53.928 1.00 61.91 136 GLY B N 1
ATOM 2838 C CA . GLY B 1 137 ? 55.249 103.870 53.738 1.00 61.57 136 GLY B CA 1
ATOM 2839 C C . GLY B 1 137 ? 55.942 104.311 55.012 1.00 61.34 136 GLY B C 1
ATOM 2840 O O . GLY B 1 137 ? 56.665 105.313 55.012 1.00 61.82 136 GLY B O 1
ATOM 2841 N N . ARG B 1 138 ? 55.706 103.574 56.100 1.00 60.76 137 ARG B N 1
ATOM 2842 C CA . ARG B 1 138 ? 56.348 103.846 57.389 1.00 59.99 137 ARG B CA 1
ATOM 2843 C C . ARG B 1 138 ? 57.624 103.019 57.540 1.00 59.00 137 ARG B C 1
ATOM 2844 O O . ARG B 1 138 ? 57.595 101.792 57.413 1.00 58.76 137 ARG B O 1
ATOM 2848 N N . ASN B 1 139 ? 58.730 103.719 57.804 1.00 57.94 138 ASN B N 1
ATOM 2849 C CA . ASN B 1 139 ? 60.072 103.132 57.864 1.00 56.63 138 ASN B CA 1
ATOM 2850 C C . ASN B 1 139 ? 60.701 103.053 59.259 1.00 55.25 138 ASN B C 1
ATOM 2851 O O . ASN B 1 139 ? 60.583 103.970 60.066 1.00 54.91 138 ASN B O 1
ATOM 2856 N N . TYR B 1 140 ? 61.389 101.948 59.514 1.00 53.98 139 TYR B N 1
ATOM 2857 C CA . TYR B 1 140 ? 62.274 101.807 60.673 1.00 52.71 139 TYR B CA 1
ATOM 2858 C C . TYR B 1 140 ? 63.667 101.426 60.175 1.00 51.31 139 TYR B C 1
ATOM 2859 O O . TYR B 1 140 ? 63.808 100.530 59.346 1.00 51.09 139 TYR B O 1
ATOM 2868 N N . TYR B 1 141 ? 64.690 102.111 60.673 1.00 49.98 140 TYR B N 1
ATOM 2869 C CA . TYR B 1 141 ? 66.083 101.791 60.320 1.00 48.70 140 TYR B CA 1
ATOM 2870 C C . TYR B 1 141 ? 66.861 101.204 61.499 1.00 46.79 140 TYR B C 1
ATOM 2871 O O . TYR B 1 141 ? 67.059 101.884 62.501 1.00 46.47 140 TYR B O 1
ATOM 2880 N N . ALA B 1 142 ? 67.313 99.956 61.356 1.00 44.61 141 ALA B N 1
ATOM 2881 C CA . ALA B 1 142 ? 68.023 99.232 62.422 1.00 42.52 141 ALA B CA 1
ATOM 2882 C C . ALA B 1 142 ? 69.529 99.095 62.140 1.00 41.08 141 ALA B C 1
ATOM 2883 O O . ALA B 1 142 ? 69.916 98.522 61.128 1.00 40.66 141 ALA B O 1
ATOM 2885 N N . PHE B 1 143 ? 70.366 99.636 63.027 1.00 39.33 142 PHE B N 1
ATOM 2886 C CA . PHE B 1 143 ? 71.815 99.434 62.942 1.00 37.29 142 PHE B CA 1
ATOM 2887 C C . PHE B 1 143 ? 72.286 98.495 64.058 1.00 36.21 142 PHE B C 1
ATOM 2888 O O . PHE B 1 143 ? 72.016 98.734 65.231 1.00 36.20 142 PHE B O 1
ATOM 2896 N N . PHE B 1 144 ? 72.984 97.430 63.677 1.00 35.12 143 PHE B N 1
ATOM 2897 C CA . PHE B 1 144 ? 73.488 96.429 64.627 1.00 34.93 143 PHE B CA 1
ATOM 2898 C C . PHE B 1 144 ? 74.890 96.753 65.125 1.00 34.17 143 PHE B C 1
ATOM 2899 O O . PHE B 1 144 ? 75.812 96.951 64.350 1.00 34.51 143 PHE B O 1
ATOM 2907 N N . SER B 1 145 ? 75.018 96.822 66.442 1.00 33.37 144 SER B N 1
ATOM 2908 C CA . SER B 1 145 ? 76.241 97.225 67.083 1.00 32.19 144 SER B CA 1
ATOM 2909 C C . SER B 1 145 ? 76.295 96.555 68.458 1.00 31.80 144 SER B C 1
ATOM 2910 O O . SER B 1 145 ? 75.640 95.555 68.679 1.00 31.29 144 SER B O 1
ATOM 2913 N N . THR B 1 146 ? 77.126 97.082 69.350 1.00 31.50 145 THR B N 1
ATOM 2914 C CA . THR B 1 146 ? 77.193 96.639 70.727 1.00 31.18 145 THR B CA 1
ATOM 2915 C C . THR B 1 146 ? 77.045 97.927 71.497 1.00 31.94 145 THR B C 1
ATOM 2916 O O . THR B 1 146 ? 77.216 99.009 70.921 1.00 32.08 145 THR B O 1
ATOM 2920 N N . ILE B 1 147 ? 76.737 97.816 72.788 1.00 32.50 146 ILE B N 1
ATOM 2921 C CA . ILE B 1 147 ? 76.498 98.984 73.621 1.00 32.85 146 ILE B CA 1
ATOM 2922 C C . ILE B 1 147 ? 77.776 99.771 73.921 1.00 33.86 146 ILE B C 1
ATOM 2923 O O . ILE B 1 147 ? 77.735 100.996 74.024 1.00 34.26 146 ILE B O 1
ATOM 2928 N N . ASP B 1 148 ? 78.908 99.075 74.042 1.00 34.87 147 ASP B N 1
ATOM 2929 C CA . ASP B 1 148 ? 80.200 99.749 74.179 1.00 35.81 147 ASP B CA 1
ATOM 2930 C C . ASP B 1 148 ? 80.570 100.577 72.930 1.00 35.68 147 ASP B C 1
ATOM 2931 O O . ASP B 1 148 ? 81.076 101.690 73.061 1.00 36.18 147 ASP B O 1
ATOM 2936 N N . ASP B 1 149 ? 80.304 100.037 71.742 1.00 34.95 148 ASP B N 1
ATOM 2937 C CA . ASP B 1 149 ? 80.493 100.755 70.484 1.00 35.19 148 ASP B CA 1
ATOM 2938 C C . ASP B 1 149 ? 79.550 101.941 70.340 1.00 35.14 148 ASP B C 1
ATOM 2939 O O . ASP B 1 149 ? 79.953 102.999 69.877 1.00 35.37 148 ASP B O 1
ATOM 2944 N N . THR B 1 150 ? 78.295 101.744 70.735 1.00 35.17 149 THR B N 1
ATOM 2945 C CA . THR B 1 150 ? 77.262 102.774 70.694 1.00 34.56 149 THR B CA 1
ATOM 2946 C C . THR B 1 150 ? 77.613 103.946 71.624 1.00 35.03 149 THR B C 1
ATOM 2947 O O . THR B 1 150 ? 77.376 105.097 71.283 1.00 34.83 149 THR B O 1
ATOM 2951 N N . PHE B 1 151 ? 78.189 103.646 72.787 1.00 35.61 150 PHE B N 1
ATOM 2952 C CA . PHE B 1 151 ? 78.693 104.670 73.696 1.00 35.98 150 PHE B CA 1
ATOM 2953 C C . PHE B 1 151 ? 79.742 105.546 72.971 1.00 37.40 150 PHE B C 1
ATOM 2954 O O . PHE B 1 151 ? 79.663 106.786 72.982 1.00 37.73 150 PHE B O 1
ATOM 2962 N N . GLU B 1 152 ? 80.714 104.885 72.340 1.00 38.23 151 GLU B N 1
ATOM 2963 C CA . GLU B 1 152 ? 81.796 105.544 71.619 1.00 39.35 151 GLU B CA 1
ATOM 2964 C C . GLU B 1 152 ? 81.312 106.307 70.385 1.00 39.42 151 GLU B C 1
ATOM 2965 O O . GLU B 1 152 ? 81.802 107.389 70.092 1.00 39.13 151 GLU B O 1
ATOM 2971 N N . ASP B 1 153 ? 80.340 105.728 69.686 1.00 39.83 152 ASP B N 1
ATOM 2972 C CA . ASP B 1 153 ? 79.814 106.264 68.442 1.00 40.44 152 ASP B CA 1
ATOM 2973 C C . ASP B 1 153 ? 78.554 107.073 68.641 1.00 40.69 152 ASP B C 1
ATOM 2974 O O . ASP B 1 153 ? 77.793 107.252 67.706 1.00 41.46 152 ASP B O 1
ATOM 2979 N N . VAL B 1 154 ? 78.343 107.578 69.846 1.00 41.36 153 VAL B N 1
ATOM 2980 C CA . VAL B 1 154 ? 77.051 108.143 70.232 1.00 41.92 153 VAL B CA 1
ATOM 2981 C C . VAL B 1 154 ? 76.586 109.342 69.391 1.00 42.56 153 VAL B C 1
ATOM 2982 O O . VAL B 1 154 ? 75.398 109.477 69.115 1.00 43.04 153 VAL B O 1
ATOM 2986 N N . ASP B 1 155 ? 77.526 110.186 68.975 1.00 43.40 154 ASP B N 1
ATOM 2987 C CA . ASP B 1 155 ? 77.229 111.389 68.197 1.00 43.72 154 ASP B CA 1
ATOM 2988 C C . ASP B 1 155 ? 76.745 111.027 66.804 1.00 43.54 154 ASP B C 1
ATOM 2989 O O . ASP B 1 155 ? 75.784 111.605 66.307 1.00 43.69 154 ASP B O 1
ATOM 2994 N N . ILE B 1 156 ? 77.396 110.049 66.187 1.00 43.39 155 ILE B N 1
ATOM 2995 C CA . ILE B 1 156 ? 76.921 109.495 64.938 1.00 43.32 155 ILE B CA 1
ATOM 2996 C C . ILE B 1 156 ? 75.440 109.087 65.044 1.00 43.82 155 ILE B C 1
ATOM 2997 O O . ILE B 1 156 ? 74.625 109.496 64.201 1.00 43.81 155 ILE B O 1
ATOM 3002 N N . HIS B 1 157 ? 75.098 108.322 66.091 1.00 43.62 156 HIS B N 1
ATOM 3003 C CA . HIS B 1 157 ? 73.751 107.761 66.257 1.00 43.31 156 HIS B CA 1
ATOM 3004 C C . HIS B 1 157 ? 72.700 108.822 66.547 1.00 44.03 156 HIS B C 1
ATOM 3005 O O . HIS B 1 157 ? 71.564 108.702 66.094 1.00 43.73 156 HIS B O 1
ATOM 3012 N N . LEU B 1 158 ? 73.084 109.857 67.291 1.00 45.14 157 LEU B N 1
ATOM 3013 C CA . LEU B 1 158 ? 72.211 111.015 67.524 1.00 46.58 157 LEU B CA 1
ATOM 3014 C C . LEU B 1 158 ? 71.925 111.811 66.238 1.00 47.50 157 LEU B C 1
ATOM 3015 O O . LEU B 1 158 ? 70.844 112.381 66.074 1.00 47.92 157 LEU B O 1
ATOM 3020 N N . ARG B 1 159 ? 72.905 111.848 65.344 1.00 48.35 158 ARG B N 1
ATOM 3021 C CA . ARG B 1 159 ? 72.795 112.536 64.059 1.00 49.35 158 ARG B CA 1
ATOM 3022 C C . ARG B 1 159 ? 72.015 111.706 63.046 1.00 49.69 158 ARG B C 1
ATOM 3023 O O . ARG B 1 159 ? 71.379 112.246 62.140 1.00 49.91 158 ARG B O 1
ATOM 3039 N N . VAL B 1 161 ? 69.393 110.036 63.604 1.00 52.03 160 VAL B N 1
ATOM 3040 C CA . VAL B 1 161 ? 67.966 110.149 63.865 1.00 53.59 160 VAL B CA 1
ATOM 3041 C C . VAL B 1 161 ? 67.305 111.108 62.879 1.00 54.63 160 VAL B C 1
ATOM 3042 O O . VAL B 1 161 ? 66.212 110.837 62.386 1.00 54.96 160 VAL B O 1
ATOM 3046 N N . ASP B 1 162 ? 67.983 112.211 62.578 1.00 56.08 161 ASP B N 1
ATOM 3047 C CA . ASP B 1 162 ? 67.469 113.195 61.631 1.00 57.61 161 ASP B CA 1
ATOM 3048 C C . ASP B 1 162 ? 67.926 112.976 60.176 1.00 58.01 161 ASP B C 1
ATOM 3049 O O . ASP B 1 162 ? 67.505 113.706 59.275 1.00 58.48 161 ASP B O 1
ATOM 3054 N N . GLU B 1 163 ? 68.758 111.962 59.948 1.00 58.17 162 GLU B N 1
ATOM 3055 C CA . GLU B 1 163 ? 69.228 111.630 58.604 1.00 58.51 162 GLU B CA 1
ATOM 3056 C C . GLU B 1 163 ? 68.264 110.684 57.899 1.00 58.52 162 GLU B C 1
ATOM 3057 O O . GLU B 1 163 ? 68.420 110.365 56.719 1.00 58.52 162 GLU B O 1
ATOM 3063 N N . VAL B 1 164 ? 67.250 110.249 58.630 1.00 58.64 163 VAL B N 1
ATOM 3064 C CA . VAL B 1 164 ? 66.471 109.098 58.224 1.00 58.59 163 VAL B CA 1
ATOM 3065 C C . VAL B 1 164 ? 64.986 109.457 58.170 1.00 58.54 163 VAL B C 1
ATOM 3066 O O . VAL B 1 164 ? 64.515 110.311 58.927 1.00 58.64 163 VAL B O 1
ATOM 3070 N N . ASP B 1 165 ? 64.274 108.824 57.242 1.00 58.36 164 ASP B N 1
ATOM 3071 C CA . ASP B 1 165 ? 62.855 109.078 57.000 1.00 58.36 164 ASP B CA 1
ATOM 3072 C C . ASP B 1 165 ? 62.006 108.040 57.718 1.00 57.55 164 ASP B C 1
ATOM 3073 O O . ASP B 1 165 ? 61.326 107.224 57.083 1.00 57.72 164 ASP B O 1
ATOM 3078 N N . GLY B 1 166 ? 62.053 108.080 59.046 1.00 56.40 165 GLY B N 1
ATOM 3079 C CA . GLY B 1 166 ? 61.424 107.067 59.885 1.00 54.60 165 GLY B CA 1
ATOM 3080 C C . GLY B 1 166 ? 62.154 106.993 61.209 1.00 53.52 165 GLY B C 1
ATOM 3081 O O . GLY B 1 166 ? 62.923 107.895 61.551 1.00 54.00 165 GLY B O 1
ATOM 3082 N N . ASP B 1 167 ? 61.916 105.926 61.963 1.00 51.93 166 ASP B N 1
ATOM 3083 C CA . ASP B 1 167 ? 62.547 105.752 63.270 1.00 49.96 166 ASP B CA 1
ATOM 3084 C C . ASP B 1 167 ? 63.918 105.063 63.122 1.00 48.18 166 ASP B C 1
ATOM 3085 O O . ASP B 1 167 ? 64.062 104.113 62.347 1.00 48.02 166 ASP B O 1
ATOM 3090 N N . TYR B 1 168 ? 64.921 105.570 63.841 1.00 45.59 167 TYR B N 1
ATOM 3091 C CA . TYR B 1 168 ? 66.259 104.974 63.865 1.00 42.90 167 TYR B CA 1
ATOM 3092 C C . TYR B 1 168 ? 66.499 104.233 65.186 1.00 41.48 167 TYR B C 1
ATOM 3093 O O . TYR B 1 168 ? 66.317 104.787 66.276 1.00 40.89 167 TYR B O 1
ATOM 3102 N N . VAL B 1 169 ? 66.903 102.975 65.073 1.00 39.57 168 VAL B N 1
ATOM 3103 C CA . VAL B 1 169 ? 67.123 102.132 66.242 1.00 38.26 168 VAL B CA 1
ATOM 3104 C C . VAL B 1 169 ? 68.471 101.419 66.161 1.00 37.12 168 VAL B C 1
ATOM 3105 O O . VAL B 1 169 ? 68.838 100.893 65.117 1.00 36.92 168 VAL B O 1
ATOM 3109 N N . VAL B 1 170 ? 69.210 101.433 67.270 1.00 36.30 169 VAL B N 1
ATOM 3110 C CA . VAL B 1 170 ? 70.426 100.645 67.391 1.00 35.24 169 VAL B CA 1
ATOM 3111 C C . VAL B 1 170 ? 70.103 99.351 68.121 1.00 35.17 169 VAL B C 1
ATOM 3112 O O . VAL B 1 170 ? 69.600 99.370 69.231 1.00 35.12 169 VAL B O 1
ATOM 3116 N N . ILE B 1 171 ? 70.379 98.228 67.465 1.00 35.16 170 ILE B N 1
ATOM 3117 C CA . ILE B 1 171 ? 70.196 96.893 68.040 1.00 34.73 170 ILE B CA 1
ATOM 3118 C C . ILE B 1 171 ? 71.523 96.373 68.589 1.00 35.11 170 ILE B C 1
ATOM 3119 O O . ILE B 1 171 ? 72.511 96.270 67.852 1.00 35.80 170 ILE B O 1
ATOM 3124 N N . VAL B 1 172 ? 71.544 96.076 69.885 1.00 34.91 171 VAL B N 1
ATOM 3125 C CA . VAL B 1 172 ? 72.727 95.572 70.569 1.00 34.62 171 VAL B CA 1
ATOM 3126 C C . VAL B 1 172 ? 72.416 94.244 71.301 1.00 35.05 171 VAL B C 1
ATOM 3127 O O . VAL B 1 172 ? 71.261 93.974 71.625 1.00 34.43 171 VAL B O 1
ATOM 3131 N N . PRO B 1 173 ? 73.435 93.380 71.490 1.00 35.35 172 PRO B N 1
ATOM 3132 C CA . PRO B 1 173 ? 73.227 92.154 72.264 1.00 35.72 172 PRO B CA 1
ATOM 3133 C C . PRO B 1 173 ? 73.279 92.398 73.779 1.00 36.09 172 PRO B C 1
ATOM 3134 O O . PRO B 1 173 ? 73.773 93.432 74.234 1.00 35.72 172 PRO B O 1
ATOM 3138 N N . THR B 1 174 ? 72.791 91.428 74.546 1.00 37.01 173 THR B N 1
ATOM 3139 C CA . THR B 1 174 ? 72.957 91.429 76.000 1.00 38.06 173 THR B CA 1
ATOM 3140 C C . THR B 1 174 ? 74.436 91.397 76.375 1.00 39.15 173 THR B C 1
ATOM 3141 O O . THR B 1 174 ? 75.288 90.987 75.577 1.00 39.78 173 THR B O 1
ATOM 3145 N N . GLU B 1 175 ? 74.744 91.878 77.570 1.00 40.29 174 GLU B N 1
ATOM 3146 C CA . GLU B 1 175 ? 76.083 91.778 78.120 1.00 41.55 174 GLU B CA 1
ATOM 3147 C C . GLU B 1 175 ? 76.033 90.974 79.410 1.00 42.18 174 GLU B C 1
ATOM 3148 O O . GLU B 1 175 ? 74.967 90.811 80.001 1.00 42.03 174 GLU B O 1
ATOM 3154 N N . ASN B 1 176 ? 77.191 90.460 79.819 1.00 43.33 175 ASN B N 1
ATOM 3155 C CA . ASN B 1 176 ? 77.350 89.666 81.042 1.00 44.14 175 ASN B CA 1
ATOM 3156 C C . ASN B 1 176 ? 77.691 90.517 82.239 1.00 43.71 175 ASN B C 1
ATOM 3157 O O . ASN B 1 176 ? 77.734 90.028 83.366 1.00 43.97 175 ASN B O 1
ATOM 3162 N N . GLU B 1 177 ? 77.996 91.781 81.972 1.00 43.37 176 GLU B N 1
ATOM 3163 C CA . GLU B 1 177 ? 78.318 92.751 82.994 1.00 42.39 176 GLU B CA 1
ATOM 3164 C C . GLU B 1 177 ? 77.253 93.831 82.903 1.00 42.15 176 GLU B C 1
ATOM 3165 O O . GLU B 1 177 ? 76.652 94.021 81.849 1.00 42.03 176 GLU B O 1
ATOM 3168 N N . LEU B 1 178 ? 77.021 94.517 84.018 1.00 41.56 177 LEU B N 1
ATOM 3169 C CA . LEU B 1 178 ? 76.073 95.601 84.102 1.00 41.63 177 LEU B CA 1
ATOM 3170 C C . LEU B 1 178 ? 76.653 96.904 83.543 1.00 41.49 177 LEU B C 1
ATOM 3171 O O . LEU B 1 178 ? 75.972 97.641 82.831 1.00 41.05 177 LEU B O 1
ATOM 3176 N N . ASN B 1 179 ? 77.912 97.169 83.892 1.00 41.24 178 ASN B N 1
ATOM 3177 C CA . ASN B 1 179 ? 78.584 98.446 83.644 1.00 41.06 178 ASN B CA 1
ATOM 3178 C C . ASN B 1 179 ? 78.457 99.016 82.213 1.00 40.17 178 ASN B C 1
ATOM 3179 O O . ASN B 1 179 ? 78.192 100.211 82.071 1.00 40.35 178 ASN B O 1
ATOM 3184 N N . PRO B 1 180 ? 78.612 98.174 81.156 1.00 39.05 179 PRO B N 1
ATOM 3185 C CA . PRO B 1 180 ? 78.405 98.717 79.801 1.00 38.28 179 PRO B CA 1
ATOM 3186 C C . PRO B 1 180 ? 77.049 99.433 79.574 1.00 37.25 179 PRO B C 1
ATOM 3187 O O . PRO B 1 180 ? 77.016 100.512 78.990 1.00 36.74 179 PRO B O 1
ATOM 3191 N N . PHE B 1 181 ? 75.948 98.834 80.020 1.00 36.42 180 PHE B N 1
ATOM 3192 C CA . PHE B 1 181 ? 74.641 99.483 79.898 1.00 35.68 180 PHE B CA 1
ATOM 3193 C C . PHE B 1 181 ? 74.453 100.606 80.917 1.00 35.70 180 PHE B C 1
ATOM 3194 O O . PHE B 1 181 ? 73.859 101.637 80.615 1.00 35.14 180 PHE B O 1
ATOM 3202 N N . LEU B 1 182 ? 74.992 100.415 82.115 1.00 36.69 181 LEU B N 1
ATOM 3203 C CA . LEU B 1 182 ? 74.870 101.423 83.172 1.00 37.30 181 LEU B CA 1
ATOM 3204 C C . LEU B 1 182 ? 75.619 102.726 82.871 1.00 37.46 181 LEU B C 1
ATOM 3205 O O . LEU B 1 182 ? 75.115 103.799 83.168 1.00 37.57 181 LEU B O 1
ATOM 3210 N N . LYS B 1 183 ? 76.823 102.636 82.299 1.00 38.04 182 LYS B N 1
ATOM 3211 C CA . LYS B 1 183 ? 77.576 103.840 81.951 1.00 38.41 182 LYS B CA 1
ATOM 3212 C C . LYS B 1 183 ? 76.911 104.605 80.799 1.00 38.06 182 LYS B C 1
ATOM 3213 O O . LYS B 1 183 ? 76.914 105.826 80.795 1.00 38.26 182 LYS B O 1
ATOM 3219 N N . PHE B 1 184 ? 76.311 103.892 79.851 1.00 37.90 183 PHE B N 1
ATOM 3220 C CA . PHE B 1 184 ? 75.556 104.551 78.794 1.00 38.04 183 PHE B CA 1
ATOM 3221 C C . PHE B 1 184 ? 74.319 105.283 79.328 1.00 39.14 183 PHE B C 1
ATOM 3222 O O . PHE B 1 184 ? 74.015 106.386 78.872 1.00 39.23 183 PHE B O 1
ATOM 3230 N N . PHE B 1 185 ? 73.595 104.637 80.250 1.00 40.10 184 PHE B N 1
ATOM 3231 C CA . PHE B 1 185 ? 72.388 105.189 80.862 1.00 40.63 184 PHE B CA 1
ATOM 3232 C C . PHE B 1 185 ? 72.702 106.480 81.616 1.00 41.04 184 PHE B C 1
ATOM 3233 O O . PHE B 1 185 ? 71.960 107.452 81.524 1.00 40.84 184 PHE B O 1
ATOM 3241 N N . LYS B 1 186 ? 73.797 106.466 82.366 1.00 41.71 185 LYS B N 1
ATOM 3242 C CA . LYS B 1 186 ? 74.225 107.608 83.162 1.00 42.83 185 LYS B CA 1
ATOM 3243 C C . LYS B 1 186 ? 74.616 108.764 82.254 1.00 43.10 185 LYS B C 1
ATOM 3244 O O . LYS B 1 186 ? 74.119 109.875 82.418 1.00 43.44 185 LYS B O 1
ATOM 3250 N N . GLN B 1 187 ? 75.500 108.474 81.300 1.00 43.28 186 GLN B N 1
ATOM 3251 C CA . GLN B 1 187 ? 76.053 109.459 80.388 1.00 43.42 186 GLN B CA 1
ATOM 3252 C C . GLN B 1 187 ? 75.046 109.979 79.379 1.00 42.94 186 GLN B C 1
ATOM 3253 O O . GLN B 1 187 ? 74.929 111.193 79.192 1.00 43.58 186 GLN B O 1
ATOM 3259 N N . TYR B 1 188 ? 74.326 109.072 78.727 1.00 41.94 187 TYR B N 1
ATOM 3260 C CA . TYR B 1 188 ? 73.678 109.413 77.472 1.00 41.48 187 TYR B CA 1
ATOM 3261 C C . TYR B 1 188 ? 72.202 109.121 77.330 1.00 41.42 187 TYR B C 1
ATOM 3262 O O . TYR B 1 188 ? 71.667 109.336 76.250 1.00 41.71 187 TYR B O 1
ATOM 3271 N N . SER B 1 189 ? 71.532 108.630 78.367 1.00 41.90 188 SER B N 1
ATOM 3272 C CA . SER B 1 189 ? 70.118 108.261 78.186 1.00 42.55 188 SER B CA 1
ATOM 3273 C C . SER B 1 189 ? 69.223 109.476 77.979 1.00 42.79 188 SER B C 1
ATOM 3274 O O . SER B 1 189 ? 68.319 109.433 77.155 1.00 43.03 188 SER B O 1
ATOM 3277 N N . GLU B 1 190 ? 69.501 110.567 78.689 1.00 43.73 189 GLU B N 1
ATOM 3278 C CA . GLU B 1 190 ? 68.776 111.831 78.461 1.00 44.47 189 GLU B CA 1
ATOM 3279 C C . GLU B 1 190 ? 68.966 112.410 77.046 1.00 44.65 189 GLU B C 1
ATOM 3280 O O . GLU B 1 190 ? 67.984 112.787 76.401 1.00 44.86 189 GLU B O 1
ATOM 3283 N N . ASP B 1 191 ? 70.209 112.460 76.560 1.00 45.09 190 ASP B N 1
ATOM 3284 C CA . ASP B 1 191 ? 70.489 112.883 75.173 1.00 45.61 190 ASP B CA 1
ATOM 3285 C C . ASP B 1 191 ? 69.706 112.036 74.181 1.00 45.68 190 ASP B C 1
ATOM 3286 O O . ASP B 1 191 ? 69.030 112.566 73.295 1.00 46.19 190 ASP B O 1
ATOM 3291 N N . ALA B 1 192 ? 69.812 110.718 74.349 1.00 45.74 191 ALA B N 1
ATOM 3292 C CA . ALA B 1 192 ? 69.145 109.727 73.512 1.00 45.42 191 ALA B CA 1
ATOM 3293 C C . ALA B 1 192 ? 67.628 109.921 73.491 1.00 45.43 191 ALA B C 1
ATOM 3294 O O . ALA B 1 192 ? 67.018 109.942 72.417 1.00 44.77 191 ALA B O 1
ATOM 3296 N N . LYS B 1 193 ? 67.032 110.071 74.675 1.00 45.81 192 LYS B N 1
ATOM 3297 C CA . LYS B 1 193 ? 65.591 110.342 74.797 1.00 46.89 192 LYS B CA 1
ATOM 3298 C C . LYS B 1 193 ? 65.163 111.672 74.142 1.00 46.97 192 LYS B C 1
ATOM 3299 O O . LYS B 1 193 ? 64.168 111.725 73.419 1.00 46.81 192 LYS B O 1
ATOM 3305 N N . ARG B 1 194 ? 65.945 112.724 74.378 1.00 47.45 193 ARG B N 1
ATOM 3306 C CA . ARG B 1 194 ? 65.704 114.041 73.788 1.00 47.86 193 ARG B CA 1
ATOM 3307 C C . ARG B 1 194 ? 65.807 114.034 72.256 1.00 47.20 193 ARG B C 1
ATOM 3308 O O . ARG B 1 194 ? 65.027 114.710 71.587 1.00 47.60 193 ARG B O 1
ATOM 3316 N N . ALA B 1 195 ? 66.743 113.257 71.709 1.00 46.20 194 ALA B N 1
ATOM 3317 C CA . ALA B 1 195 ? 66.927 113.140 70.246 1.00 45.04 194 ALA B CA 1
ATOM 3318 C C . ALA B 1 195 ? 66.011 112.114 69.601 1.00 44.42 194 ALA B C 1
ATOM 3319 O O . ALA B 1 195 ? 65.898 112.071 68.382 1.00 45.05 194 ALA B O 1
ATOM 3321 N N . GLY B 1 196 ? 65.370 111.273 70.411 1.00 43.81 195 GLY B N 1
ATOM 3322 C CA . GLY B 1 196 ? 64.519 110.195 69.897 1.00 42.25 195 GLY B CA 1
ATOM 3323 C C . GLY B 1 196 ? 65.337 109.033 69.360 1.00 41.49 195 GLY B C 1
ATOM 3324 O O . GLY B 1 196 ? 64.973 108.411 68.361 1.00 41.72 195 GLY B O 1
ATOM 3325 N N . LEU B 1 197 ? 66.463 108.757 70.013 1.00 40.34 196 LEU B N 1
ATOM 3326 C CA . LEU B 1 197 ? 67.306 107.621 69.659 1.00 39.43 196 LEU B CA 1
ATOM 3327 C C . LEU B 1 197 ? 66.810 106.368 70.370 1.00 38.81 196 LEU B C 1
ATOM 3328 O O . LEU B 1 197 ? 66.600 106.386 71.574 1.00 38.42 196 LEU B O 1
ATOM 3333 N N . LYS B 1 198 ? 66.627 105.293 69.611 1.00 38.41 197 LYS B N 1
ATOM 3334 C CA . LYS B 1 198 ? 66.183 104.026 70.175 1.00 38.31 197 LYS B CA 1
ATOM 3335 C C . LYS B 1 198 ? 67.346 103.067 70.323 1.00 37.78 197 LYS B C 1
ATOM 3336 O O . LYS B 1 198 ? 68.197 102.966 69.436 1.00 38.01 197 LYS B O 1
ATOM 3342 N N . ILE B 1 199 ? 67.397 102.390 71.464 1.00 37.16 198 ILE B N 1
ATOM 3343 C CA . ILE B 1 199 ? 68.338 101.299 71.673 1.00 36.31 198 ILE B CA 1
ATOM 3344 C C . ILE B 1 199 ? 67.579 100.099 72.201 1.00 36.20 198 ILE B C 1
ATOM 3345 O O . ILE B 1 199 ? 67.023 100.154 73.290 1.00 36.12 198 ILE B O 1
ATOM 3350 N N . TRP B 1 200 ? 67.550 99.031 71.405 1.00 35.85 199 TRP B N 1
ATOM 3351 C CA . TRP B 1 200 ? 66.934 97.765 71.794 1.00 35.82 199 TRP B CA 1
ATOM 3352 C C . TRP B 1 200 ? 67.958 96.628 71.940 1.00 36.08 199 TRP B C 1
ATOM 3353 O O . TRP B 1 200 ? 68.946 96.570 71.218 1.00 35.48 199 TRP B O 1
ATOM 3364 N N . VAL B 1 201 ? 67.688 95.722 72.876 1.00 36.41 200 VAL B N 1
ATOM 3365 C CA . VAL B 1 201 ? 68.626 94.684 73.284 1.00 36.50 200 VAL B CA 1
ATOM 3366 C C . VAL B 1 201 ? 68.126 93.296 72.877 1.00 37.53 200 VAL B C 1
ATOM 3367 O O . VAL B 1 201 ? 66.988 92.940 73.156 1.00 37.72 200 VAL B O 1
ATOM 3371 N N . VAL B 1 202 ? 68.985 92.528 72.205 1.00 38.75 201 VAL B N 1
ATOM 3372 C CA . VAL B 1 202 ? 68.680 91.162 71.781 1.00 39.62 201 VAL B CA 1
ATOM 3373 C C . VAL B 1 202 ? 69.442 90.169 72.638 1.00 41.01 201 VAL B C 1
ATOM 3374 O O . VAL B 1 202 ? 70.678 90.233 72.758 1.00 41.23 201 VAL B O 1
ATOM 3378 N N . ASN B 1 203 ? 68.696 89.261 73.260 1.00 42.35 202 ASN B N 1
ATOM 3379 C CA . ASN B 1 203 ? 69.293 88.073 73.847 1.00 43.40 202 ASN B CA 1
ATOM 3380 C C . ASN B 1 203 ? 69.484 86.995 72.772 1.00 44.33 202 ASN B C 1
ATOM 3381 O O . ASN B 1 203 ? 68.510 86.415 72.307 1.00 44.23 202 ASN B O 1
ATOM 3386 N N . PRO B 1 204 ? 70.742 86.755 72.349 1.00 45.58 203 PRO B N 1
ATOM 3387 C CA . PRO B 1 204 ? 70.996 85.805 71.249 1.00 46.88 203 PRO B CA 1
ATOM 3388 C C . PRO B 1 204 ? 70.726 84.324 71.594 1.00 48.10 203 PRO B C 1
ATOM 3389 O O . PRO B 1 204 ? 70.470 83.515 70.697 1.00 48.17 203 PRO B O 1
ATOM 3393 N N . ASP B 1 205 ? 70.772 83.986 72.881 1.00 49.76 204 ASP B N 1
ATOM 3394 C CA . ASP B 1 205 ? 70.473 82.633 73.354 1.00 51.50 204 ASP B CA 1
ATOM 3395 C C . ASP B 1 205 ? 68.971 82.354 73.414 1.00 51.99 204 ASP B C 1
ATOM 3396 O O . ASP B 1 205 ? 68.503 81.332 72.910 1.00 52.33 204 ASP B O 1
ATOM 3401 N N . GLU B 1 206 ? 68.227 83.271 74.032 1.00 52.55 205 GLU B N 1
ATOM 3402 C CA . GLU B 1 206 ? 66.776 83.146 74.177 1.00 52.87 205 GLU B CA 1
ATOM 3403 C C . GLU B 1 206 ? 66.034 83.596 72.926 1.00 52.46 205 GLU B C 1
ATOM 3404 O O . GLU B 1 206 ? 64.851 83.294 72.764 1.00 52.88 205 GLU B O 1
ATOM 3410 N N . LYS B 1 207 ? 66.741 84.308 72.046 1.00 51.90 206 LYS B N 1
ATOM 3411 C CA . LYS B 1 207 ? 66.179 84.905 70.822 1.00 51.17 206 LYS B CA 1
ATOM 3412 C C . LYS B 1 207 ? 65.039 85.907 71.084 1.00 50.40 206 LYS B C 1
ATOM 3413 O O . LYS B 1 207 ? 64.047 85.950 70.348 1.00 50.22 206 LYS B O 1
ATOM 3419 N N . THR B 1 208 ? 65.195 86.700 72.140 1.00 49.48 207 THR B N 1
ATOM 3420 C CA . THR B 1 208 ? 64.230 87.732 72.495 1.00 49.06 207 THR B CA 1
ATOM 3421 C C . THR B 1 208 ? 64.764 89.144 72.199 1.00 48.31 207 THR B C 1
ATOM 3422 O O . THR B 1 208 ? 65.963 89.336 71.998 1.00 47.84 207 THR B O 1
ATOM 3426 N N . ILE B 1 209 ? 63.857 90.117 72.161 1.00 47.50 208 ILE B N 1
ATOM 3427 C CA . ILE B 1 209 ? 64.223 91.522 72.005 1.00 46.61 208 ILE B CA 1
ATOM 3428 C C . ILE B 1 209 ? 63.456 92.361 73.032 1.00 46.56 208 ILE B C 1
ATOM 3429 O O . ILE B 1 209 ? 62.284 92.117 73.286 1.00 46.29 208 ILE B O 1
ATOM 3434 N N . ASP B 1 210 ? 64.136 93.325 73.643 1.00 46.65 209 ASP B N 1
ATOM 3435 C CA . ASP B 1 210 ? 63.513 94.187 74.639 1.00 46.93 209 ASP B CA 1
ATOM 3436 C C . ASP B 1 210 ? 64.057 95.608 74.505 1.00 46.35 209 ASP B C 1
ATOM 3437 O O . ASP B 1 210 ? 65.231 95.780 74.202 1.00 46.19 209 ASP B O 1
ATOM 3442 N N . PRO B 1 211 ? 63.209 96.636 74.726 1.00 46.15 210 PRO B N 1
ATOM 3443 C CA . PRO B 1 211 ? 63.737 97.992 74.595 1.00 45.42 210 PRO B CA 1
ATOM 3444 C C . PRO B 1 211 ? 64.541 98.421 75.817 1.00 44.91 210 PRO B C 1
ATOM 3445 O O . PRO B 1 211 ? 64.167 98.119 76.956 1.00 45.31 210 PRO B O 1
ATOM 3449 N N . PHE B 1 212 ? 65.658 99.091 75.571 1.00 43.66 211 PHE B N 1
ATOM 3450 C CA . PHE B 1 212 ? 66.465 99.676 76.627 1.00 42.67 211 PHE B CA 1
ATOM 3451 C C . PHE B 1 212 ? 66.099 101.170 76.718 1.0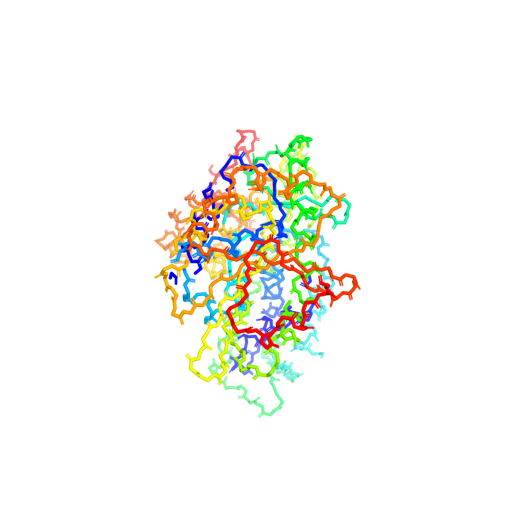0 43.35 211 PHE B C 1
ATOM 3452 O O . PHE B 1 212 ? 65.825 101.705 77.811 1.00 42.96 211 PHE B O 1
ATOM 3460 N N . ILE B 1 213 ? 66.109 101.824 75.557 1.00 43.64 212 ILE B N 1
ATOM 3461 C CA . ILE B 1 213 ? 65.724 103.218 75.426 1.00 44.71 212 ILE B CA 1
ATOM 3462 C C . ILE B 1 213 ? 64.838 103.358 74.204 1.00 45.43 212 ILE B C 1
ATOM 3463 O O . ILE B 1 213 ? 65.255 103.055 73.088 1.00 45.25 212 ILE B O 1
ATOM 3468 N N . GLY B 1 214 ? 63.606 103.803 74.417 1.00 46.75 213 GLY B N 1
ATOM 3469 C CA . GLY B 1 214 ? 62.752 104.199 73.300 1.00 48.67 213 GLY B CA 1
ATOM 3470 C C . GLY B 1 214 ? 61.800 103.129 72.830 1.00 49.92 213 GLY B C 1
ATOM 3471 O O . GLY B 1 214 ? 62.141 101.954 72.756 1.00 50.36 213 GLY B O 1
ATOM 3472 N N . TYR B 1 215 ? 60.591 103.562 72.514 1.00 51.59 214 TYR B N 1
ATOM 3473 C CA . TYR B 1 215 ? 59.524 102.679 72.094 1.00 53.13 214 TYR B CA 1
ATOM 3474 C C . TYR B 1 215 ? 59.089 103.017 70.682 1.00 53.74 214 TYR B C 1
ATOM 3475 O O . TYR B 1 215 ? 59.212 104.166 70.268 1.00 54.07 214 TYR B O 1
ATOM 3484 N N . PRO B 1 216 ? 58.573 102.027 69.934 1.00 54.70 215 PRO B N 1
ATOM 3485 C CA . PRO B 1 216 ? 57.928 102.418 68.679 1.00 55.85 215 PRO B CA 1
ATOM 3486 C C . PRO B 1 216 ? 56.616 103.169 68.976 1.00 57.13 215 PRO B C 1
ATOM 3487 O O . PRO B 1 216 ? 56.017 102.966 70.039 1.00 57.06 215 PRO B O 1
ATOM 3491 N N . LYS B 1 217 ? 56.194 104.058 68.075 1.00 58.82 216 LYS B N 1
ATOM 3492 C CA . LYS B 1 217 ? 54.868 104.679 68.214 1.00 60.05 216 LYS B CA 1
ATOM 3493 C C . LYS B 1 217 ? 53.811 103.702 67.743 1.00 60.38 216 LYS B C 1
ATOM 3494 O O . LYS B 1 217 ? 52.731 103.623 68.328 1.00 60.92 216 LYS B O 1
ATOM 3500 N N . ASP B 1 218 ? 54.140 102.940 66.704 1.00 60.87 217 ASP B N 1
ATOM 3501 C CA . ASP B 1 218 ? 53.300 101.831 66.271 1.00 61.39 217 ASP B CA 1
ATOM 3502 C C . ASP B 1 218 ? 53.169 100.826 67.415 1.00 61.37 217 ASP B C 1
ATOM 3503 O O . ASP B 1 218 ? 54.065 99.999 67.647 1.00 61.27 217 ASP B O 1
ATOM 3508 N N . PHE B 1 219 ? 52.044 100.922 68.124 1.00 61.27 218 PHE B N 1
ATOM 3509 C CA . PHE B 1 219 ? 51.752 100.084 69.289 1.00 61.10 218 PHE B CA 1
ATOM 3510 C C . PHE B 1 219 ? 51.599 98.608 68.935 1.00 61.00 218 PHE B C 1
ATOM 3511 O O . PHE B 1 219 ? 51.656 97.758 69.819 1.00 61.22 218 PHE B O 1
ATOM 3519 N N . ARG B 1 220 ? 51.387 98.311 67.653 1.00 61.01 219 ARG B N 1
ATOM 3520 C CA . ARG B 1 220 ? 51.166 96.934 67.186 1.00 61.22 219 ARG B CA 1
ATOM 3521 C C . ARG B 1 220 ? 52.425 96.069 67.283 1.00 61.05 219 ARG B C 1
ATOM 3522 O O . ARG B 1 220 ? 52.335 94.842 67.341 1.00 61.36 219 ARG B O 1
ATOM 3530 N N . LEU B 1 221 ? 53.589 96.721 67.302 1.00 60.63 220 LEU B N 1
ATOM 3531 C CA . LEU B 1 221 ? 54.882 96.048 67.406 1.00 60.21 220 LEU B CA 1
ATOM 3532 C C . LEU B 1 221 ? 55.256 95.673 68.843 1.00 60.30 220 LEU B C 1
ATOM 3533 O O . LEU B 1 221 ? 56.047 94.746 69.055 1.00 60.27 220 LEU B O 1
ATOM 3538 N N . LEU B 1 222 ? 54.677 96.381 69.815 1.00 60.01 221 LEU B N 1
ATOM 3539 C CA . LEU B 1 222 ? 54.979 96.186 71.239 1.00 59.95 221 LEU B CA 1
ATOM 3540 C C . LEU B 1 222 ? 54.873 94.751 71.729 1.00 60.32 221 LEU B C 1
ATOM 3541 O O . LEU B 1 222 ? 55.630 94.339 72.606 1.00 60.63 221 LEU B O 1
ATOM 3546 N N . LYS B 1 223 ? 53.941 93.990 71.166 1.00 60.95 222 LYS B N 1
ATOM 3547 C CA . LYS B 1 223 ? 53.764 92.576 71.530 1.00 61.51 222 LYS B CA 1
ATOM 3548 C C . LYS B 1 223 ? 54.941 91.701 71.084 1.00 61.63 222 LYS B C 1
ATOM 3549 O O . LYS B 1 223 ? 55.086 90.578 71.553 1.00 61.65 222 LYS B O 1
ATOM 3555 N N . GLY B 1 224 ? 55.767 92.227 70.176 1.00 62.09 223 GLY B N 1
ATOM 3556 C CA . GLY B 1 224 ? 56.977 91.546 69.701 1.00 62.16 223 GLY B CA 1
ATOM 3557 C C . GLY B 1 224 ? 58.110 91.523 70.713 1.00 62.35 223 GLY B C 1
ATOM 3558 O O . GLY B 1 224 ? 59.000 90.680 70.630 1.00 62.36 223 GLY B O 1
ATOM 3559 N N . PHE B 1 225 ? 58.074 92.450 71.665 1.00 62.62 224 PHE B N 1
ATOM 3560 C CA . PHE B 1 225 ? 59.039 92.491 72.757 1.00 63.12 224 PHE B CA 1
ATOM 3561 C C . PHE B 1 225 ? 58.836 91.349 73.755 1.00 64.13 224 PHE B C 1
ATOM 3562 O O . PHE B 1 225 ? 57.774 90.719 73.791 1.00 64.28 224 PHE B O 1
A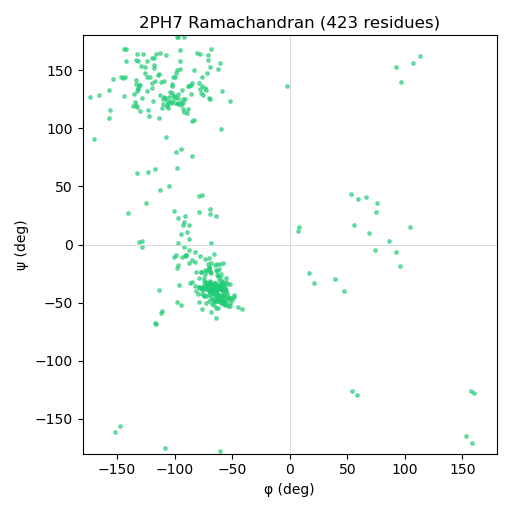TOM 3570 N N . LYS B 1 226 ? 59.866 91.099 74.565 1.00 65.11 225 LYS B N 1
ATOM 3571 C CA . LYS B 1 226 ? 59.875 90.023 75.553 1.00 65.94 225 LYS B CA 1
ATOM 3572 C C . LYS B 1 226 ? 58.815 90.237 76.637 1.00 66.57 225 LYS B C 1
ATOM 3573 O O . LYS B 1 226 ? 57.976 89.365 76.883 1.00 66.62 225 LYS B O 1
ATOM 3579 N N . ASN B 1 227 ? 58.863 91.400 77.282 1.00 67.18 226 ASN B N 1
ATOM 3580 C CA . ASN B 1 227 ? 57.990 91.693 78.410 1.00 67.83 226 ASN B CA 1
ATOM 3581 C C . ASN B 1 227 ? 57.672 93.180 78.513 1.00 68.16 226 ASN B C 1
ATOM 3582 O O . ASN B 1 227 ? 58.158 93.867 79.416 1.00 68.74 226 ASN B O 1
#

Radius of gyration: 28.72 Å; Cα contacts (8 Å, |Δi|>4): 673; chains: 2; bounding box: 81×51×70 Å

Organism: Archaeoglobus fulgidus (strain ATCC 49558 / DSM 4304 / JCM 9628 / NBRC 100126 / VC-16) (NCBI:txid224325)

CATH classification: 1.10.3400.10 (+1 more: 3.40.50.10670)

Sequence (427 aa):
GDVEIVEELSKLAGRKAVTEEEIRRKAIRCALKIGARLVGIDAELIEDVTCSLIDLHFSEKVKIGDVLFYHPHVIKPEKEDFEQAYFEYKQSKKFLDAFDIREVTDRFFEGYEAEGRYRKYTKDGRNYYAFFSTIDDTFEDVDIHLRVDEVDGDYVVIVPTENELNPFLKFFKQYSEDAKRAGLKIWVVNPDEKTIDPFIGYPKDFRLLKGFKNGDVEIVEELSKLAGRKAVTEEEIRRKAIRCALKIGARLVGIDAELIEDVTCSLILHFSEKVKIGDVLFYHPHVIKPEKEDFEQAYFEYKQSKKFLDAFDIREVTDRFFEGYEAEGRYRKYTKDGRNYYAFFSTIDDTFEDVDIHLRVDEVDGDYVVIVPTENELNPFLKFFKQYSEDAKRAGLKIWVVNPDEKTIDPFIGYPKDFRLLKGFKN